Protein AF-0000000075696018 (afdb_homodimer)

Radius of gyration: 37.36 Å; Cα contacts (8 Å, |Δi|>4): 366; chains: 2; bounding box: 55×132×69 Å

Organism: Trichomonas vaginalis (strain ATCC PRA-98 / G3) (NCBI:txid412133)

Sequence (476 aa):
MKQFFKKSNDRIRIAVDETLEKAGAKKIEEVPDYIERNNTLIFIEQHAKNIQKSLTCFTASLKNLADSQKETANSYSEAFENSEDDLHEMSEQLKNVAGDVENITKEISTQIPQQVIKPLEDLLQEIQRIHQLSAERRKCFILNKNAQNKFVKAQEKGKNTESRGQELVSKKADYDKAHETYIKAVDDLNLRKNDIFSQTFKDSSALIGKVVTQISKNYHDDFPSSPVDTSECNFPPLMKQFFKKSNDRIRIAVDETLEKAGAKKIEEVPDYIERNNTLIFIEQHAKNIQKSLTCFTASLKNLADSQKETANSYSEAFENSEDDLHEMSEQLKNVAGDVENITKEISTQIPQQVIKPLEDLLQEIQRIHQLSAERRKCFILNKNAQNKFVKAQEKGKNTESRGQELVSKKADYDKAHETYIKAVDDLNLRKNDIFSQTFKDSSALIGKVVTQISKNYHDDFPSSPVDTSECNFPPL

Structure (mmCIF, N/CA/C/O backbone):
data_AF-0000000075696018-model_v1
#
loop_
_entity.id
_entity.type
_entity.pdbx_description
1 polymer 'Sorting nexin/Vps5-like C-terminal domain-containing protein'
#
loop_
_atom_site.group_PDB
_atom_site.id
_atom_site.type_symbol
_atom_site.label_atom_id
_atom_site.label_alt_id
_atom_site.label_comp_id
_atom_site.label_asym_id
_atom_site.label_entity_id
_atom_site.label_seq_id
_atom_site.pdbx_PDB_ins_code
_atom_site.Cartn_x
_atom_site.Cartn_y
_atom_site.Cartn_z
_atom_site.occupancy
_atom_site.B_iso_or_equiv
_atom_site.auth_seq_id
_atom_site.auth_comp_id
_atom_site.auth_asym_id
_atom_site.auth_atom_id
_atom_site.pdbx_PDB_model_num
ATOM 1 N N . MET A 1 1 ? -16.359 9.867 32.75 1 25.95 1 MET A N 1
ATOM 2 C CA . MET A 1 1 ? -16.641 11.141 33.406 1 25.95 1 MET A CA 1
ATOM 3 C C . MET A 1 1 ? -15.953 12.297 32.688 1 25.95 1 MET A C 1
ATOM 5 O O . MET A 1 1 ? -16.547 13.359 32.531 1 25.95 1 MET A O 1
ATOM 9 N N . LYS A 1 2 ? -14.633 12.055 32.219 1 34.59 2 LYS A N 1
ATOM 10 C CA . LYS A 1 2 ? -13.859 13.062 31.5 1 34.59 2 LYS A CA 1
ATOM 11 C C . LYS A 1 2 ? -14.492 13.375 30.156 1 34.59 2 LYS A C 1
ATOM 13 O O . LYS A 1 2 ? -14.469 14.516 29.703 1 34.59 2 LYS A O 1
ATOM 18 N N . GLN A 1 3 ? -15.055 12.469 29.453 1 39.47 3 GLN A N 1
ATOM 19 C CA . GLN A 1 3 ? -15.727 12.711 28.172 1 39.47 3 GLN A CA 1
ATOM 20 C C . GLN A 1 3 ? -17 13.523 28.375 1 39.47 3 GLN A C 1
ATOM 22 O O . GLN A 1 3 ? -17.344 14.359 27.547 1 39.47 3 GLN A O 1
ATOM 27 N N . PHE A 1 4 ? -17.734 13.07 29.422 1 33.31 4 PHE A N 1
ATOM 28 C CA . PHE A 1 4 ? -18.969 13.781 29.719 1 33.31 4 PHE A CA 1
ATOM 29 C C . PHE A 1 4 ? -18.672 15.242 30.047 1 33.31 4 PHE A C 1
ATOM 31 O O . PHE A 1 4 ? -19.406 16.141 29.625 1 33.31 4 PHE A O 1
ATOM 38 N N . PHE A 1 5 ? -17.484 15.508 30.719 1 35.34 5 PHE A N 1
ATOM 39 C CA . PHE A 1 5 ? -17.141 16.891 31.062 1 35.34 5 PHE A CA 1
ATOM 40 C C . PHE A 1 5 ? -16.641 17.641 29.844 1 35.34 5 PHE A C 1
ATOM 42 O O . PHE A 1 5 ? -16.906 18.844 29.703 1 35.34 5 PHE A O 1
ATOM 49 N N . LYS A 1 6 ? -15.891 17.094 28.891 1 41.31 6 LYS A N 1
ATOM 50 C CA . LYS A 1 6 ? -15.43 17.797 27.703 1 41.31 6 LYS A CA 1
ATOM 51 C C . LYS A 1 6 ? -16.594 18.141 26.781 1 41.31 6 LYS A C 1
ATOM 53 O O . LYS A 1 6 ? -16.656 19.234 26.219 1 41.31 6 LYS A O 1
ATOM 58 N N . LYS A 1 7 ? -17.625 17.469 26.562 1 39.91 7 LYS A N 1
ATOM 59 C CA . LYS A 1 7 ? -18.828 17.781 25.812 1 39.91 7 LYS A CA 1
ATOM 60 C C . LYS A 1 7 ? -19.625 18.891 26.469 1 39.91 7 LYS A C 1
ATOM 62 O O . LYS A 1 7 ? -20.25 19.719 25.797 1 39.91 7 LYS A O 1
ATOM 67 N N . SER A 1 8 ? -19.719 18.828 27.781 1 36.81 8 SER A N 1
ATOM 68 C CA . SER A 1 8 ? -20.438 19.891 28.484 1 36.81 8 SER A CA 1
ATOM 69 C C . SER A 1 8 ? -19.75 21.234 28.328 1 36.81 8 SER A C 1
ATOM 71 O O . SER A 1 8 ? -20.406 22.266 28.156 1 36.81 8 SER A O 1
ATOM 73 N N . ASN A 1 9 ? -18.406 21.188 28.406 1 37.41 9 ASN A N 1
ATOM 74 C CA . ASN A 1 9 ? -17.719 22.453 28.188 1 37.41 9 ASN A CA 1
ATOM 75 C C . ASN A 1 9 ? -17.859 22.938 26.75 1 37.41 9 ASN A C 1
ATOM 77 O O . ASN A 1 9 ? -17.875 24.141 26.484 1 37.41 9 ASN A O 1
ATOM 81 N N . ASP A 1 10 ? -17.938 22.078 25.797 1 42.34 10 ASP A N 1
ATOM 82 C CA . ASP A 1 10 ? -18.219 22.5 24.422 1 42.34 10 ASP A CA 1
ATOM 83 C C . ASP A 1 10 ? -19.641 23.031 24.281 1 42.34 10 ASP A C 1
ATOM 85 O O . ASP A 1 10 ? -19.875 24.016 23.578 1 42.34 10 ASP A O 1
ATOM 89 N N . ARG A 1 11 ? -20.562 22.516 24.938 1 40.59 11 ARG A N 1
ATOM 90 C CA . ARG A 1 11 ? -21.938 23.016 24.906 1 40.59 11 ARG A CA 1
ATOM 91 C C . ARG A 1 11 ? -22.062 24.344 25.641 1 40.59 11 ARG A C 1
ATOM 93 O O . ARG A 1 11 ? -22.797 25.234 25.219 1 40.59 11 ARG A O 1
ATOM 100 N N . ILE A 1 12 ? -21.344 24.438 26.719 1 40.06 12 ILE A N 1
ATOM 101 C CA . ILE A 1 12 ? -21.359 25.719 27.391 1 40.06 12 ILE A CA 1
ATOM 102 C C . ILE A 1 12 ? -20.656 26.766 26.531 1 40.06 12 ILE A C 1
ATOM 104 O O . ILE A 1 12 ? -21.109 27.906 26.438 1 40.06 12 ILE A O 1
ATOM 108 N N . ARG A 1 13 ? -19.594 26.375 25.734 1 41 13 ARG A N 1
ATOM 109 C CA . ARG A 1 13 ? -18.984 27.344 24.828 1 41 13 ARG A CA 1
ATOM 110 C C . ARG A 1 13 ? -19.906 27.672 23.672 1 41 13 ARG A C 1
ATOM 112 O O . ARG A 1 13 ? -20.062 28.844 23.297 1 41 13 ARG A O 1
ATOM 119 N N . ILE A 1 14 ? -20.625 26.719 23.203 1 44.62 14 ILE A N 1
ATOM 120 C CA . ILE A 1 14 ? -21.578 27.016 22.125 1 44.62 14 ILE A CA 1
ATOM 121 C C . ILE A 1 14 ? -22.781 27.766 22.703 1 44.62 14 ILE A C 1
ATOM 123 O O . ILE A 1 14 ? -23.25 28.734 22.109 1 44.62 14 ILE A O 1
ATOM 127 N N . ALA A 1 15 ? -23.25 27.344 23.875 1 40.5 15 ALA A N 1
ATOM 128 C CA . ALA A 1 15 ? -24.422 28.031 24.422 1 40.5 15 ALA A CA 1
ATOM 129 C C . ALA A 1 15 ? -24.078 29.453 24.859 1 40.5 15 ALA A C 1
ATOM 131 O O . ALA A 1 15 ? -24.875 30.375 24.688 1 40.5 15 ALA A O 1
ATOM 132 N N . VAL A 1 16 ? -22.938 29.688 25.453 1 38 16 VAL A N 1
ATOM 133 C CA . VAL A 1 16 ? -22.5 31.062 25.672 1 38 16 VAL A CA 1
ATOM 134 C C . VAL A 1 16 ? -22.297 31.766 24.328 1 38 16 VAL A C 1
ATOM 136 O O . VAL A 1 16 ? -22.688 32.906 24.156 1 38 16 VAL A O 1
ATOM 139 N N . ASP A 1 17 ? -21.844 30.938 23.312 1 38.09 17 ASP A N 1
ATOM 140 C CA . ASP A 1 17 ? -21.719 31.531 21.984 1 38.09 17 ASP A CA 1
ATOM 141 C C . ASP A 1 17 ? -23.078 31.812 21.375 1 38.09 17 ASP A C 1
ATOM 143 O O . ASP A 1 17 ? -23.297 32.875 20.781 1 38.09 17 ASP A O 1
ATOM 147 N N . GLU A 1 18 ? -24.031 30.922 21.594 1 42.19 18 GLU A N 1
ATOM 148 C CA . GLU A 1 18 ? -25.359 31.172 21.062 1 42.19 18 GLU A CA 1
ATOM 149 C C . GLU A 1 18 ? -26.078 32.25 21.875 1 42.19 18 GLU A C 1
ATOM 151 O O . GLU A 1 18 ? -26.75 33.125 21.312 1 42.19 18 GLU A O 1
ATOM 156 N N . THR A 1 19 ? -26.094 32.156 23.156 1 39.81 19 THR A N 1
ATOM 157 C CA . THR A 1 19 ? -26.781 33.156 23.953 1 39.81 19 THR A CA 1
ATOM 158 C C . THR A 1 19 ? -26.156 34.531 23.734 1 39.81 19 THR A C 1
ATOM 160 O O . THR A 1 19 ? -26.859 35.562 23.688 1 39.81 19 THR A O 1
ATOM 163 N N . LEU A 1 20 ? -24.859 34.562 23.688 1 40.06 20 LEU A N 1
ATOM 164 C CA . LEU A 1 20 ? -24.25 35.844 23.328 1 40.06 20 LEU A CA 1
ATOM 165 C C . LEU A 1 20 ? -24.656 36.281 21.922 1 40.06 20 LEU A C 1
ATOM 167 O O . LEU A 1 20 ? -24.781 37.469 21.625 1 40.06 20 LEU A O 1
ATOM 171 N N . GLU A 1 21 ? -24.938 35.312 21.031 1 41.66 21 GLU A N 1
ATOM 172 C CA . GLU A 1 21 ? -25.391 35.688 19.703 1 41.66 21 GLU A CA 1
ATOM 173 C C . GLU A 1 21 ? -26.812 36.25 19.734 1 41.66 21 GLU A C 1
ATOM 175 O O . GLU A 1 21 ? -27.125 37.188 19.016 1 41.66 21 GLU A O 1
ATOM 180 N N . LYS A 1 22 ? -27.719 35.656 20.328 1 42.72 22 LYS A N 1
ATOM 181 C CA . LYS A 1 22 ? -29.109 36.062 20.297 1 42.72 22 LYS A CA 1
ATOM 182 C C . LYS A 1 22 ? -29.297 37.406 21.031 1 42.72 22 LYS A C 1
ATOM 184 O O . LYS A 1 22 ? -30.328 38.062 20.891 1 42.72 22 LYS A O 1
ATOM 189 N N . ALA A 1 23 ? -28.719 37.688 22.203 1 41.75 23 ALA A N 1
ATOM 190 C CA . ALA A 1 23 ? -28.969 39.031 22.672 1 41.75 23 ALA A CA 1
ATOM 191 C C . ALA A 1 23 ? -28.594 40.062 21.594 1 41.75 23 ALA A C 1
ATOM 193 O O . ALA A 1 23 ? -27.938 39.719 20.609 1 41.75 23 ALA A O 1
ATOM 194 N N . GLY A 1 24 ? -29.078 41.531 21.781 1 38.31 24 GLY A N 1
ATOM 195 C CA . GLY A 1 24 ? -28.859 42.719 20.953 1 38.31 24 GLY A CA 1
ATOM 196 C C . GLY A 1 24 ? -27.453 42.812 20.406 1 38.31 24 GLY A C 1
ATOM 197 O O . GLY A 1 24 ? -26.953 43.938 20.172 1 38.31 24 GLY A O 1
ATOM 198 N N . ALA A 1 25 ? -26.688 41.844 20.578 1 41.75 25 ALA A N 1
ATOM 199 C CA . ALA A 1 25 ? -25.312 42.188 20.219 1 41.75 25 ALA A CA 1
ATOM 200 C C . ALA A 1 25 ? -25.25 42.688 18.781 1 41.75 25 ALA A C 1
ATOM 202 O O . ALA A 1 25 ? -25.562 41.938 17.844 1 41.75 25 ALA A O 1
ATOM 203 N N . LYS A 1 26 ? -25.531 43.781 18.562 1 46.09 26 LYS A N 1
ATOM 204 C CA . LYS A 1 26 ? -25.156 44.5 17.344 1 46.09 26 LYS A CA 1
ATOM 205 C C . LYS A 1 26 ? -23.953 43.844 16.672 1 46.09 26 LYS A C 1
ATOM 207 O O . LYS A 1 26 ? -23.125 43.219 17.344 1 46.09 26 LYS A O 1
ATOM 212 N N . LYS A 1 27 ? -24.094 43.344 15.492 1 57.16 27 LYS A N 1
ATOM 213 C CA . LYS A 1 27 ? -23.062 42.812 14.617 1 57.16 27 LYS A CA 1
ATOM 214 C C . LYS A 1 27 ? -21.703 43.406 14.93 1 57.16 27 LYS A C 1
ATOM 216 O O . LYS A 1 27 ? -21.453 44.594 14.648 1 57.16 27 LYS A O 1
ATOM 221 N N . ILE A 1 28 ? -21.125 42.938 16.125 1 67.25 28 ILE A N 1
ATOM 222 C CA . ILE A 1 28 ? -19.812 43.5 16.453 1 67.25 28 ILE A CA 1
ATOM 223 C C . ILE A 1 28 ? -18.797 43.031 15.406 1 67.25 28 ILE A C 1
ATOM 225 O O . ILE A 1 28 ? -18.609 41.844 15.188 1 67.25 28 ILE A O 1
ATOM 229 N N . GLU A 1 29 ? -18.484 43.969 14.672 1 74.38 29 GLU A N 1
ATOM 230 C CA . GLU A 1 29 ? -17.469 43.75 13.648 1 74.38 29 GLU A CA 1
ATOM 231 C C . GLU A 1 29 ? -16.109 43.438 14.281 1 74.38 29 GLU A C 1
ATOM 233 O O . GLU A 1 29 ? -15.711 44.062 15.258 1 74.38 29 GLU A O 1
ATOM 238 N N . GLU A 1 30 ? -15.523 42.438 13.867 1 85.06 30 GLU A N 1
ATOM 239 C CA . GLU A 1 30 ? -14.234 42.031 14.406 1 85.06 30 GLU A CA 1
ATOM 240 C C . GLU A 1 30 ? -13.125 42.969 13.977 1 85.06 30 GLU A C 1
ATOM 242 O O . GLU A 1 30 ? -13.242 43.656 12.953 1 85.06 30 GLU A O 1
ATOM 247 N N . VAL A 1 31 ? -12.062 42.938 14.727 1 89.12 31 VAL A N 1
ATOM 248 C CA . VAL A 1 31 ? -10.922 43.812 14.438 1 89.12 31 VAL A CA 1
ATOM 249 C C . VAL A 1 31 ? -10.031 43.156 13.391 1 89.12 31 VAL A C 1
ATOM 251 O O . VAL A 1 31 ? -9.836 41.938 13.414 1 89.12 31 VAL A O 1
ATOM 254 N N . PRO A 1 32 ? -9.469 43.844 12.438 1 91.19 32 PRO A N 1
ATOM 255 C CA . PRO A 1 32 ? -8.68 43.312 11.32 1 91.19 32 PRO A CA 1
ATOM 256 C C . PRO A 1 32 ? -7.5 42.469 11.781 1 91.19 32 PRO A C 1
ATOM 258 O O . PRO A 1 32 ? -7.199 41.438 11.164 1 91.19 32 PRO A O 1
ATOM 261 N N . ASP A 1 33 ? -6.832 42.938 12.867 1 92.94 33 ASP A N 1
ATOM 262 C CA . ASP A 1 33 ? -5.668 42.219 13.383 1 92.94 33 ASP A CA 1
ATOM 263 C C . ASP A 1 33 ? -6.031 40.781 13.781 1 92.94 33 ASP A C 1
ATOM 265 O O . ASP A 1 33 ? -5.293 39.844 13.484 1 92.94 33 ASP A O 1
ATOM 269 N N . TYR A 1 34 ? -7.168 40.594 14.344 1 94.81 34 TYR A N 1
ATOM 270 C CA . TYR A 1 34 ? -7.656 39.25 14.711 1 94.81 34 TYR A CA 1
ATOM 271 C C . TYR A 1 34 ? -7.973 38.438 13.469 1 94.81 34 TYR A C 1
ATOM 273 O O . TYR A 1 34 ? -7.629 37.25 13.398 1 94.81 34 TYR A O 1
ATOM 281 N N . ILE A 1 35 ? -8.68 39 12.477 1 93.69 35 ILE A N 1
ATOM 282 C CA . ILE A 1 35 ? -9.086 38.281 11.266 1 93.69 35 ILE A CA 1
ATOM 283 C C . ILE A 1 35 ? -7.859 37.719 10.555 1 93.69 35 ILE A C 1
ATOM 285 O O . ILE A 1 35 ? -7.855 36.562 10.141 1 93.69 35 ILE A O 1
ATOM 289 N N . GLU A 1 36 ? -6.789 38.531 10.422 1 94.19 36 GLU A N 1
ATOM 290 C CA . GLU A 1 36 ? -5.551 38.125 9.766 1 94.19 36 GLU A CA 1
ATOM 291 C C . GLU A 1 36 ? -4.91 36.938 10.484 1 94.19 36 GLU A C 1
ATOM 293 O O . GLU A 1 36 ? -4.547 35.938 9.859 1 94.19 36 GLU A O 1
ATOM 298 N N . ARG A 1 37 ? -4.793 37.062 11.844 1 95 37 ARG A N 1
ATOM 299 C CA . ARG A 1 37 ? -4.176 36 12.617 1 95 37 ARG A CA 1
ATOM 300 C C . ARG A 1 37 ? -5.051 34.75 12.633 1 95 37 ARG A C 1
ATOM 302 O O . ARG A 1 37 ? -4.543 33.625 12.602 1 95 37 ARG A O 1
ATOM 309 N N . ASN A 1 38 ? -6.328 34.938 12.688 1 94.5 38 ASN A N 1
ATOM 310 C CA . ASN A 1 38 ? -7.223 33.781 12.656 1 94.5 38 ASN A CA 1
ATOM 311 C C . ASN A 1 38 ? -7.105 33.031 11.336 1 94.5 38 ASN A C 1
ATOM 313 O O . ASN A 1 38 ? -7.129 31.797 11.32 1 94.5 38 ASN A O 1
ATOM 317 N N . ASN A 1 39 ? -7.07 33.75 10.234 1 94.5 39 ASN A N 1
ATOM 318 C CA . ASN A 1 39 ? -6.859 33.094 8.938 1 94.5 39 ASN A CA 1
ATOM 319 C C . ASN A 1 39 ? -5.559 32.312 8.906 1 94.5 39 ASN A C 1
ATOM 321 O O . ASN A 1 39 ? -5.523 31.188 8.391 1 94.5 39 ASN A O 1
ATOM 325 N N . THR A 1 40 ? -4.473 32.906 9.461 1 95 40 THR A N 1
ATOM 326 C CA . THR A 1 40 ? -3.188 32.219 9.547 1 95 40 THR A CA 1
ATOM 327 C C . THR A 1 40 ? -3.32 30.906 10.336 1 95 40 THR A C 1
ATOM 329 O O . THR A 1 40 ? -2.83 29.875 9.898 1 95 40 THR A O 1
ATOM 332 N N . LEU A 1 41 ? -4.012 31.016 11.438 1 96.94 41 LEU A N 1
ATOM 333 C CA . LEU A 1 41 ? -4.195 29.859 12.297 1 96.94 41 LEU A CA 1
ATOM 334 C C . LEU A 1 41 ? -4.957 28.75 11.562 1 96.94 41 LEU A C 1
ATOM 336 O O . LEU A 1 41 ? -4.566 27.594 11.617 1 96.94 41 LEU A O 1
ATOM 340 N N . ILE A 1 42 ? -6.047 29.125 10.906 1 95.56 42 ILE A N 1
ATOM 341 C CA . ILE A 1 42 ? -6.871 28.188 10.156 1 95.56 42 ILE A CA 1
ATOM 342 C C . ILE A 1 42 ? -6.035 27.516 9.07 1 95.56 42 ILE A C 1
ATOM 344 O O . ILE A 1 42 ? -6.129 26.297 8.859 1 95.56 42 ILE A O 1
ATOM 348 N N . PHE A 1 43 ? -5.195 28.25 8.414 1 94.38 43 PHE A N 1
ATOM 349 C CA . PHE A 1 43 ? -4.324 27.719 7.363 1 94.38 43 PHE A CA 1
ATOM 350 C C . PHE A 1 43 ? -3.346 26.703 7.926 1 94.38 43 PHE A C 1
ATOM 352 O O . PHE A 1 43 ? -3.199 25.609 7.379 1 94.38 43 PHE A O 1
ATOM 359 N N . ILE A 1 44 ? -2.701 27.047 8.984 1 95.19 44 ILE A N 1
ATOM 360 C CA . ILE A 1 44 ? -1.739 26.141 9.602 1 95.19 44 ILE A CA 1
ATOM 361 C C . ILE A 1 44 ? -2.443 24.859 10.023 1 95.19 44 ILE A C 1
ATOM 363 O O . ILE A 1 44 ? -1.918 23.75 9.82 1 95.19 44 ILE A O 1
ATOM 367 N N . GLU A 1 45 ? -3.619 24.984 10.625 1 95.94 45 GLU A N 1
ATOM 368 C CA . GLU A 1 45 ? -4.395 23.844 11.086 1 95.94 45 GLU A CA 1
ATOM 369 C C . GLU A 1 45 ? -4.758 22.922 9.93 1 95.94 45 GLU A C 1
ATOM 371 O O . GLU A 1 45 ? -4.617 21.703 10.031 1 95.94 45 GLU A O 1
ATOM 376 N N . GLN A 1 46 ? -5.219 23.516 8.867 1 95.19 46 GLN A N 1
ATOM 377 C CA . GLN A 1 46 ? -5.617 22.734 7.691 1 95.19 46 GLN A CA 1
ATOM 378 C C . GLN A 1 46 ? -4.438 21.953 7.125 1 95.19 46 GLN A C 1
ATOM 380 O O . GLN A 1 46 ? -4.562 20.766 6.82 1 95.19 46 GLN A O 1
ATOM 385 N N . HIS A 1 47 ? -3.287 22.594 7.016 1 93.88 47 HIS A N 1
ATOM 386 C CA . HIS A 1 47 ? -2.109 21.906 6.488 1 93.88 47 HIS A CA 1
ATOM 387 C C . HIS A 1 47 ? -1.645 20.812 7.43 1 93.88 47 HIS A C 1
ATOM 389 O O . HIS A 1 47 ? -1.312 19.703 6.988 1 93.88 47 HIS A O 1
ATOM 395 N N . ALA A 1 48 ? -1.633 21.141 8.695 1 94.38 48 ALA A N 1
ATOM 396 C CA . ALA A 1 48 ? -1.237 20.125 9.68 1 94.38 48 ALA A CA 1
ATOM 397 C C . ALA A 1 48 ? -2.141 18.906 9.602 1 94.38 48 ALA A C 1
ATOM 399 O O . ALA A 1 48 ? -1.658 17.766 9.609 1 94.38 48 ALA A O 1
ATOM 400 N N . LYS A 1 49 ? -3.438 19.109 9.484 1 94.81 49 LYS A N 1
ATOM 401 C CA . LYS A 1 49 ? -4.398 18.016 9.391 1 94.81 49 LYS A CA 1
ATOM 402 C C . LYS A 1 49 ? -4.191 17.203 8.117 1 94.81 49 LYS A C 1
ATOM 404 O O . LYS A 1 49 ? -4.238 15.977 8.141 1 94.81 49 LYS A O 1
ATOM 409 N N . ASN A 1 50 ? -4.059 17.906 7.047 1 93.25 50 ASN A N 1
ATOM 410 C CA . ASN A 1 50 ? -3.854 17.25 5.766 1 93.25 50 ASN A CA 1
ATOM 411 C C . ASN A 1 50 ? -2.59 16.391 5.773 1 93.25 50 ASN A C 1
ATOM 413 O O . ASN A 1 50 ? -2.609 15.242 5.324 1 93.25 50 ASN A O 1
ATOM 417 N N . ILE A 1 51 ? -1.486 16.906 6.258 1 93.19 51 ILE A N 1
ATOM 418 C CA . ILE A 1 51 ? -0.226 16.172 6.32 1 93.19 51 ILE A CA 1
ATOM 419 C C . ILE A 1 51 ? -0.379 14.953 7.227 1 93.19 51 ILE A C 1
ATOM 421 O O . ILE A 1 51 ? 0.044 13.852 6.871 1 93.19 51 ILE A O 1
ATOM 425 N N . GLN A 1 52 ? -0.969 15.211 8.375 1 92.94 52 GLN A N 1
ATOM 426 C CA . GLN A 1 52 ? -1.182 14.094 9.289 1 92.94 52 GLN A CA 1
ATOM 427 C C . GLN A 1 52 ? -1.995 12.984 8.633 1 92.94 52 GLN A C 1
ATOM 429 O O . GLN A 1 52 ? -1.643 11.805 8.734 1 92.94 52 GLN A O 1
ATOM 434 N N . LYS A 1 53 ? -3.104 13.367 8.016 1 92.88 53 LYS A N 1
ATOM 435 C CA . LYS A 1 53 ? -3.973 12.414 7.344 1 92.88 53 LYS A CA 1
ATOM 436 C C . LYS A 1 53 ? -3.217 11.648 6.258 1 92.88 53 LYS A C 1
ATOM 438 O O . LYS A 1 53 ? -3.312 10.422 6.176 1 92.88 53 LYS A O 1
ATOM 443 N N . SER A 1 54 ? -2.545 12.367 5.395 1 91.31 54 SER A N 1
ATOM 444 C CA . SER A 1 54 ? -1.804 11.758 4.297 1 91.31 54 SER A CA 1
ATOM 445 C C . SER A 1 54 ? -0.722 10.812 4.82 1 91.31 54 SER A C 1
ATOM 447 O O . SER A 1 54 ? -0.537 9.719 4.293 1 91.31 54 SER A O 1
ATOM 449 N N . LEU A 1 55 ? -0.042 11.227 5.852 1 89.62 55 LEU A N 1
ATOM 450 C CA . LEU A 1 55 ? 1.011 10.391 6.422 1 89.62 55 LEU A CA 1
ATOM 451 C C . LEU A 1 55 ? 0.425 9.133 7.059 1 89.62 55 LEU A C 1
ATOM 453 O O . LEU A 1 55 ? 1.021 8.062 6.98 1 89.62 55 LEU A O 1
ATOM 457 N N . THR A 1 56 ? -0.703 9.266 7.699 1 89.31 56 THR A N 1
ATOM 458 C CA . THR A 1 56 ? -1.389 8.109 8.266 1 89.31 56 THR A CA 1
ATOM 459 C C . THR A 1 56 ? -1.771 7.117 7.172 1 89.31 56 THR A C 1
ATOM 461 O O . THR A 1 56 ? -1.58 5.91 7.324 1 89.31 56 THR A O 1
ATOM 464 N N . CYS A 1 57 ? -2.293 7.684 6.094 1 89.5 57 CYS A N 1
ATOM 465 C CA . CYS A 1 57 ? -2.656 6.84 4.961 1 89.5 57 CYS A CA 1
ATOM 466 C C . CYS A 1 57 ? -1.422 6.184 4.352 1 89.5 57 CYS A C 1
ATOM 468 O O . CYS A 1 57 ? -1.453 5 4 1 89.5 57 CYS A O 1
ATOM 470 N N . PHE A 1 58 ? -0.328 6.871 4.238 1 88.06 58 PHE A N 1
ATOM 471 C CA . PHE A 1 58 ? 0.924 6.355 3.699 1 88.06 58 PHE A CA 1
ATOM 472 C C . PHE A 1 58 ? 1.443 5.199 4.551 1 88.06 58 PHE A C 1
ATOM 474 O O . PHE A 1 58 ? 1.823 4.156 4.02 1 88.06 58 PHE A O 1
ATOM 481 N N . THR A 1 59 ? 1.363 5.445 5.777 1 84.12 59 THR A N 1
ATOM 482 C CA . THR A 1 59 ? 1.836 4.422 6.703 1 84.12 59 THR A CA 1
ATOM 483 C C . THR A 1 59 ? 1.016 3.143 6.559 1 84.12 59 THR A C 1
ATOM 485 O O . THR A 1 59 ? 1.57 2.043 6.535 1 84.12 59 THR A O 1
ATOM 488 N N . ALA A 1 60 ? -0.24 3.262 6.5 1 87.75 60 ALA A N 1
ATOM 489 C CA . ALA A 1 60 ? -1.112 2.105 6.312 1 87.75 60 ALA A CA 1
ATOM 490 C C . ALA A 1 60 ? -0.794 1.387 5.004 1 87.75 60 ALA A C 1
ATOM 492 O O . ALA A 1 60 ? -0.79 0.154 4.953 1 87.75 60 ALA A O 1
ATOM 493 N N . SER A 1 61 ? -0.584 2.18 3.953 1 86 61 SER A N 1
ATOM 494 C CA . SER A 1 61 ? -0.246 1.603 2.656 1 86 61 SER A CA 1
ATOM 495 C C . SER A 1 61 ? 1.076 0.844 2.717 1 86 61 SER A C 1
ATOM 497 O O . SER A 1 61 ? 1.224 -0.208 2.09 1 86 61 SER A O 1
ATOM 499 N N . LEU A 1 62 ? 2.023 1.41 3.389 1 84.81 62 LEU A N 1
ATOM 500 C CA . LEU A 1 62 ? 3.309 0.745 3.57 1 84.81 62 LEU A CA 1
ATOM 501 C C . LEU A 1 62 ? 3.133 -0.595 4.277 1 84.81 62 LEU A C 1
ATOM 503 O O . LEU A 1 62 ? 3.729 -1.597 3.873 1 84.81 62 LEU A O 1
ATOM 507 N N . LYS A 1 63 ? 2.367 -0.625 5.27 1 85.25 63 LYS A N 1
ATOM 508 C CA . LYS A 1 63 ? 2.092 -1.864 5.992 1 85.25 63 LYS A CA 1
ATOM 509 C C . LYS A 1 63 ? 1.426 -2.895 5.086 1 85.25 63 LYS A C 1
ATOM 511 O O . LYS A 1 63 ? 1.792 -4.07 5.102 1 85.25 63 LYS A O 1
ATOM 516 N N . ASN A 1 64 ? 0.43 -2.43 4.363 1 86.69 64 ASN A N 1
ATOM 517 C CA . ASN A 1 64 ? -0.251 -3.316 3.426 1 86.69 64 ASN A CA 1
ATOM 518 C C . ASN A 1 64 ? 0.719 -3.906 2.406 1 86.69 64 ASN A C 1
ATOM 520 O O . ASN A 1 64 ? 0.604 -5.078 2.039 1 86.69 64 ASN A O 1
ATOM 524 N N . LEU A 1 65 ? 1.604 -3.107 1.907 1 85.5 65 LEU A N 1
ATOM 525 C CA . LEU A 1 65 ? 2.602 -3.578 0.954 1 85.5 65 LEU A CA 1
ATOM 526 C C . LEU A 1 65 ? 3.486 -4.652 1.578 1 85.5 65 LEU A C 1
ATOM 528 O O . LEU A 1 65 ? 3.744 -5.688 0.959 1 85.5 65 LEU A O 1
ATOM 532 N N . ALA A 1 66 ? 3.959 -4.367 2.748 1 83.31 66 ALA A N 1
ATOM 533 C CA . ALA A 1 66 ? 4.797 -5.336 3.453 1 83.31 66 ALA A CA 1
ATOM 534 C C . ALA A 1 66 ? 4.055 -6.656 3.656 1 83.31 66 ALA A C 1
ATOM 536 O O . ALA A 1 66 ? 4.609 -7.73 3.412 1 83.31 66 ALA A O 1
ATOM 537 N N . ASP A 1 67 ? 2.795 -6.656 4.059 1 86.19 67 ASP A N 1
ATOM 538 C CA . ASP A 1 67 ? 1.98 -7.852 4.262 1 86.19 67 ASP A CA 1
ATOM 539 C C . ASP A 1 67 ? 1.817 -8.633 2.961 1 86.19 67 ASP A C 1
ATOM 541 O O . ASP A 1 67 ? 1.904 -9.867 2.953 1 86.19 67 ASP A O 1
ATOM 545 N N . SER A 1 68 ? 1.515 -7.859 1.958 1 86.81 68 SER A N 1
ATOM 546 C CA . SER A 1 68 ? 1.354 -8.5 0.658 1 86.81 68 SER A CA 1
ATOM 547 C C . SER A 1 68 ? 2.65 -9.164 0.202 1 86.81 68 SER A C 1
ATOM 549 O O . SER A 1 68 ? 2.627 -10.227 -0.419 1 86.81 68 SER A O 1
ATOM 551 N N . GLN A 1 69 ? 3.748 -8.523 0.422 1 85.25 69 GLN A N 1
ATOM 552 C CA . GLN A 1 69 ? 5.047 -9.102 0.091 1 85.25 69 GLN A CA 1
ATOM 553 C C . GLN A 1 69 ? 5.277 -10.406 0.847 1 85.25 69 GLN A C 1
ATOM 555 O O . GLN A 1 69 ? 5.781 -11.375 0.279 1 85.25 69 GLN A O 1
ATOM 560 N N . LYS A 1 70 ? 5 -10.336 2.064 1 88.94 70 LYS A N 1
ATOM 561 C CA . LYS A 1 70 ? 5.133 -11.547 2.873 1 88.94 70 LYS A CA 1
ATOM 562 C C . LYS A 1 70 ? 4.289 -12.688 2.305 1 88.94 70 LYS A C 1
ATOM 564 O O . LYS A 1 70 ? 4.77 -13.812 2.178 1 88.94 70 LYS A O 1
ATOM 569 N N . GLU A 1 71 ? 3.047 -12.406 1.929 1 90.94 71 GLU A N 1
ATOM 570 C CA . GLU A 1 71 ? 2.146 -13.406 1.363 1 90.94 71 GLU A CA 1
ATOM 571 C C . GLU A 1 71 ? 2.684 -13.945 0.039 1 90.94 71 GLU A C 1
ATOM 573 O O . GLU A 1 71 ? 2.594 -15.141 -0.232 1 90.94 71 GLU A O 1
ATOM 578 N N . THR A 1 72 ? 3.215 -13.07 -0.74 1 89.62 72 THR A N 1
ATOM 579 C CA . THR A 1 72 ? 3.787 -13.484 -2.018 1 89.62 72 THR A CA 1
ATOM 580 C C . THR A 1 72 ? 4.992 -14.391 -1.801 1 89.62 72 THR A C 1
ATOM 582 O O . THR A 1 72 ? 5.105 -15.445 -2.436 1 89.62 72 THR A O 1
ATOM 585 N N . ALA A 1 73 ? 5.895 -13.938 -0.927 1 88.5 73 ALA A N 1
ATOM 586 C CA . ALA A 1 73 ? 7.066 -14.742 -0.615 1 88.5 73 ALA A CA 1
ATOM 587 C C . ALA A 1 73 ? 6.66 -16.125 -0.12 1 88.5 73 ALA A C 1
ATOM 589 O O . ALA A 1 73 ? 7.215 -17.141 -0.56 1 88.5 73 ALA A O 1
ATOM 590 N N . ASN A 1 74 ? 5.664 -16.172 0.711 1 91.81 74 ASN A N 1
ATOM 591 C CA . ASN A 1 74 ? 5.18 -17.453 1.237 1 91.81 74 ASN A CA 1
ATOM 592 C C . ASN A 1 74 ? 4.59 -18.312 0.136 1 91.81 74 ASN A C 1
ATOM 594 O O . ASN A 1 74 ? 4.801 -19.531 0.118 1 91.81 74 ASN A O 1
ATOM 598 N N . SER A 1 75 ? 3.834 -17.703 -0.728 1 92.19 75 SER A N 1
ATOM 599 C CA . SER A 1 75 ? 3.209 -18.453 -1.817 1 92.19 75 SER A CA 1
ATOM 600 C C . SER A 1 75 ? 4.258 -19.094 -2.717 1 92.19 75 SER A C 1
ATOM 602 O O . SER A 1 75 ? 4.133 -20.266 -3.082 1 92.19 75 SER A O 1
ATOM 604 N N . TYR A 1 76 ? 5.293 -18.406 -3.027 1 91 76 TYR A N 1
ATOM 605 C CA . TYR A 1 76 ? 6.371 -18.969 -3.83 1 91 76 TYR A CA 1
ATOM 606 C C . TYR A 1 76 ? 7.141 -20.016 -3.043 1 91 76 TYR A C 1
ATOM 608 O O . TYR A 1 76 ? 7.52 -21.062 -3.592 1 91 76 TYR A O 1
ATOM 616 N N . SER A 1 77 ? 7.414 -19.656 -1.773 1 91.88 77 SER A N 1
ATOM 617 C CA . SER A 1 77 ? 8.125 -20.609 -0.926 1 91.88 77 SER A CA 1
ATOM 618 C C . SER A 1 77 ? 7.414 -21.969 -0.896 1 91.88 77 SER A C 1
ATOM 620 O O . SER A 1 77 ? 8.055 -23.016 -1.033 1 91.88 77 SER A O 1
ATOM 622 N N . GLU A 1 78 ? 6.109 -21.969 -0.783 1 92.31 78 GLU A N 1
ATOM 623 C CA . GLU A 1 78 ? 5.316 -23.188 -0.758 1 92.31 78 GLU A CA 1
ATOM 624 C C . GLU A 1 78 ? 5.371 -23.922 -2.102 1 92.31 78 GLU A C 1
ATOM 626 O O . GLU A 1 78 ? 5.438 -25.141 -2.148 1 92.31 78 GLU A O 1
ATOM 631 N N . ALA A 1 79 ? 5.387 -23.141 -3.172 1 91.62 79 ALA A N 1
ATOM 632 C CA . ALA A 1 79 ? 5.418 -23.719 -4.516 1 91.62 79 ALA A CA 1
ATOM 633 C C . ALA A 1 79 ? 6.742 -24.438 -4.773 1 91.62 79 ALA A C 1
ATOM 635 O O . ALA A 1 79 ? 6.793 -25.406 -5.527 1 91.62 79 ALA A O 1
ATOM 636 N N . PHE A 1 80 ? 7.812 -24.016 -4.094 1 90.75 80 PHE A N 1
ATOM 637 C CA . PHE A 1 80 ? 9.148 -24.516 -4.371 1 90.75 80 PHE A CA 1
ATOM 638 C C . PHE A 1 80 ? 9.578 -25.531 -3.312 1 90.75 80 PHE A C 1
ATOM 640 O O . PHE A 1 80 ? 10.648 -26.125 -3.418 1 90.75 80 PHE A O 1
ATOM 647 N N . GLU A 1 81 ? 8.789 -25.688 -2.234 1 89.38 81 GLU A N 1
ATOM 648 C CA . GLU A 1 81 ? 9.195 -26.422 -1.035 1 89.38 81 GLU A CA 1
ATOM 649 C C . GLU A 1 81 ? 9.664 -27.828 -1.379 1 89.38 81 GLU A C 1
ATOM 651 O O . GLU A 1 81 ? 10.664 -28.297 -0.848 1 89.38 81 GLU A O 1
ATOM 656 N N . ASN A 1 82 ? 9.039 -28.484 -2.293 1 82.31 82 ASN A N 1
ATOM 657 C CA . ASN A 1 82 ? 9.359 -29.875 -2.592 1 82.31 82 ASN A CA 1
ATOM 658 C C . ASN A 1 82 ? 10.047 -30.016 -3.949 1 82.31 82 ASN A C 1
ATOM 660 O O . ASN A 1 82 ? 10.023 -31.078 -4.551 1 82.31 82 ASN A O 1
ATOM 664 N N . SER A 1 83 ? 10.625 -28.938 -4.379 1 85.38 83 SER A N 1
ATOM 665 C CA . SER A 1 83 ? 11.297 -28.938 -5.676 1 85.38 83 SER A CA 1
ATOM 666 C C . SER A 1 83 ? 12.758 -29.344 -5.543 1 85.38 83 SER A C 1
ATOM 668 O O . SER A 1 83 ? 13.227 -29.656 -4.441 1 85.38 83 SER A O 1
ATOM 670 N N . GLU A 1 84 ? 13.383 -29.469 -6.703 1 80.31 84 GLU A N 1
ATOM 671 C CA . GLU A 1 84 ? 14.789 -29.844 -6.738 1 80.31 84 GLU A CA 1
ATOM 672 C C . GLU A 1 84 ? 15.648 -28.812 -6 1 80.31 84 GLU A C 1
ATOM 674 O O . GLU A 1 84 ? 15.141 -27.812 -5.516 1 80.31 84 GLU A O 1
ATOM 679 N N . ASP A 1 85 ? 16.812 -29 -5.91 1 78.62 85 ASP A N 1
ATOM 680 C CA . ASP A 1 85 ? 17.734 -28.375 -4.977 1 78.62 85 ASP A CA 1
ATOM 681 C C . ASP A 1 85 ? 17.734 -26.859 -5.113 1 78.62 85 ASP A C 1
ATOM 683 O O . ASP A 1 85 ? 17.469 -26.141 -4.152 1 78.62 85 ASP A O 1
ATOM 687 N N . ASP A 1 86 ? 17.953 -26.406 -6.379 1 78.44 86 ASP A N 1
ATOM 688 C CA . ASP A 1 86 ? 18.062 -24.953 -6.539 1 78.44 86 ASP A CA 1
ATOM 689 C C . ASP A 1 86 ? 16.766 -24.266 -6.148 1 78.44 86 ASP A C 1
ATOM 691 O O . ASP A 1 86 ? 16.781 -23.219 -5.48 1 78.44 86 ASP A O 1
ATOM 695 N N . LEU A 1 87 ? 15.648 -24.844 -6.434 1 87.44 87 LEU A N 1
ATOM 696 C CA . LEU A 1 87 ? 14.344 -24.25 -6.137 1 87.44 87 LEU A CA 1
ATOM 697 C C . LEU A 1 87 ? 13.984 -24.438 -4.668 1 87.44 87 LEU A C 1
ATOM 699 O O . LEU A 1 87 ? 13.328 -23.578 -4.07 1 87.44 87 LEU A O 1
ATOM 703 N N . HIS A 1 88 ? 14.508 -25.484 -4.121 1 88.94 88 HIS A N 1
ATOM 704 C CA . HIS A 1 88 ? 14.312 -25.672 -2.688 1 88.94 88 HIS A CA 1
ATOM 705 C C . HIS A 1 88 ? 15.094 -24.641 -1.888 1 88.94 88 HIS A C 1
ATOM 707 O O . HIS A 1 88 ? 14.586 -24.094 -0.904 1 88.94 88 HIS A O 1
ATOM 713 N N . GLU A 1 89 ? 16.281 -24.406 -2.334 1 85.56 89 GLU A N 1
ATOM 714 C CA . GLU A 1 89 ? 17.062 -23.359 -1.698 1 85.56 89 GLU A CA 1
ATOM 715 C C . GLU A 1 89 ? 16.359 -22.016 -1.793 1 85.56 89 GLU A C 1
ATOM 717 O O . GLU A 1 89 ? 16.344 -21.234 -0.829 1 85.56 89 GLU A O 1
ATOM 722 N N . MET A 1 90 ? 15.758 -21.75 -2.92 1 85.56 90 MET A N 1
ATOM 723 C CA . MET A 1 90 ? 14.984 -20.516 -3.098 1 85.56 90 MET A CA 1
ATOM 724 C C . MET A 1 90 ? 13.812 -20.469 -2.127 1 85.56 90 MET A C 1
ATOM 726 O O . MET A 1 90 ? 13.484 -19.406 -1.597 1 85.56 90 MET A O 1
ATOM 730 N N . SER A 1 91 ? 13.242 -21.578 -1.909 1 89.56 91 SER A N 1
ATOM 731 C CA . SER A 1 91 ? 12.141 -21.672 -0.953 1 89.56 91 SER A CA 1
ATOM 732 C C . SER A 1 91 ? 12.586 -21.219 0.438 1 89.56 91 SER A C 1
ATOM 734 O O . SER A 1 91 ? 11.891 -20.453 1.097 1 89.56 91 SER A O 1
ATOM 736 N N . GLU A 1 92 ? 13.781 -21.672 0.825 1 87.94 92 GLU A N 1
ATOM 737 C CA . GLU A 1 92 ? 14.305 -21.312 2.137 1 87.94 92 GLU A CA 1
ATOM 738 C C . GLU A 1 92 ? 14.641 -19.828 2.203 1 87.94 92 GLU A C 1
ATOM 740 O O . GLU A 1 92 ? 14.391 -19.172 3.219 1 87.94 92 GLU A O 1
ATOM 745 N N . GLN A 1 93 ? 15.148 -19.328 1.104 1 84.88 93 GLN A N 1
ATOM 746 C CA . GLN A 1 93 ? 15.438 -17.906 1.042 1 84.88 93 GLN A CA 1
ATOM 747 C C . GLN A 1 93 ? 14.164 -17.078 1.152 1 84.88 93 GLN A C 1
ATOM 749 O O . GLN A 1 93 ? 14.148 -16.047 1.829 1 84.88 93 GLN A O 1
ATOM 754 N N . LEU A 1 94 ? 13.156 -17.516 0.519 1 88.06 94 LEU A N 1
ATOM 755 C CA . LEU A 1 94 ? 11.883 -16.797 0.516 1 88.06 94 LEU A CA 1
ATOM 756 C C . LEU A 1 94 ? 11.25 -16.812 1.903 1 88.06 94 LEU A C 1
ATOM 758 O O . LEU A 1 94 ? 10.594 -15.852 2.297 1 88.06 94 LEU A O 1
ATOM 762 N N . LYS A 1 95 ? 11.531 -17.859 2.654 1 88.12 95 LYS A N 1
ATOM 763 C CA . LYS A 1 95 ? 11.086 -17.891 4.043 1 88.12 95 LYS A CA 1
ATOM 764 C C . LYS A 1 95 ? 11.773 -16.797 4.859 1 88.12 95 LYS A C 1
ATOM 766 O O . LYS A 1 95 ? 11.148 -16.156 5.703 1 88.12 95 LYS A O 1
ATOM 771 N N . ASN A 1 96 ? 12.984 -16.625 4.539 1 86.44 96 ASN A N 1
ATOM 772 C CA . ASN A 1 96 ? 13.742 -15.578 5.215 1 86.44 96 ASN A CA 1
ATOM 773 C C . ASN A 1 96 ? 13.242 -14.188 4.84 1 86.44 96 ASN A C 1
ATOM 775 O O . ASN A 1 96 ? 13.156 -13.297 5.691 1 86.44 96 ASN A O 1
ATOM 779 N N . VAL A 1 97 ? 12.938 -14.07 3.564 1 82.31 97 VAL A N 1
ATOM 780 C CA . VAL A 1 97 ? 12.391 -12.805 3.098 1 82.31 97 VAL A CA 1
ATOM 781 C C . VAL A 1 97 ? 11.094 -12.492 3.844 1 82.31 97 VAL A C 1
ATOM 783 O O . VAL A 1 97 ? 10.891 -11.367 4.312 1 82.31 97 VAL A O 1
ATOM 786 N N . ALA A 1 98 ? 10.242 -13.5 3.98 1 84.75 98 ALA A N 1
ATOM 787 C CA . ALA A 1 98 ? 8.977 -13.312 4.68 1 84.75 98 ALA A CA 1
ATOM 788 C C . ALA A 1 98 ? 9.203 -12.898 6.129 1 84.75 98 ALA A C 1
ATOM 790 O O . ALA A 1 98 ? 8.492 -12.039 6.656 1 84.75 98 ALA A O 1
ATOM 791 N N . GLY A 1 99 ? 10.188 -13.461 6.758 1 85.12 99 GLY A N 1
ATOM 792 C CA . GLY A 1 99 ? 10.547 -13.094 8.117 1 85.12 99 GLY A CA 1
ATOM 793 C C . GLY A 1 99 ? 11.062 -11.672 8.234 1 85.12 99 GLY A C 1
ATOM 794 O O . GLY A 1 99 ? 10.695 -10.945 9.156 1 85.12 99 GLY A O 1
ATOM 795 N N . ASP A 1 100 ? 11.875 -11.258 7.301 1 82.38 100 ASP A N 1
ATOM 796 C CA . ASP A 1 100 ? 12.414 -9.898 7.277 1 82.38 100 ASP A CA 1
ATOM 797 C C . ASP A 1 100 ? 11.305 -8.867 7.109 1 82.38 100 ASP A C 1
ATOM 799 O O . ASP A 1 100 ? 11.305 -7.836 7.785 1 82.38 100 ASP A O 1
ATOM 803 N N . VAL A 1 101 ? 10.398 -9.203 6.203 1 81.56 101 VAL A N 1
ATOM 804 C CA . VAL A 1 101 ? 9.297 -8.281 5.934 1 81.56 101 VAL A CA 1
ATOM 805 C C . VAL A 1 101 ? 8.445 -8.117 7.191 1 81.56 101 VAL A C 1
ATOM 807 O O . VAL A 1 101 ? 7.961 -7.02 7.48 1 81.56 101 VAL A O 1
ATOM 810 N N . GLU A 1 102 ? 8.328 -9.164 7.969 1 81.88 102 GLU A N 1
ATOM 811 C CA . GLU A 1 102 ? 7.578 -9.086 9.219 1 81.88 102 GLU A CA 1
ATOM 812 C C . GLU A 1 102 ? 8.242 -8.125 10.203 1 81.88 102 GLU A C 1
ATOM 814 O O . GLU A 1 102 ? 7.566 -7.328 10.859 1 81.88 102 GLU A O 1
ATOM 819 N N . ASN A 1 103 ? 9.539 -8.125 10.266 1 81.31 103 ASN A N 1
ATOM 820 C CA . ASN A 1 103 ? 10.305 -7.238 11.141 1 81.31 103 ASN A CA 1
ATOM 821 C C . ASN A 1 103 ? 10.195 -5.785 10.688 1 81.31 103 ASN A C 1
ATOM 823 O O . ASN A 1 103 ? 10.062 -4.883 11.516 1 81.31 103 ASN A O 1
ATOM 827 N N . ILE A 1 104 ? 10.258 -5.605 9.398 1 78.19 104 ILE A N 1
ATOM 828 C CA . ILE A 1 104 ? 10.141 -4.27 8.828 1 78.19 104 ILE A CA 1
ATOM 829 C C . ILE A 1 104 ? 8.773 -3.682 9.164 1 78.19 104 ILE A C 1
ATOM 831 O O . ILE A 1 104 ? 8.664 -2.518 9.555 1 78.19 104 ILE A O 1
ATOM 835 N N . THR A 1 105 ? 7.73 -4.547 9.062 1 80.5 105 THR A N 1
ATOM 836 C CA . THR A 1 105 ? 6.371 -4.105 9.352 1 80.5 105 THR A CA 1
ATOM 837 C C . THR A 1 105 ? 6.238 -3.682 10.805 1 80.5 105 THR A C 1
ATOM 839 O O . THR A 1 105 ? 5.59 -2.68 11.109 1 80.5 105 THR A O 1
ATOM 842 N N . LYS A 1 106 ? 6.891 -4.371 11.641 1 82.44 106 LYS A N 1
ATOM 843 C CA . LYS A 1 106 ? 6.859 -4.059 13.07 1 82.44 106 LYS A CA 1
ATOM 844 C C . LYS A 1 106 ? 7.547 -2.725 13.352 1 82.44 106 LYS A C 1
ATOM 846 O O . LYS A 1 106 ? 7.047 -1.918 14.141 1 82.44 106 LYS A O 1
ATOM 851 N N . GLU A 1 107 ? 8.594 -2.531 12.75 1 75.75 107 GLU A N 1
ATOM 852 C CA . GLU A 1 107 ? 9.336 -1.285 12.922 1 75.75 107 GLU A CA 1
ATOM 853 C C . GLU A 1 107 ? 8.531 -0.091 12.422 1 75.75 107 GLU A C 1
ATOM 855 O O . GLU A 1 107 ? 8.445 0.939 13.094 1 75.75 107 GLU A O 1
ATOM 860 N N . ILE A 1 108 ? 7.965 -0.279 11.266 1 75.12 108 ILE A N 1
ATOM 861 C CA . ILE A 1 108 ? 7.137 0.767 10.672 1 75.12 108 ILE A CA 1
ATOM 862 C C . ILE A 1 108 ? 5.996 1.125 11.625 1 75.12 108 ILE A C 1
ATOM 864 O O . ILE A 1 108 ? 5.723 2.305 11.859 1 75.12 108 ILE A O 1
ATOM 868 N N . SER A 1 109 ? 5.398 0.156 12.227 1 77.88 109 SER A N 1
ATOM 869 C CA . SER A 1 109 ? 4.219 0.344 13.07 1 77.88 109 SER A CA 1
ATOM 870 C C . SER A 1 109 ? 4.578 1.045 14.375 1 77.88 109 SER A C 1
ATOM 872 O O . SER A 1 109 ? 3.727 1.678 15 1 77.88 109 SER A O 1
ATOM 874 N N . THR A 1 110 ? 5.84 0.979 14.703 1 81.88 110 THR A N 1
ATOM 875 C CA . THR A 1 110 ? 6.234 1.553 15.992 1 81.88 110 THR A CA 1
ATOM 876 C C . THR A 1 110 ? 6.898 2.912 15.789 1 81.88 110 THR A C 1
ATOM 878 O O . THR A 1 110 ? 6.637 3.852 16.547 1 81.88 110 THR A O 1
ATOM 881 N N . GLN A 1 111 ? 7.672 3.098 14.797 1 77 111 GLN A N 1
ATOM 882 C CA . GLN A 1 111 ? 8.516 4.277 14.641 1 77 111 GLN A CA 1
ATOM 883 C C . GLN A 1 111 ? 7.758 5.414 13.969 1 77 111 GLN A C 1
ATOM 885 O O . GLN A 1 111 ? 7.871 6.574 14.367 1 77 111 GLN A O 1
ATOM 890 N N . ILE A 1 112 ? 6.879 5.137 13.055 1 75.81 112 ILE A N 1
ATOM 891 C CA . ILE A 1 112 ? 6.23 6.172 12.258 1 75.81 112 ILE A CA 1
ATOM 892 C C . ILE A 1 112 ? 5.262 6.965 13.133 1 75.81 112 ILE A C 1
ATOM 894 O O . ILE A 1 112 ? 5.312 8.195 13.156 1 75.81 112 ILE A O 1
ATOM 898 N N . PRO A 1 113 ? 4.457 6.301 13.93 1 80.06 113 PRO A N 1
ATOM 899 C CA . PRO A 1 113 ? 3.539 7.07 14.773 1 80.06 113 PRO A CA 1
ATOM 900 C C . PRO A 1 113 ? 4.266 7.98 15.758 1 80.06 113 PRO A C 1
ATOM 902 O O . PRO A 1 113 ? 3.887 9.141 15.93 1 80.06 113 PRO A O 1
ATOM 905 N N . GLN A 1 114 ? 5.363 7.516 16.281 1 84.06 114 GLN A N 1
ATOM 906 C CA . GLN A 1 114 ? 6.047 8.266 17.328 1 84.06 114 GLN A CA 1
ATOM 907 C C . GLN A 1 114 ? 6.887 9.398 16.734 1 84.06 114 GLN A C 1
ATOM 909 O O . GLN A 1 114 ? 6.918 10.508 17.281 1 84.06 114 GLN A O 1
ATOM 914 N N . GLN A 1 115 ? 7.48 9.133 15.648 1 80.56 115 GLN A N 1
ATOM 915 C CA . GLN A 1 115 ? 8.461 10.078 15.125 1 80.56 115 GLN A CA 1
ATOM 916 C C . GLN A 1 115 ? 7.828 11.023 14.109 1 80.56 115 GLN A C 1
ATOM 918 O O . GLN A 1 115 ? 8.297 12.148 13.914 1 80.56 115 GLN A O 1
ATOM 923 N N . VAL A 1 116 ? 6.797 10.555 13.492 1 79.31 116 VAL A N 1
ATOM 924 C CA . VAL A 1 116 ? 6.301 11.336 12.359 1 79.31 116 VAL A CA 1
ATOM 925 C C . VAL A 1 116 ? 4.898 11.852 12.664 1 79.31 116 VAL A C 1
ATOM 927 O O . VAL A 1 116 ? 4.594 13.023 12.422 1 79.31 116 VAL A O 1
ATOM 930 N N . ILE A 1 117 ? 4.066 11.117 13.312 1 86.94 117 ILE A N 1
ATOM 931 C CA . ILE A 1 117 ? 2.668 11.484 13.516 1 86.94 117 ILE A CA 1
ATOM 932 C C . ILE A 1 117 ? 2.529 12.312 14.797 1 86.94 117 ILE A C 1
ATOM 934 O O . ILE A 1 117 ? 1.779 13.289 14.828 1 86.94 117 ILE A O 1
ATOM 938 N N . LYS A 1 118 ? 3.295 12.031 15.773 1 91 118 LYS A N 1
ATOM 939 C CA . LYS A 1 118 ? 3.164 12.648 17.094 1 91 118 LYS A CA 1
ATOM 940 C C . LYS A 1 118 ? 3.43 14.148 17.016 1 91 118 LYS A C 1
ATOM 942 O O . LYS A 1 118 ? 2.676 14.945 17.578 1 91 118 LYS A O 1
ATOM 947 N N . PRO A 1 119 ? 4.492 14.578 16.391 1 90.38 119 PRO A N 1
ATOM 948 C CA . PRO A 1 119 ? 4.73 16.016 16.297 1 90.38 119 PRO A CA 1
ATOM 949 C C . PRO A 1 119 ? 3.549 16.781 15.688 1 90.38 119 PRO A C 1
ATOM 951 O O . PRO A 1 119 ? 3.27 17.906 16.094 1 90.38 119 PRO A O 1
ATOM 954 N N . LEU A 1 120 ? 2.918 16.172 14.742 1 93.31 120 LEU A N 1
ATOM 955 C CA . LEU A 1 120 ? 1.757 16.797 14.125 1 93.31 120 LEU A CA 1
ATOM 956 C C . LEU A 1 120 ? 0.566 16.797 15.086 1 93.31 120 LEU A C 1
ATOM 958 O O . LEU A 1 120 ? -0.198 17.766 15.133 1 93.31 120 LEU A O 1
ATOM 962 N N . GLU A 1 121 ? 0.421 15.742 15.883 1 93.25 121 GLU A N 1
ATOM 963 C CA . GLU A 1 121 ? -0.613 15.695 16.906 1 93.25 121 GLU A CA 1
ATOM 964 C C . GLU A 1 121 ? -0.395 16.781 17.969 1 93.25 121 GLU A C 1
ATOM 966 O O . GLU A 1 121 ? -1.347 17.438 18.391 1 93.25 121 GLU A O 1
ATOM 971 N N . ASP A 1 122 ? 0.869 16.953 18.328 1 94.62 122 ASP A N 1
ATOM 972 C CA . ASP A 1 122 ? 1.216 17.984 19.297 1 94.62 122 ASP A CA 1
ATOM 973 C C . ASP A 1 122 ? 0.901 19.391 18.75 1 94.62 122 ASP A C 1
ATOM 975 O O . ASP A 1 122 ? 0.392 20.234 19.484 1 94.62 122 ASP A O 1
ATOM 979 N N . LEU A 1 123 ? 1.261 19.547 17.5 1 96.44 123 LEU A N 1
ATOM 980 C CA . LEU A 1 123 ? 0.947 20.812 16.844 1 96.44 123 LEU A CA 1
ATOM 981 C C . LEU A 1 123 ? -0.556 21.078 16.859 1 96.44 123 LEU A C 1
ATOM 983 O O . LEU A 1 123 ? -1 22.188 17.188 1 96.44 123 LEU A O 1
ATOM 987 N N . LEU A 1 124 ? -1.349 20.078 16.578 1 96.56 124 LEU A N 1
ATOM 988 C CA . LEU A 1 124 ? -2.801 20.219 16.531 1 96.56 124 LEU A CA 1
ATOM 989 C C . LEU A 1 124 ? -3.361 20.469 17.938 1 96.56 124 LEU A C 1
ATOM 991 O O . LEU A 1 124 ? -4.34 21.203 18.094 1 96.56 124 LEU A O 1
ATOM 995 N N . GLN A 1 125 ? -2.734 19.922 18.922 1 96.56 125 GLN A N 1
ATOM 996 C CA . GLN A 1 125 ? -3.129 20.203 20.297 1 96.56 125 GLN A CA 1
ATOM 997 C C . GLN A 1 125 ? -2.832 21.656 20.672 1 96.56 125 GLN A C 1
ATOM 999 O O . GLN A 1 125 ? -3.627 22.297 21.359 1 96.56 125 GLN A O 1
ATOM 1004 N N . GLU A 1 126 ? -1.664 22.109 20.25 1 97.31 126 GLU A N 1
ATOM 1005 C CA . GLU A 1 126 ? -1.327 23.5 20.484 1 97.31 126 GLU A CA 1
ATOM 1006 C C . GLU A 1 126 ? -2.322 24.438 19.797 1 97.31 126 GLU A C 1
ATOM 1008 O O . GLU A 1 126 ? -2.754 25.438 20.391 1 97.31 126 GLU A O 1
ATOM 1013 N N . ILE A 1 127 ? -2.699 24.062 18.594 1 97.44 127 ILE A N 1
ATOM 1014 C CA . ILE A 1 127 ? -3.672 24.859 17.844 1 97.44 127 ILE A CA 1
ATOM 1015 C C . ILE A 1 127 ? -5.012 24.859 18.578 1 97.44 127 ILE A C 1
ATOM 1017 O O . ILE A 1 127 ? -5.688 25.891 18.672 1 97.44 127 ILE A O 1
ATOM 1021 N N . GLN A 1 128 ? -5.352 23.75 19.156 1 96.75 128 GLN A N 1
ATOM 1022 C CA . GLN A 1 128 ? -6.574 23.672 19.953 1 96.75 128 GLN A CA 1
ATOM 1023 C C . GLN A 1 128 ? -6.512 24.594 21.156 1 96.75 128 GLN A C 1
ATOM 1025 O O . GLN A 1 128 ? -7.504 25.25 21.5 1 96.75 128 GLN A O 1
ATOM 1030 N N . ARG A 1 129 ? -5.402 24.703 21.797 1 97.5 129 ARG A N 1
ATOM 1031 C CA . ARG A 1 129 ? -5.223 25.609 22.922 1 97.5 129 ARG A CA 1
ATOM 1032 C C . ARG A 1 129 ? -5.363 27.062 22.484 1 97.5 129 ARG A C 1
ATOM 1034 O O . ARG A 1 129 ? -5.945 27.875 23.203 1 97.5 129 ARG A O 1
ATOM 1041 N N . ILE A 1 130 ? -4.863 27.328 21.266 1 97.88 130 ILE A N 1
ATOM 1042 C CA . ILE A 1 130 ? -4.941 28.688 20.75 1 97.88 130 ILE A CA 1
ATOM 1043 C C . ILE A 1 130 ? -6.391 29.031 20.406 1 97.88 130 ILE A C 1
ATOM 1045 O O . ILE A 1 130 ? -6.824 30.156 20.594 1 97.88 130 ILE A O 1
ATOM 1049 N N . HIS A 1 131 ? -7.148 28.047 19.953 1 96.44 131 HIS A N 1
ATOM 1050 C CA . HIS A 1 131 ? -8.57 28.266 19.75 1 96.44 131 HIS A CA 1
ATOM 1051 C C . HIS A 1 131 ? -9.281 28.641 21.047 1 96.44 131 HIS A C 1
ATOM 1053 O O . HIS A 1 131 ? -10.188 29.469 21.047 1 96.44 131 HIS A O 1
ATOM 1059 N N . GLN A 1 132 ? -8.836 28.078 22.109 1 96.62 132 GLN A N 1
ATOM 1060 C CA . GLN A 1 132 ? -9.414 28.406 23.406 1 96.62 132 GLN A CA 1
ATOM 1061 C C . GLN A 1 132 ? -9.086 29.844 23.797 1 96.62 132 GLN A C 1
ATOM 1063 O O . GLN A 1 132 ? -9.922 30.547 24.375 1 96.62 132 GLN A O 1
ATOM 1068 N N . LEU A 1 133 ? -7.871 30.234 23.516 1 97.44 133 LEU A N 1
ATOM 1069 C CA . LEU A 1 133 ? -7.496 31.625 23.734 1 97.44 133 LEU A CA 1
ATOM 1070 C C . LEU A 1 133 ? -8.375 32.562 22.922 1 97.44 133 LEU A C 1
ATOM 1072 O O . LEU A 1 133 ? -8.766 33.625 23.406 1 97.44 133 LEU A O 1
ATOM 1076 N N . SER A 1 134 ? -8.633 32.125 21.656 1 96.06 134 SER A N 1
ATOM 1077 C CA . SER A 1 134 ? -9.516 32.906 20.797 1 96.06 134 SER A CA 1
ATOM 1078 C C . SER A 1 134 ? -10.898 33.062 21.406 1 96.06 134 SER A C 1
ATOM 1080 O O . SER A 1 134 ? -11.484 34.125 21.391 1 96.06 134 SER A O 1
ATOM 1082 N N . ALA A 1 135 ? -11.422 32.031 21.953 1 93.81 135 ALA A N 1
ATOM 1083 C CA . ALA A 1 135 ? -12.742 32.031 22.594 1 93.81 135 ALA A CA 1
ATOM 1084 C C . ALA A 1 135 ? -12.758 33 23.781 1 93.81 135 ALA A C 1
ATOM 1086 O O . ALA A 1 135 ? -13.711 33.75 23.969 1 93.81 135 ALA A O 1
ATOM 1087 N N . GLU A 1 136 ? -11.734 32.938 24.594 1 96.12 136 GLU A N 1
ATOM 1088 C CA . GLU A 1 136 ? -11.617 33.812 25.734 1 96.12 136 GLU A CA 1
ATOM 1089 C C . GLU A 1 136 ? -11.523 35.281 25.297 1 96.12 136 GLU A C 1
ATOM 1091 O O . GLU A 1 136 ? -12.164 36.156 25.891 1 96.12 136 GLU A O 1
ATOM 1096 N N . ARG A 1 137 ? -10.688 35.469 24.266 1 96.56 137 ARG A N 1
ATOM 1097 C CA . ARG A 1 137 ? -10.586 36.812 23.688 1 96.56 137 ARG A CA 1
ATOM 1098 C C . ARG A 1 137 ? -11.953 37.344 23.25 1 96.56 137 ARG A C 1
ATOM 1100 O O . ARG A 1 137 ? -12.305 38.5 23.5 1 96.56 137 ARG A O 1
ATOM 1107 N N . ARG A 1 138 ? -12.711 36.531 22.562 1 94.31 138 ARG A N 1
ATOM 1108 C CA . ARG A 1 138 ? -14.023 36.906 22.062 1 94.31 138 ARG A CA 1
ATOM 1109 C C . ARG A 1 138 ? -14.953 37.312 23.219 1 94.31 138 ARG A C 1
ATOM 1111 O O . ARG A 1 138 ? -15.672 38.312 23.125 1 94.31 138 ARG A O 1
ATOM 1118 N N . LYS A 1 139 ? -14.938 36.562 24.25 1 94.62 139 LYS A N 1
ATOM 1119 C CA . LYS A 1 139 ? -15.719 36.875 25.438 1 94.62 139 LYS A CA 1
ATOM 1120 C C . LYS A 1 139 ? -15.359 38.25 25.984 1 94.62 139 LYS A C 1
ATOM 1122 O O . LYS A 1 139 ? -16.234 39.062 26.25 1 94.62 139 LYS A O 1
ATOM 1127 N N . CYS A 1 140 ? -14.062 38.5 26.141 1 95.56 140 CYS A N 1
ATOM 1128 C CA . CYS A 1 140 ? -13.594 39.781 26.641 1 95.56 1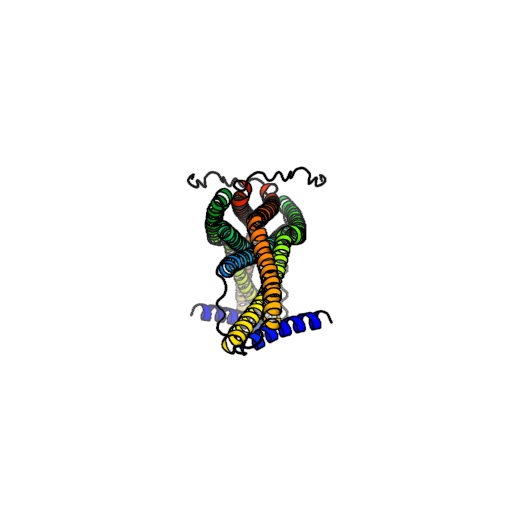40 CYS A CA 1
ATOM 1129 C C . CYS A 1 140 ? -13.977 40.938 25.703 1 95.56 140 CYS A C 1
ATOM 1131 O O . CYS A 1 140 ? -14.328 42.031 26.141 1 95.56 140 CYS A O 1
ATOM 1133 N N . PHE A 1 141 ? -13.961 40.625 24.391 1 94.38 141 PHE A N 1
ATOM 1134 C CA . PHE A 1 141 ? -14.328 41.625 23.359 1 94.38 141 PHE A CA 1
ATOM 1135 C C . PHE A 1 141 ? -15.781 42.031 23.531 1 94.38 141 PHE A C 1
ATOM 1137 O O . PHE A 1 141 ? -16.094 43.219 23.531 1 94.38 141 PHE A O 1
ATOM 1144 N N . ILE A 1 142 ? -16.594 41.094 23.688 1 93.44 142 ILE A N 1
ATOM 1145 C CA . ILE A 1 142 ? -18.031 41.344 23.844 1 93.44 142 ILE A CA 1
ATOM 1146 C C . ILE A 1 142 ? -18.281 42.156 25.109 1 93.44 142 ILE A C 1
ATOM 1148 O O . ILE A 1 142 ? -19.047 43.125 25.109 1 93.44 142 ILE A O 1
ATOM 1152 N N . LEU A 1 143 ? -17.641 41.781 26.203 1 95.5 143 LEU A N 1
ATOM 1153 C CA . LEU A 1 143 ? -17.812 42.469 27.469 1 95.5 143 LEU A CA 1
ATOM 1154 C C . LEU A 1 143 ? -17.312 43.938 27.375 1 95.5 143 LEU A C 1
ATOM 1156 O O . LEU A 1 143 ? -17.938 44.844 27.906 1 95.5 143 LEU A O 1
ATOM 1160 N N . ASN A 1 144 ? -16.219 44.094 26.688 1 93.31 144 ASN A N 1
ATOM 1161 C CA . ASN A 1 144 ? -15.672 45.438 26.469 1 93.31 144 ASN A CA 1
ATOM 1162 C C . ASN A 1 144 ? -16.625 46.281 25.656 1 93.31 144 ASN A C 1
ATOM 1164 O O . ASN A 1 144 ? -16.891 47.438 26.016 1 93.31 144 ASN A O 1
ATOM 1168 N N . LYS A 1 145 ? -17.141 45.719 24.625 1 93.12 145 LYS A N 1
ATOM 1169 C CA . LYS A 1 145 ? -18.078 46.469 23.781 1 93.12 145 LYS A CA 1
ATOM 1170 C C . LYS A 1 145 ? -19.344 46.812 24.562 1 93.12 145 LYS A C 1
ATOM 1172 O O . LYS A 1 145 ? -19.859 47.938 24.438 1 93.12 145 LYS A O 1
ATOM 1177 N N . ASN A 1 146 ? -19.781 45.938 25.312 1 90.06 146 ASN A N 1
ATOM 1178 C CA . ASN A 1 146 ? -20.938 46.219 26.156 1 90.06 146 ASN A CA 1
ATOM 1179 C C . ASN A 1 146 ? -20.672 47.344 27.141 1 90.06 146 ASN A C 1
ATOM 1181 O O . ASN A 1 146 ? -21.516 48.219 27.344 1 90.06 146 ASN A O 1
ATOM 1185 N N . ALA A 1 147 ? -19.484 47.312 27.766 1 92.75 147 ALA A N 1
ATOM 1186 C CA . ALA A 1 147 ? -19.109 48.344 28.719 1 92.75 147 ALA A CA 1
ATOM 1187 C C . ALA A 1 147 ? -19.016 49.719 28.031 1 92.75 147 ALA A C 1
ATOM 1189 O O . ALA A 1 147 ? -19.438 50.719 28.578 1 92.75 147 ALA A O 1
ATOM 1190 N N . GLN A 1 148 ? -18.516 49.719 26.812 1 91.62 148 GLN A N 1
ATOM 1191 C CA . GLN A 1 148 ? -18.438 50.938 26.016 1 91.62 148 GLN A CA 1
ATOM 1192 C C . GLN A 1 148 ? -19.828 51.5 25.734 1 91.62 148 GLN A C 1
ATOM 1194 O O . GLN A 1 148 ? -20.047 52.688 25.891 1 91.62 148 GLN A O 1
ATOM 1199 N N . ASN A 1 149 ? -20.688 50.625 25.344 1 89.88 149 ASN A N 1
ATOM 1200 C CA . ASN A 1 149 ? -22.062 51.031 25.047 1 89.88 149 ASN A CA 1
ATOM 1201 C C . ASN A 1 149 ? -22.766 51.594 26.266 1 89.88 149 ASN A C 1
ATOM 1203 O O . ASN A 1 149 ? -23.438 52.625 26.188 1 89.88 149 ASN A O 1
ATOM 1207 N N . LYS A 1 150 ? -22.594 50.969 27.406 1 91 150 LYS A N 1
ATOM 1208 C CA . LYS A 1 150 ? -23.203 51.406 28.641 1 91 150 LYS A CA 1
ATOM 1209 C C . LYS A 1 150 ? -22.656 52.781 29.047 1 91 150 LYS A C 1
ATOM 1211 O O . LYS A 1 150 ? -23.406 53.656 29.531 1 91 150 LYS A O 1
ATOM 1216 N N . PHE A 1 151 ? -21.328 53 28.891 1 92.25 151 PHE A N 1
ATOM 1217 C CA . PHE A 1 151 ? -20.672 54.25 29.25 1 92.25 151 PHE A CA 1
ATOM 1218 C C . PHE A 1 151 ? -21.188 55.375 28.375 1 92.25 151 PHE A C 1
ATOM 1220 O O . PHE A 1 151 ? -21.562 56.438 28.891 1 92.25 151 PHE A O 1
ATOM 1227 N N . VAL A 1 152 ? -21.297 55.125 27 1 91.44 152 VAL A N 1
ATOM 1228 C CA . VAL A 1 152 ? -21.766 56.125 26.047 1 91.44 152 VAL A CA 1
ATOM 1229 C C . VAL A 1 152 ? -23.219 56.5 26.359 1 91.44 152 VAL A C 1
ATOM 1231 O O . VAL A 1 152 ? -23.578 57.688 26.391 1 91.44 152 VAL A O 1
ATOM 1234 N N . LYS A 1 153 ? -24.031 55.5 26.641 1 91.31 153 LYS A N 1
ATOM 1235 C CA . LYS A 1 153 ? -25.438 55.75 26.922 1 91.31 153 LYS A CA 1
ATOM 1236 C C . LYS A 1 153 ? -25.609 56.531 28.203 1 91.31 153 LYS A C 1
ATOM 1238 O O . LYS A 1 153 ? -26.5 57.406 28.297 1 91.31 153 LYS A O 1
ATOM 1243 N N . ALA A 1 154 ? -24.828 56.312 29.234 1 89.31 154 ALA A N 1
ATOM 1244 C CA . ALA A 1 154 ? -24.891 57.062 30.484 1 89.31 154 ALA A CA 1
ATOM 1245 C C . ALA A 1 154 ? -24.484 58.5 30.281 1 89.31 154 ALA A C 1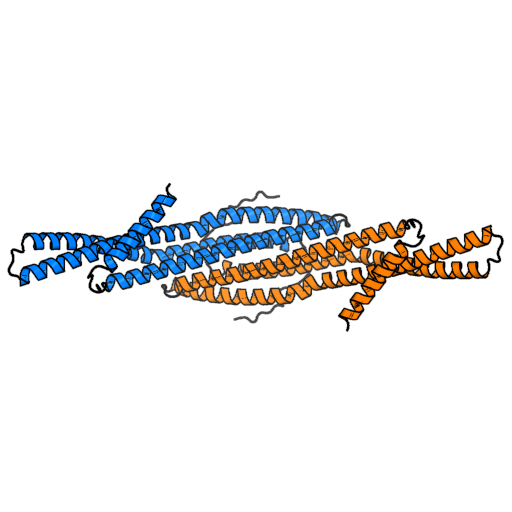
ATOM 1247 O O . ALA A 1 154 ? -25.094 59.406 30.844 1 89.31 154 ALA A O 1
ATOM 1248 N N . GLN A 1 155 ? -23.531 58.812 29.422 1 88 155 GLN A N 1
ATOM 1249 C CA . GLN A 1 155 ? -23.094 60.156 29.109 1 88 155 GLN A CA 1
ATOM 1250 C C . GLN A 1 155 ? -24.203 60.938 28.422 1 88 155 GLN A C 1
ATOM 1252 O O . GLN A 1 155 ? -24.422 62.125 28.719 1 88 155 GLN A O 1
ATOM 1257 N N . GLU A 1 156 ? -24.906 60.312 27.594 1 88.38 156 GLU A N 1
ATOM 1258 C CA . GLU A 1 156 ? -25.969 60.969 26.828 1 88.38 156 GLU A CA 1
ATOM 1259 C C . GLU A 1 156 ? -27.125 61.375 27.734 1 88.38 156 GLU A C 1
ATOM 1261 O O . GLU A 1 156 ? -27.812 62.344 27.469 1 88.38 156 GLU A O 1
ATOM 1266 N N . LYS A 1 157 ? -27.234 60.625 28.766 1 91.56 157 LYS A N 1
ATOM 1267 C CA . LYS A 1 157 ? -28.359 60.875 29.656 1 91.56 157 LYS A CA 1
ATOM 1268 C C . LYS A 1 157 ? -27.953 61.75 30.844 1 91.56 157 LYS A C 1
ATOM 1270 O O . LYS A 1 157 ? -28.75 62 31.75 1 91.56 157 LYS A O 1
ATOM 1275 N N . GLY A 1 158 ? -26.656 62.281 30.844 1 87.25 158 GLY A N 1
ATOM 1276 C CA . GLY A 1 158 ? -26.172 63.188 31.875 1 87.25 158 GLY A CA 1
ATOM 1277 C C . GLY A 1 158 ? -26.031 62.531 33.25 1 87.25 158 GLY A C 1
ATOM 1278 O O . GLY A 1 158 ? -26.141 63.188 34.281 1 87.25 158 GLY A O 1
ATOM 1279 N N . LYS A 1 159 ? -25.906 61.25 33.281 1 84.88 159 LYS A N 1
ATOM 1280 C CA . LYS A 1 159 ? -25.766 60.531 34.562 1 84.88 159 LYS A CA 1
ATOM 1281 C C . LYS A 1 159 ? -24.312 60.5 35 1 84.88 159 LYS A C 1
ATOM 1283 O O . LYS A 1 159 ? -23.406 60.75 34.219 1 84.88 159 LYS A O 1
ATOM 1288 N N . ASN A 1 160 ? -24.062 60.344 36.344 1 82.25 160 ASN A N 1
ATOM 1289 C CA . ASN A 1 160 ? -22.719 60.125 36.875 1 82.25 160 ASN A CA 1
ATOM 1290 C C . ASN A 1 160 ? -22.078 58.875 36.25 1 82.25 160 ASN A C 1
ATOM 1292 O O . ASN A 1 160 ? -22.641 57.781 36.312 1 82.25 160 ASN A O 1
ATOM 1296 N N . THR A 1 161 ? -20.922 59.125 35.656 1 85.31 161 THR A N 1
ATOM 1297 C CA . THR A 1 161 ? -20.344 58.094 34.812 1 85.31 161 THR A CA 1
ATOM 1298 C C . THR A 1 161 ? -19.078 57.531 35.469 1 85.31 161 THR A C 1
ATOM 1300 O O . THR A 1 161 ? -18.375 56.719 34.844 1 85.31 161 THR A O 1
ATOM 1303 N N . GLU A 1 162 ? -18.859 57.906 36.688 1 88.06 162 GLU A N 1
ATOM 1304 C CA . GLU A 1 162 ? -17.609 57.5 37.312 1 88.06 162 GLU A CA 1
ATOM 1305 C C . GLU A 1 162 ? -17.5 56 37.406 1 88.06 162 GLU A C 1
ATOM 1307 O O . GLU A 1 162 ? -16.516 55.406 36.938 1 88.06 162 GLU A O 1
ATOM 1312 N N . SER A 1 163 ? -18.531 55.344 37.969 1 89.56 163 SER A N 1
ATOM 1313 C CA . SER A 1 163 ? -18.531 53.875 38.125 1 89.56 163 SER A CA 1
ATOM 1314 C C . SER A 1 163 ? -18.5 53.188 36.75 1 89.56 163 SER A C 1
ATOM 1316 O O . SER A 1 163 ? -17.797 52.188 36.562 1 89.56 163 SER A O 1
ATOM 1318 N N . ARG A 1 164 ? -19.188 53.688 35.781 1 90.56 164 ARG A N 1
ATOM 1319 C CA . ARG A 1 164 ? -19.203 53.125 34.438 1 90.56 164 ARG A CA 1
ATOM 1320 C C . ARG A 1 164 ? -17.859 53.344 33.719 1 90.56 164 ARG A C 1
ATOM 1322 O O . ARG A 1 164 ? -17.438 52.5 32.938 1 90.56 164 ARG A O 1
ATOM 1329 N N . GLY A 1 165 ? -17.188 54.469 34.031 1 91.44 165 GLY A N 1
ATOM 1330 C CA . GLY A 1 165 ? -15.852 54.719 33.531 1 91.44 165 GLY A CA 1
ATOM 1331 C C . GLY A 1 165 ? -14.82 53.719 34.031 1 91.44 165 GLY A C 1
ATOM 1332 O O . GLY A 1 165 ? -13.969 53.25 33.25 1 91.44 165 GLY A O 1
ATOM 1333 N N . GLN A 1 166 ? -14.945 53.438 35.312 1 93.62 166 GLN A N 1
ATOM 1334 C CA . GLN A 1 166 ? -14.031 52.438 35.906 1 93.62 166 GLN A CA 1
ATOM 1335 C C . GLN A 1 166 ? -14.25 51.062 35.312 1 93.62 166 GLN A C 1
ATOM 1337 O O . GLN A 1 166 ? -13.289 50.344 35.031 1 93.62 166 GLN A O 1
ATOM 1342 N N . GLU A 1 167 ? -15.461 50.594 35.125 1 93.81 167 GLU A N 1
ATOM 1343 C CA . GLU A 1 167 ? -15.789 49.312 34.5 1 93.81 167 GLU A CA 1
ATOM 1344 C C . GLU A 1 167 ? -15.227 49.25 33.094 1 93.81 167 GLU A C 1
ATOM 1346 O O . GLU A 1 167 ? -14.672 48.219 32.688 1 93.81 167 GLU A O 1
ATOM 1351 N N . LEU A 1 168 ? -15.336 50.281 32.281 1 94.12 168 LEU A N 1
ATOM 1352 C CA . LEU A 1 168 ? -14.836 50.344 30.906 1 94.12 168 LEU A CA 1
ATOM 1353 C C . LEU A 1 168 ? -13.32 50.156 30.875 1 94.12 168 LEU A C 1
ATOM 1355 O O . LEU A 1 168 ? -12.797 49.406 30.031 1 94.12 168 LEU A O 1
ATOM 1359 N N . VAL A 1 169 ? -12.625 50.906 31.812 1 94.5 169 VAL A N 1
ATOM 1360 C CA . VAL A 1 169 ? -11.172 50.781 31.891 1 94.5 169 VAL A CA 1
ATOM 1361 C C . VAL A 1 169 ? -10.781 49.344 32.188 1 94.5 169 VAL A C 1
ATOM 1363 O O . VAL A 1 169 ? -9.883 48.812 31.562 1 94.5 169 VAL A O 1
ATOM 1366 N N . SER A 1 170 ? -11.516 48.75 33.125 1 96 170 SER A N 1
ATOM 1367 C CA . SER A 1 170 ? -11.219 47.375 33.531 1 96 170 SER A CA 1
ATOM 1368 C C . SER A 1 170 ? -11.484 46.375 32.375 1 96 170 SER A C 1
ATOM 1370 O O . SER A 1 170 ? -10.641 45.531 32.062 1 96 170 SER A O 1
ATOM 1372 N N . LYS A 1 171 ? -12.664 46.438 31.703 1 96.25 171 LYS A N 1
ATOM 1373 C CA . LYS A 1 171 ? -13.008 45.531 30.609 1 96.25 171 LYS A CA 1
ATOM 1374 C C . LYS A 1 171 ? -12.062 45.719 29.422 1 96.25 171 LYS A C 1
ATOM 1376 O O . LYS A 1 171 ? -11.711 44.719 28.75 1 96.25 171 LYS A O 1
ATOM 1381 N N . LYS A 1 172 ? -11.664 46.906 29.141 1 95.69 172 LYS A N 1
ATOM 1382 C CA . LYS A 1 172 ? -10.711 47.156 28.062 1 95.69 172 LYS A CA 1
ATOM 1383 C C . LYS A 1 172 ? -9.367 46.5 28.359 1 95.69 172 LYS A C 1
ATOM 1385 O O . LYS A 1 172 ? -8.742 45.938 27.453 1 95.69 172 LYS A O 1
ATOM 1390 N N . ALA A 1 173 ? -8.945 46.656 29.641 1 96.38 173 ALA A N 1
ATOM 1391 C CA . ALA A 1 173 ? -7.691 46.031 30.047 1 96.38 173 ALA A CA 1
ATOM 1392 C C . ALA A 1 173 ? -7.746 44.5 29.875 1 96.38 173 ALA A C 1
ATOM 1394 O O . ALA A 1 173 ? -6.785 43.906 29.391 1 96.38 173 ALA A O 1
ATOM 1395 N N . ASP A 1 174 ? -8.875 43.875 30.266 1 97.12 174 ASP A N 1
ATOM 1396 C CA . ASP A 1 174 ? -9.07 42.438 30.094 1 97.12 174 ASP A CA 1
ATOM 1397 C C . ASP A 1 174 ? -9.016 42.062 28.609 1 97.12 174 ASP A C 1
ATOM 1399 O O . ASP A 1 174 ? -8.344 41.094 28.234 1 97.12 174 ASP A O 1
ATOM 1403 N N . TYR A 1 175 ? -9.656 42.812 27.766 1 97 175 TYR A N 1
ATOM 1404 C CA . TYR A 1 175 ? -9.68 42.531 26.344 1 97 175 TYR A CA 1
ATOM 1405 C C . TYR A 1 175 ? -8.289 42.688 25.734 1 97 175 TYR A C 1
ATOM 1407 O O . TYR A 1 175 ? -7.836 41.812 24.984 1 97 175 TYR A O 1
ATOM 1415 N N . ASP A 1 176 ? -7.652 43.844 26.062 1 96.56 176 ASP A N 1
ATOM 1416 C CA . ASP A 1 176 ? -6.32 44.094 25.516 1 96.56 176 ASP A CA 1
ATOM 1417 C C . ASP A 1 176 ? -5.363 42.969 25.859 1 96.56 176 ASP A C 1
ATOM 1419 O O . ASP A 1 176 ? -4.613 42.469 25.016 1 96.56 176 ASP A O 1
ATOM 1423 N N . LYS A 1 177 ? -5.461 42.5 27.062 1 97.88 177 LYS A N 1
ATOM 1424 C CA . LYS A 1 177 ? -4.598 41.406 27.5 1 97.88 177 LYS A CA 1
ATOM 1425 C C . LYS A 1 177 ? -4.914 40.125 26.75 1 97.88 177 LYS A C 1
ATOM 1427 O O . LYS A 1 177 ? -4.004 39.438 26.266 1 97.88 177 LYS A O 1
ATOM 1432 N N . ALA A 1 178 ? -6.156 39.719 26.688 1 97 178 ALA A N 1
ATOM 1433 C CA . ALA A 1 178 ? -6.574 38.5 26 1 97 178 ALA A CA 1
ATOM 1434 C C . ALA A 1 178 ? -6.219 38.562 24.516 1 97 178 ALA A C 1
ATOM 1436 O O . ALA A 1 178 ? -5.797 37.562 23.938 1 97 178 ALA A O 1
ATOM 1437 N N . HIS A 1 179 ? -6.441 39.75 23.906 1 97.62 179 HIS A N 1
ATOM 1438 C CA . HIS A 1 179 ? -6.145 39.938 22.484 1 97.62 179 HIS A CA 1
ATOM 1439 C C . HIS A 1 179 ? -4.652 39.781 22.203 1 97.62 179 HIS A C 1
ATOM 1441 O O . HIS A 1 179 ? -4.258 39.062 21.297 1 97.62 179 HIS A O 1
ATOM 1447 N N . GLU A 1 180 ? -3.875 40.469 23.062 1 97.38 180 GLU A N 1
ATOM 1448 C CA . GLU A 1 180 ? -2.426 40.375 22.906 1 97.38 180 GLU A CA 1
ATOM 1449 C C . GLU A 1 180 ? -1.939 38.938 23.078 1 97.38 180 GLU A C 1
ATOM 1451 O O . GLU A 1 180 ? -1.082 38.469 22.328 1 97.38 180 GLU A O 1
ATOM 1456 N N . THR A 1 181 ? -2.486 38.25 24.031 1 98 181 THR A N 1
ATOM 1457 C CA . THR A 1 181 ? -2.107 36.844 24.281 1 98 181 THR A CA 1
ATOM 1458 C C . THR A 1 181 ? -2.404 36 23.062 1 98 181 THR A C 1
ATOM 1460 O O . THR A 1 181 ? -1.576 35.156 22.656 1 98 181 THR A O 1
ATOM 1463 N N . TYR A 1 182 ? -3.564 36.156 22.484 1 98.12 182 TYR A N 1
ATOM 1464 C CA . TYR A 1 182 ? -3.963 35.375 21.297 1 98.12 182 TYR A CA 1
ATOM 1465 C C . TYR A 1 182 ? -3.059 35.688 20.125 1 98.12 182 TYR A C 1
ATOM 1467 O O . TYR A 1 182 ? -2.541 34.781 19.469 1 98.12 182 TYR A O 1
ATOM 1475 N N . ILE A 1 183 ? -2.885 37 19.875 1 97.88 183 ILE A N 1
ATOM 1476 C CA . ILE A 1 183 ? -2.086 37.438 18.734 1 97.88 183 ILE A CA 1
ATOM 1477 C C . ILE A 1 183 ? -0.668 36.875 18.859 1 97.88 183 ILE A C 1
ATOM 1479 O O . ILE A 1 183 ? -0.125 36.312 17.906 1 97.88 183 ILE A O 1
ATOM 1483 N N . LYS A 1 184 ? -0.122 36.969 20.062 1 97.81 184 LYS A N 1
ATOM 1484 C CA . LYS A 1 184 ? 1.235 36.5 20.297 1 97.81 184 LYS A CA 1
ATOM 1485 C C . LYS A 1 184 ? 1.326 34.969 20.078 1 97.81 184 LYS A C 1
ATOM 1487 O O . LYS A 1 184 ? 2.299 34.5 19.5 1 97.81 184 LYS A O 1
ATOM 1492 N N . ALA A 1 185 ? 0.385 34.25 20.5 1 97.62 185 ALA A N 1
ATOM 1493 C CA . ALA A 1 185 ? 0.381 32.812 20.344 1 97.62 185 ALA A CA 1
ATOM 1494 C C . ALA A 1 185 ? 0.35 32.406 18.875 1 97.62 185 ALA A C 1
ATOM 1496 O O . ALA A 1 185 ? 1.067 31.5 18.469 1 97.62 185 ALA A O 1
ATOM 1497 N N . VAL A 1 186 ? -0.512 33.062 18.078 1 97.06 186 VAL A N 1
ATOM 1498 C CA . VAL A 1 186 ? -0.612 32.75 16.656 1 97.06 186 VAL A CA 1
ATOM 1499 C C . VAL A 1 186 ? 0.692 33.125 15.953 1 97.06 186 VAL A C 1
ATOM 1501 O O . VAL A 1 186 ? 1.194 32.375 15.125 1 97.06 186 VAL A O 1
ATOM 1504 N N . ASP A 1 187 ? 1.246 34.312 16.312 1 96.69 187 ASP A N 1
ATOM 1505 C CA . ASP A 1 187 ? 2.492 34.781 15.688 1 96.69 187 ASP A CA 1
ATOM 1506 C C . ASP A 1 187 ? 3.633 33.812 16 1 96.69 187 ASP A C 1
ATOM 1508 O O . ASP A 1 187 ? 4.445 33.5 15.133 1 96.69 187 ASP A O 1
ATOM 1512 N N . ASP A 1 188 ? 3.693 33.375 17.266 1 96.94 188 ASP A N 1
ATOM 1513 C CA . ASP A 1 188 ? 4.715 32.406 17.656 1 96.94 188 ASP A CA 1
ATOM 1514 C C . ASP A 1 188 ? 4.594 31.125 16.859 1 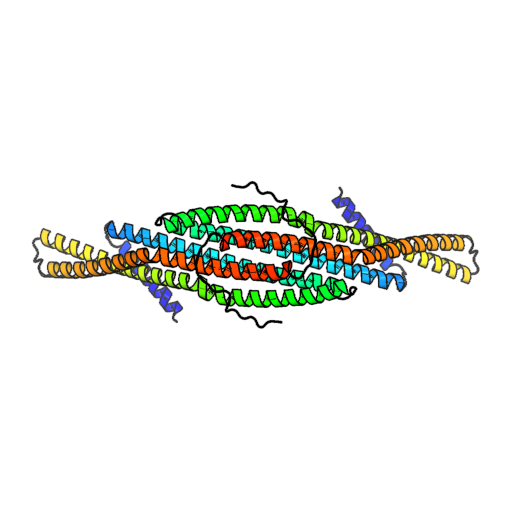96.94 188 ASP A C 1
ATOM 1516 O O . ASP A 1 188 ? 5.602 30.562 16.406 1 96.94 188 ASP A O 1
ATOM 1520 N N . LEU A 1 189 ? 3.373 30.688 16.688 1 96.94 189 LEU A N 1
ATOM 1521 C CA . LEU A 1 189 ? 3.135 29.469 15.922 1 96.94 189 LEU A CA 1
ATOM 1522 C C . LEU A 1 189 ? 3.514 29.672 14.461 1 96.94 189 LEU A C 1
ATOM 1524 O O . LEU A 1 189 ? 4.105 28.781 13.844 1 96.94 189 LEU A O 1
ATOM 1528 N N . ASN A 1 190 ? 3.104 30.75 13.914 1 94.38 190 ASN A N 1
ATOM 1529 C CA . ASN A 1 190 ? 3.393 31.078 12.516 1 94.38 190 ASN A CA 1
ATOM 1530 C C . ASN A 1 190 ? 4.895 31.094 12.25 1 94.38 190 ASN A C 1
ATOM 1532 O O . ASN A 1 190 ? 5.34 30.703 11.164 1 94.38 190 ASN A O 1
ATOM 1536 N N . LEU A 1 191 ? 5.664 31.516 13.273 1 93.5 191 LEU A N 1
ATOM 1537 C CA . LEU A 1 191 ? 7.117 31.578 13.141 1 93.5 191 LEU A CA 1
ATOM 1538 C C . LEU A 1 191 ? 7.723 30.172 13.125 1 93.5 191 LEU A C 1
ATOM 1540 O O . LEU A 1 191 ? 8.766 29.953 12.508 1 93.5 191 LEU A O 1
ATOM 1544 N N . ARG A 1 192 ? 7.078 29.141 13.742 1 93.19 192 ARG A N 1
ATOM 1545 C CA . ARG A 1 192 ? 7.652 27.812 13.945 1 93.19 192 ARG A CA 1
ATOM 1546 C C . ARG A 1 192 ? 7.086 26.812 12.953 1 93.19 192 ARG A C 1
ATOM 1548 O O . ARG A 1 192 ? 7.629 25.719 12.789 1 93.19 192 ARG A O 1
ATOM 1555 N N . LYS A 1 193 ? 5.992 27.203 12.328 1 91.69 193 LYS A N 1
ATOM 1556 C CA . LYS A 1 193 ? 5.25 26.219 11.547 1 91.69 193 LYS A CA 1
ATOM 1557 C C . LYS A 1 193 ? 6.129 25.609 10.461 1 91.69 193 LYS A C 1
ATOM 1559 O O . LYS A 1 193 ? 6.086 24.391 10.234 1 91.69 193 LYS A O 1
ATOM 1564 N N . ASN A 1 194 ? 6.859 26.469 9.805 1 88.62 194 ASN A N 1
ATOM 1565 C CA . ASN A 1 194 ? 7.699 25.984 8.711 1 88.62 194 ASN A CA 1
ATOM 1566 C C . ASN A 1 194 ? 8.75 25 9.219 1 88.62 194 ASN A C 1
ATOM 1568 O O . ASN A 1 194 ? 9.031 23.984 8.57 1 88.62 194 ASN A O 1
ATOM 1572 N N . ASP A 1 195 ? 9.281 25.297 10.414 1 89.06 195 ASP A N 1
ATOM 1573 C CA . ASP A 1 195 ? 10.242 24.391 11.023 1 89.06 195 ASP A CA 1
ATOM 1574 C C . ASP A 1 195 ? 9.594 23.047 11.367 1 89.06 195 ASP A C 1
ATOM 1576 O O . ASP A 1 195 ? 10.18 22 11.148 1 89.06 195 ASP A O 1
ATOM 1580 N N . ILE A 1 196 ? 8.43 23.078 11.844 1 90.5 196 ILE A N 1
ATOM 1581 C CA . ILE A 1 196 ? 7.703 21.875 12.242 1 90.5 196 ILE A CA 1
ATOM 1582 C C . ILE A 1 196 ? 7.414 21.016 11.008 1 90.5 196 ILE A C 1
ATOM 1584 O O . ILE A 1 196 ? 7.703 19.812 10.992 1 90.5 196 ILE A O 1
ATOM 1588 N N . PHE A 1 197 ? 6.871 21.641 9.945 1 89.94 197 PHE A N 1
ATOM 1589 C CA . PHE A 1 197 ? 6.523 20.922 8.734 1 89.94 197 PHE A CA 1
ATOM 1590 C C . PHE A 1 197 ? 7.773 20.391 8.039 1 89.94 197 PHE A C 1
ATOM 1592 O O . PHE A 1 197 ? 7.785 19.25 7.551 1 89.94 197 PHE A O 1
ATOM 1599 N N . SER A 1 198 ? 8.805 21.188 8.031 1 88.44 198 SER A N 1
ATOM 1600 C CA . SER A 1 198 ? 10.055 20.766 7.406 1 88.44 198 SER A CA 1
ATOM 1601 C C . SER A 1 198 ? 10.664 19.562 8.141 1 88.44 198 SER A C 1
ATOM 1603 O O . SER A 1 198 ? 11.117 18.609 7.512 1 88.44 198 SER A O 1
ATOM 1605 N N . GLN A 1 199 ? 10.641 19.625 9.43 1 88.62 199 GLN A N 1
ATOM 1606 C CA . GLN A 1 199 ? 11.188 18.531 10.211 1 88.62 199 GLN A CA 1
ATOM 1607 C C . GLN A 1 199 ? 10.359 17.25 10.031 1 88.62 199 GLN A C 1
ATOM 1609 O O . GL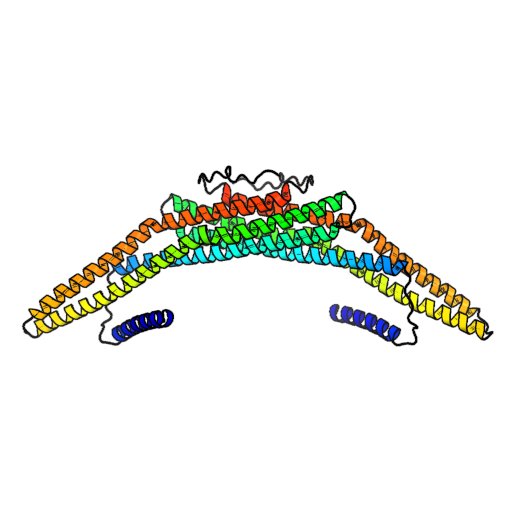N A 1 199 ? 10.906 16.156 9.898 1 88.62 199 GLN A O 1
ATOM 1614 N N . THR A 1 200 ? 9.07 17.391 10.023 1 87.69 200 THR A N 1
ATOM 1615 C CA . THR A 1 200 ? 8.188 16.234 9.805 1 87.69 200 THR A CA 1
ATOM 1616 C C . THR A 1 200 ? 8.438 15.617 8.43 1 87.69 200 THR A C 1
ATOM 1618 O O . THR A 1 200 ? 8.422 14.398 8.289 1 87.69 200 THR A O 1
ATOM 1621 N N . PHE A 1 201 ? 8.641 16.469 7.449 1 87.62 201 PHE A N 1
ATOM 1622 C CA . PHE A 1 201 ? 8.945 15.992 6.102 1 87.62 201 PHE A CA 1
ATOM 1623 C C . PHE A 1 201 ? 10.25 15.203 6.09 1 87.62 201 PHE A C 1
ATOM 1625 O O . PHE A 1 201 ? 10.305 14.094 5.555 1 87.62 201 PHE A O 1
ATOM 1632 N N . LYS A 1 202 ? 11.242 15.758 6.668 1 84.38 202 LYS A N 1
ATOM 1633 C CA . LYS A 1 202 ? 12.547 15.102 6.711 1 84.38 202 LYS A CA 1
ATOM 1634 C C . LYS A 1 202 ? 12.461 13.75 7.426 1 84.38 202 LYS A C 1
ATOM 1636 O O . LYS A 1 202 ? 13 12.75 6.945 1 84.38 202 LYS A O 1
ATOM 1641 N N . ASP A 1 203 ? 11.805 13.719 8.562 1 83.44 203 ASP A N 1
ATOM 1642 C CA . ASP A 1 203 ? 11.656 12.484 9.336 1 83.44 203 ASP A CA 1
ATOM 1643 C C . ASP A 1 203 ? 10.875 11.438 8.547 1 83.44 203 ASP A C 1
ATOM 1645 O O . ASP A 1 203 ? 11.25 10.258 8.539 1 83.44 203 ASP A O 1
ATOM 1649 N N . SER A 1 204 ? 9.812 11.883 7.93 1 82.19 204 SER A N 1
ATOM 1650 C CA . SER A 1 204 ? 9.008 10.953 7.137 1 82.19 204 SER A CA 1
ATOM 1651 C C . SER A 1 204 ? 9.797 10.422 5.945 1 82.19 204 SER A C 1
ATOM 1653 O O . SER A 1 204 ? 9.75 9.219 5.652 1 82.19 204 SER A O 1
ATOM 1655 N N . SER A 1 205 ? 10.516 11.289 5.305 1 78.31 205 SER A N 1
ATOM 1656 C CA . SER A 1 205 ? 11.32 10.891 4.152 1 78.31 205 SER A CA 1
ATOM 1657 C C . SER A 1 205 ? 12.406 9.898 4.555 1 78.31 205 SER A C 1
ATOM 1659 O O . SER A 1 205 ? 12.656 8.922 3.848 1 78.31 205 SER A O 1
ATOM 1661 N N . ALA A 1 206 ? 13.031 10.172 5.645 1 78.12 206 ALA A N 1
ATOM 1662 C CA . ALA A 1 206 ? 14.07 9.273 6.145 1 78.12 206 ALA A CA 1
ATOM 1663 C C . ALA A 1 206 ? 13.508 7.887 6.441 1 78.12 206 ALA A C 1
ATOM 1665 O O . ALA A 1 206 ? 14.125 6.875 6.102 1 78.12 206 ALA A O 1
ATOM 1666 N N . LEU A 1 207 ? 12.438 7.84 7.035 1 73.94 207 LEU A N 1
ATOM 1667 C CA . LEU A 1 207 ? 11.805 6.574 7.395 1 73.94 207 LEU A CA 1
ATOM 1668 C C . LEU A 1 207 ? 11.367 5.809 6.152 1 73.94 207 LEU A C 1
ATOM 1670 O O . LEU A 1 207 ? 11.586 4.602 6.051 1 73.94 207 LEU A O 1
ATOM 1674 N N . ILE A 1 208 ? 10.727 6.496 5.227 1 71.25 208 ILE A N 1
ATOM 1675 C CA . ILE A 1 208 ? 10.297 5.879 3.975 1 71.25 208 ILE A CA 1
ATOM 1676 C C . ILE A 1 208 ? 11.508 5.332 3.225 1 71.25 208 ILE A C 1
ATOM 1678 O O . ILE A 1 208 ? 11.484 4.207 2.725 1 71.25 208 ILE A O 1
ATOM 1682 N N . GLY A 1 209 ? 12.477 6.164 3.184 1 72.06 209 GLY A N 1
ATOM 1683 C CA . GLY A 1 209 ? 13.703 5.715 2.549 1 72.06 209 GLY A CA 1
ATOM 1684 C C . GLY A 1 209 ? 14.266 4.449 3.164 1 72.06 209 GLY A C 1
ATOM 1685 O O . GLY A 1 209 ? 14.672 3.529 2.447 1 72.06 209 GLY A O 1
ATOM 1686 N N . LYS A 1 210 ? 14.289 4.391 4.418 1 74.06 210 LYS A N 1
ATOM 1687 C CA . LYS A 1 210 ? 14.781 3.217 5.137 1 74.06 210 LYS A CA 1
ATOM 1688 C C . LYS A 1 210 ? 13.945 1.98 4.805 1 74.06 210 LYS A C 1
ATOM 1690 O O . LYS A 1 210 ? 14.5 0.915 4.52 1 74.06 210 LYS A O 1
ATOM 1695 N N . VAL A 1 211 ? 12.656 2.102 4.84 1 69.81 211 VAL A N 1
ATOM 1696 C CA . VAL A 1 211 ? 11.75 0.984 4.598 1 69.81 211 VAL A CA 1
ATOM 1697 C C . VAL A 1 211 ? 11.906 0.496 3.158 1 69.81 211 VAL A C 1
ATOM 1699 O O . VAL A 1 211 ? 12.016 -0.708 2.914 1 69.81 211 VAL A O 1
ATOM 1702 N N . VAL A 1 212 ? 12 1.389 2.295 1 67.31 212 VAL A N 1
ATOM 1703 C CA . VAL A 1 212 ? 12.117 1.056 0.879 1 67.31 212 VAL A CA 1
ATOM 1704 C C . VAL A 1 212 ? 13.461 0.37 0.625 1 67.31 212 VAL A C 1
ATOM 1706 O O . VAL A 1 212 ? 13.531 -0.607 -0.125 1 67.31 212 VAL A O 1
ATOM 1709 N N . THR A 1 213 ? 14.445 0.877 1.243 1 70.31 213 THR A N 1
ATOM 1710 C CA . THR A 1 213 ? 15.766 0.265 1.108 1 70.31 213 THR A CA 1
ATOM 1711 C C . THR A 1 213 ? 15.758 -1.161 1.65 1 70.31 213 THR A C 1
ATOM 1713 O O . THR A 1 213 ? 16.312 -2.07 1.029 1 70.31 213 THR A O 1
ATOM 1716 N N . GLN A 1 214 ? 15.078 -1.382 2.719 1 70.5 214 GLN A N 1
ATOM 1717 C CA . GLN A 1 214 ? 14.992 -2.711 3.316 1 70.5 214 GLN A CA 1
ATOM 1718 C C . GLN A 1 214 ? 14.203 -3.664 2.42 1 70.5 214 GLN A C 1
ATOM 1720 O O . GLN A 1 214 ? 14.578 -4.828 2.262 1 70.5 214 GLN A O 1
ATOM 1725 N N . ILE A 1 215 ? 13.141 -3.215 1.861 1 66.75 215 ILE A N 1
ATOM 1726 C CA . ILE A 1 215 ? 12.336 -4.02 0.956 1 66.75 215 ILE A CA 1
ATOM 1727 C C . ILE A 1 215 ? 13.156 -4.395 -0.276 1 66.75 215 ILE A C 1
ATOM 1729 O O . ILE A 1 215 ? 13.086 -5.531 -0.753 1 66.75 215 ILE A O 1
ATOM 1733 N N . SER A 1 216 ? 13.969 -3.479 -0.788 1 65.75 216 SER A N 1
ATOM 1734 C CA . SER A 1 216 ? 14.766 -3.693 -1.992 1 65.75 216 SER A CA 1
ATOM 1735 C C . SER A 1 216 ? 15.852 -4.734 -1.759 1 65.75 216 SER A C 1
ATOM 1737 O O . SER A 1 216 ? 16.203 -5.492 -2.666 1 65.75 216 SER A O 1
ATOM 1739 N N . LYS A 1 217 ? 16.438 -4.711 -0.678 1 68.69 217 LYS A N 1
ATOM 1740 C CA . LYS A 1 217 ? 17.5 -5.656 -0.354 1 68.69 217 LYS A CA 1
ATOM 1741 C C . LYS A 1 217 ? 17 -7.094 -0.424 1 68.69 217 LYS A C 1
ATOM 1743 O O . LYS A 1 217 ? 17.766 -8.016 -0.704 1 68.69 217 LYS A O 1
ATOM 1748 N N . ASN A 1 218 ? 15.734 -7.281 -0.092 1 60.44 218 ASN A N 1
ATOM 1749 C CA . ASN A 1 218 ? 15.148 -8.617 -0.15 1 60.44 218 ASN A CA 1
ATOM 1750 C C . ASN A 1 218 ? 15.008 -9.109 -1.588 1 60.44 218 ASN A C 1
ATOM 1752 O O . ASN A 1 218 ? 14.859 -10.305 -1.827 1 60.44 218 ASN A O 1
ATOM 1756 N N . TYR A 1 219 ? 15.047 -8.242 -2.594 1 54.84 219 TYR A N 1
ATOM 1757 C CA . TYR A 1 219 ? 14.891 -8.633 -3.99 1 54.84 219 TYR A CA 1
ATOM 1758 C C . TYR A 1 219 ? 16.234 -8.641 -4.711 1 54.84 219 TYR A C 1
ATOM 1760 O O . TYR A 1 219 ? 16.406 -9.367 -5.691 1 54.84 219 TYR A O 1
ATOM 1768 N N . HIS A 1 220 ? 17.172 -7.66 -4.641 1 51.06 220 HIS A N 1
ATOM 1769 C CA . HIS A 1 220 ? 18.422 -7.559 -5.375 1 51.06 220 HIS A CA 1
ATOM 1770 C C . HIS A 1 220 ? 19.406 -8.648 -4.949 1 51.06 220 HIS A C 1
ATOM 1772 O O . HIS A 1 220 ? 20.109 -9.219 -5.785 1 51.06 220 HIS A O 1
ATOM 1778 N N . ASP A 1 221 ? 19.828 -8.648 -3.85 1 47.84 221 ASP A N 1
ATOM 1779 C CA . ASP A 1 221 ? 20.984 -9.477 -3.549 1 47.84 221 ASP A CA 1
ATOM 1780 C C . ASP A 1 221 ? 20.703 -10.953 -3.846 1 47.84 221 ASP A C 1
ATOM 1782 O O . ASP A 1 221 ? 21.594 -11.695 -4.242 1 47.84 221 ASP A O 1
ATOM 1786 N N . ASP A 1 222 ? 19.594 -11.43 -3.492 1 43.75 222 ASP A N 1
ATOM 1787 C CA . ASP A 1 222 ? 19.531 -12.891 -3.406 1 43.75 222 ASP A CA 1
ATOM 1788 C C . ASP A 1 222 ? 19.016 -13.492 -4.703 1 43.75 222 ASP A C 1
ATOM 1790 O O . ASP A 1 222 ? 18.953 -14.719 -4.848 1 43.75 222 ASP A O 1
ATOM 1794 N N . PHE A 1 223 ? 18.156 -12.766 -5.379 1 39.81 223 PHE A N 1
ATOM 1795 C CA . PHE A 1 223 ? 17.797 -13.469 -6.605 1 39.81 223 PHE A CA 1
ATOM 1796 C C . PHE A 1 223 ? 18.781 -13.141 -7.719 1 39.81 223 PHE A C 1
ATOM 1798 O O . PHE A 1 223 ? 18.906 -11.984 -8.125 1 39.81 223 PHE A O 1
ATOM 1805 N N . PRO A 1 224 ? 19.859 -13.828 -7.945 1 36.19 224 PRO A N 1
ATOM 1806 C CA . PRO A 1 224 ? 20.922 -13.602 -8.93 1 36.19 224 PRO A CA 1
ATOM 1807 C C . PRO A 1 224 ? 20.422 -12.906 -10.195 1 36.19 224 PRO A C 1
ATOM 1809 O O . PRO A 1 224 ? 19.203 -12.812 -10.406 1 36.19 224 PRO A O 1
ATOM 1812 N N . SER A 1 225 ? 21.328 -12.945 -11.484 1 33.81 225 SER A N 1
ATOM 1813 C CA . SER A 1 225 ? 21.656 -12.367 -12.789 1 33.81 225 SER A CA 1
ATOM 1814 C C . SER A 1 225 ? 20.469 -12.445 -13.742 1 33.81 225 SER A C 1
ATOM 1816 O O . SER A 1 225 ? 20.391 -13.359 -14.562 1 33.81 225 SER A O 1
ATOM 1818 N N . SER A 1 226 ? 19.25 -12.422 -13.484 1 31.05 226 SER A N 1
ATOM 1819 C CA . SER A 1 226 ? 18.828 -12.25 -14.875 1 31.05 226 SER A CA 1
ATOM 1820 C C . SER A 1 226 ? 19.312 -10.922 -15.438 1 31.05 226 SER A C 1
ATOM 1822 O O . SER A 1 226 ? 19.172 -9.883 -14.797 1 31.05 226 SER A O 1
ATOM 1824 N N . PRO A 1 227 ? 20.234 -10.883 -16.406 1 30.03 227 PRO A N 1
ATOM 1825 C CA . PRO A 1 227 ? 20.766 -9.727 -17.125 1 30.03 227 PRO A CA 1
ATOM 1826 C C . PRO A 1 227 ? 19.688 -8.68 -17.438 1 30.03 227 PRO A C 1
ATOM 1828 O O . PRO A 1 227 ? 19.062 -8.734 -18.484 1 30.03 227 PRO A O 1
ATOM 1831 N N . VAL A 1 228 ? 18.75 -8.438 -16.766 1 29.25 228 VAL A N 1
ATOM 1832 C CA . VAL A 1 228 ? 18.016 -7.332 -17.359 1 29.25 228 VAL A CA 1
ATOM 1833 C C . VAL A 1 228 ? 18.844 -6.051 -17.281 1 29.25 228 VAL A C 1
ATOM 1835 O O . VAL A 1 228 ? 19.141 -5.57 -16.172 1 29.25 228 VAL A O 1
ATOM 1838 N N . ASP A 1 229 ? 19.688 -5.797 -18.25 1 28.14 229 ASP A N 1
ATOM 1839 C CA . ASP A 1 229 ? 20.344 -4.535 -18.547 1 28.14 229 ASP A CA 1
ATOM 1840 C C . ASP A 1 229 ? 19.422 -3.35 -18.312 1 28.14 229 ASP A C 1
ATOM 1842 O O . ASP A 1 229 ? 18.438 -3.172 -19.047 1 28.14 229 ASP A O 1
ATOM 1846 N N . THR A 1 230 ? 19.328 -2.967 -17.297 1 27.78 230 THR A N 1
ATOM 1847 C CA . THR A 1 230 ? 18.656 -1.726 -16.922 1 27.78 230 THR A CA 1
ATOM 1848 C C . THR A 1 230 ? 19.219 -0.552 -17.719 1 27.78 230 THR A C 1
ATOM 1850 O O . THR A 1 230 ? 18.797 0.591 -17.531 1 27.78 230 THR A O 1
ATOM 1853 N N . SER A 1 231 ? 20.391 -0.676 -18.422 1 27.31 231 SER A N 1
ATOM 1854 C CA . SER A 1 231 ? 20.984 0.461 -19.109 1 27.31 231 SER A CA 1
ATOM 1855 C C . SER A 1 231 ? 20.047 1.019 -20.172 1 27.31 231 SER A C 1
ATOM 1857 O O . SER A 1 231 ? 20.266 2.121 -20.688 1 27.31 231 SER A O 1
ATOM 1859 N N . GLU A 1 232 ? 19.375 0.186 -20.938 1 26.03 232 GLU A N 1
ATOM 1860 C CA . GLU A 1 232 ? 18.734 0.74 -22.125 1 26.03 232 GLU A CA 1
ATOM 1861 C C . GLU A 1 232 ? 17.422 1.45 -21.766 1 26.03 232 GLU A C 1
ATOM 1863 O O . GLU A 1 232 ? 16.641 1.793 -22.656 1 26.03 232 GLU A O 1
ATOM 1868 N N . CYS A 1 233 ? 17.031 1.46 -20.625 1 26.23 233 CYS A N 1
ATOM 1869 C CA . CYS A 1 233 ? 15.938 2.416 -20.469 1 26.23 233 CYS A CA 1
ATOM 1870 C C . CYS A 1 233 ? 16.469 3.848 -20.469 1 26.23 233 CYS A C 1
ATOM 1872 O O . CYS A 1 233 ? 17.031 4.301 -19.469 1 26.23 233 CYS A O 1
ATOM 1874 N N . ASN A 1 234 ? 17 4.371 -21.5 1 22.78 234 ASN A N 1
ATOM 1875 C CA . ASN A 1 234 ? 17.312 5.754 -21.844 1 22.78 234 ASN A CA 1
ATOM 1876 C C . ASN A 1 234 ? 16.172 6.699 -21.484 1 22.78 234 ASN A C 1
ATOM 1878 O O . ASN A 1 234 ? 15.141 6.719 -22.156 1 22.78 234 ASN A O 1
ATOM 1882 N N . PHE A 1 235 ? 15.844 6.941 -20.328 1 22.16 235 PHE A N 1
ATOM 1883 C CA . PHE A 1 235 ? 15.016 8.141 -20.266 1 22.16 235 PHE A CA 1
ATOM 1884 C C . PHE A 1 235 ? 15.781 9.359 -20.781 1 22.16 235 PHE A C 1
ATOM 1886 O O . PHE A 1 235 ? 16.984 9.484 -20.531 1 22.16 235 PHE A O 1
ATOM 1893 N N . PRO A 1 236 ? 15.328 10.031 -21.812 1 21.06 236 PRO A N 1
ATOM 1894 C CA . PRO A 1 236 ? 16.031 11.242 -22.234 1 21.06 236 PRO A CA 1
ATOM 1895 C C . PRO A 1 236 ? 16.438 12.133 -21.062 1 21.06 236 PRO A C 1
ATOM 1897 O O . PRO A 1 236 ? 15.797 12.094 -20 1 21.06 236 PRO A O 1
ATOM 1900 N N . PRO A 1 237 ? 17.656 12.484 -20.906 1 20.38 237 PRO A N 1
ATOM 1901 C CA . PRO A 1 237 ? 18.078 13.562 -20 1 20.38 237 PRO A CA 1
ATOM 1902 C C . PRO A 1 237 ? 17.078 14.703 -19.922 1 20.38 237 PRO A C 1
ATOM 1904 O O . PRO A 1 237 ? 16.344 14.953 -20.875 1 20.38 237 PRO A O 1
ATOM 1907 N N . LEU A 1 238 ? 16.688 15.188 -18.703 1 17.73 238 LEU A N 1
ATOM 1908 C CA . LEU A 1 238 ? 16.406 16.609 -18.828 1 17.73 238 LEU A CA 1
ATOM 1909 C C . LEU A 1 238 ? 17.656 17.375 -19.281 1 17.73 238 LEU A C 1
ATOM 1911 O O . LEU A 1 238 ? 18.75 17.125 -18.797 1 17.73 238 LEU A O 1
ATOM 1915 N N . MET B 1 1 ? -25.062 -15.828 -26.422 1 25.25 1 MET B N 1
ATOM 1916 C CA . MET B 1 1 ? -25.141 -17.188 -26.938 1 25.25 1 MET B CA 1
ATOM 1917 C C . MET B 1 1 ? -24 -18.047 -26.406 1 25.25 1 MET B C 1
ATOM 1919 O O . MET B 1 1 ? -24.172 -19.234 -26.141 1 25.25 1 MET B O 1
ATOM 1923 N N . LYS B 1 2 ? -22.812 -17.406 -26.203 1 40.31 2 LYS B N 1
ATOM 1924 C CA . LYS B 1 2 ? -21.641 -18.094 -25.688 1 40.31 2 LYS B CA 1
ATOM 1925 C C . LYS B 1 2 ? -21.797 -18.453 -24.219 1 40.31 2 LYS B C 1
ATOM 1927 O O . LYS B 1 2 ? -21.406 -19.531 -23.781 1 40.31 2 LYS B O 1
ATOM 1932 N N . GLN B 1 3 ? -22.422 -17.516 -23.469 1 42.16 3 GLN B N 1
ATOM 1933 C CA . GLN B 1 3 ? -22.656 -17.812 -22.062 1 42.16 3 GLN B CA 1
ATOM 1934 C C . GLN B 1 3 ? -23.672 -18.938 -21.906 1 42.16 3 GLN B C 1
ATOM 1936 O O . GLN B 1 3 ? -23.562 -19.766 -21 1 42.16 3 GLN B O 1
ATOM 1941 N N . PHE B 1 4 ? -24.656 -18.812 -22.797 1 38.47 4 PHE B N 1
ATOM 1942 C CA . PHE B 1 4 ? -25.688 -19.844 -22.766 1 38.47 4 PHE B CA 1
ATOM 1943 C C . PHE B 1 4 ? -25.125 -21.203 -23.172 1 38.47 4 PHE B C 1
ATOM 1945 O O . PHE B 1 4 ? -25.438 -22.219 -22.562 1 38.47 4 PHE B O 1
ATOM 1952 N N . PHE B 1 5 ? -24.203 -21.203 -24.125 1 39.84 5 PHE B N 1
ATOM 1953 C CA . PHE B 1 5 ? -23.625 -22.484 -24.531 1 39.84 5 PHE B CA 1
ATOM 1954 C C . PHE B 1 5 ? -22.641 -22.984 -23.484 1 39.84 5 PHE B C 1
ATOM 1956 O O . PHE B 1 5 ? -22.531 -24.188 -23.25 1 39.84 5 PHE B O 1
ATOM 1963 N N . LYS B 1 6 ? -21.875 -22.188 -22.75 1 43.34 6 LYS B N 1
ATOM 1964 C CA . LYS B 1 6 ? -20.953 -22.656 -21.703 1 43.34 6 LYS B CA 1
ATOM 1965 C C . LYS B 1 6 ? -21.734 -23.219 -20.516 1 43.34 6 LYS B C 1
ATOM 1967 O O . LYS B 1 6 ? -21.359 -24.25 -19.953 1 43.34 6 LYS B O 1
ATOM 1972 N N . LYS B 1 7 ? -22.828 -22.797 -20.062 1 42.09 7 LYS B N 1
ATOM 1973 C CA . LYS B 1 7 ? -23.672 -23.312 -19 1 42.09 7 LYS B CA 1
ATOM 1974 C C . LYS B 1 7 ? -24.312 -24.641 -19.391 1 42.09 7 LYS B C 1
ATOM 1976 O O . LYS B 1 7 ? -24.484 -25.531 -18.547 1 42.09 7 LYS B O 1
ATOM 1981 N N . SER B 1 8 ? -24.688 -24.75 -20.625 1 38.44 8 SER B N 1
ATOM 1982 C CA . SER B 1 8 ? -25.25 -26.016 -21.078 1 38.44 8 SER B CA 1
ATOM 1983 C C . SER B 1 8 ? -24.219 -27.141 -21.062 1 38.44 8 SER B C 1
ATOM 1985 O O . SER B 1 8 ? -24.531 -28.266 -20.672 1 38.44 8 SER B O 1
ATOM 1987 N N . ASN B 1 9 ? -23.062 -26.812 -21.438 1 37.53 9 ASN B N 1
ATOM 1988 C CA . ASN B 1 9 ? -22.031 -27.844 -21.375 1 37.53 9 ASN B CA 1
ATOM 1989 C C . ASN B 1 9 ? -21.656 -28.172 -19.938 1 37.53 9 ASN B C 1
ATOM 1991 O O . ASN B 1 9 ? -21.391 -29.328 -19.609 1 37.53 9 ASN B O 1
ATOM 1995 N N . ASP B 1 10 ? -21.672 -27.312 -18.984 1 42.5 10 ASP B N 1
ATOM 1996 C CA . ASP B 1 10 ? -21.469 -27.609 -17.562 1 42.5 10 ASP B CA 1
ATOM 1997 C C . ASP B 1 10 ? -22.656 -28.391 -17 1 42.5 10 ASP B C 1
ATOM 1999 O O . ASP B 1 10 ? -22.469 -29.312 -16.188 1 42.5 10 ASP B O 1
ATOM 2003 N N . ARG B 1 11 ? -23.781 -28.125 -17.375 1 43.28 11 ARG B N 1
ATOM 2004 C CA . ARG B 1 11 ? -24.938 -28.891 -16.922 1 43.28 11 ARG B CA 1
ATOM 2005 C C . ARG B 1 11 ? -24.953 -30.281 -17.547 1 43.28 11 ARG B C 1
ATOM 2007 O O . ARG B 1 11 ? -25.312 -31.266 -16.906 1 43.28 11 ARG B O 1
ATOM 2014 N N . ILE B 1 12 ? -24.531 -30.25 -18.797 1 38.97 12 ILE B N 1
ATOM 2015 C CA . ILE B 1 12 ? -24.422 -31.578 -19.422 1 38.97 12 ILE B CA 1
ATOM 2016 C C . ILE B 1 12 ? -23.297 -32.375 -18.75 1 38.97 12 ILE B C 1
ATOM 2018 O O . ILE B 1 12 ? -23.438 -33.562 -18.5 1 38.97 12 ILE B O 1
ATOM 2022 N N . ARG B 1 13 ? -22.172 -31.641 -18.328 1 43.56 13 ARG B N 1
ATOM 2023 C CA . ARG B 1 13 ? -21.125 -32.344 -17.594 1 43.56 13 ARG B CA 1
ATOM 2024 C C . ARG B 1 13 ? -21.609 -32.75 -16.203 1 43.56 13 ARG B C 1
ATOM 2026 O O . ARG B 1 13 ? -21.391 -33.875 -15.766 1 43.56 13 ARG B O 1
ATOM 2033 N N . ILE B 1 14 ? -22.312 -31.891 -15.578 1 46.59 14 ILE B N 1
ATOM 2034 C CA . ILE B 1 14 ? -22.844 -32.25 -14.266 1 46.59 14 ILE B CA 1
ATOM 2035 C C . ILE B 1 14 ? -23.953 -33.281 -14.43 1 46.59 14 ILE B C 1
ATOM 2037 O O . ILE B 1 14 ? -24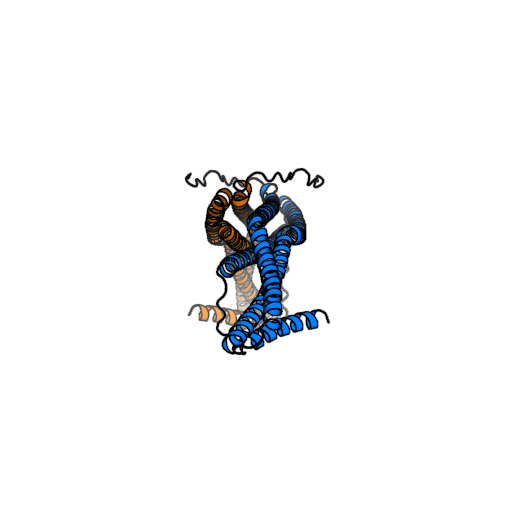 -34.281 -13.68 1 46.59 14 ILE B O 1
ATOM 2041 N N . ALA B 1 15 ? -24.781 -33.125 -15.461 1 42.12 15 ALA B N 1
ATOM 2042 C CA . ALA B 1 15 ? -25.875 -34.094 -15.625 1 42.12 15 ALA B CA 1
ATOM 2043 C C . ALA B 1 15 ? -25.328 -35.438 -16.078 1 42.12 15 ALA B C 1
ATOM 2045 O O . ALA B 1 15 ? -25.828 -36.5 -15.641 1 42.12 15 ALA B O 1
ATOM 2046 N N . VAL B 1 16 ? -24.359 -35.469 -16.953 1 39.47 16 VAL B N 1
ATOM 2047 C CA . VAL B 1 16 ? -23.672 -36.719 -17.234 1 39.47 16 VAL B CA 1
ATOM 2048 C C . VAL B 1 16 ? -22.969 -37.25 -15.969 1 39.47 16 VAL B C 1
ATOM 2050 O O . VAL B 1 16 ? -23.047 -38.438 -15.648 1 39.47 16 VAL B O 1
ATOM 2053 N N . ASP B 1 17 ? -22.438 -36.219 -15.188 1 39.19 17 ASP B N 1
ATOM 2054 C CA . ASP B 1 17 ? -21.812 -36.656 -13.938 1 39.19 17 ASP B CA 1
ATOM 2055 C C . ASP B 1 17 ? -22.859 -37.156 -12.953 1 39.19 17 ASP B C 1
ATOM 2057 O O . ASP B 1 17 ? -22.641 -38.188 -12.305 1 39.19 17 ASP B O 1
ATOM 2061 N N . GLU B 1 18 ? -23.984 -36.5 -12.914 1 43.03 18 GLU B N 1
ATOM 2062 C CA . GLU B 1 18 ? -25.016 -36.969 -11.992 1 43.03 18 GLU B CA 1
ATOM 2063 C C . GLU B 1 18 ? -25.688 -38.25 -12.516 1 43.03 18 GLU B C 1
ATOM 2065 O O . GLU B 1 18 ? -25.953 -39.188 -11.742 1 43.03 18 GLU B O 1
ATOM 2070 N N . THR B 1 19 ? -26.094 -38.312 -13.766 1 40.28 19 THR B N 1
ATOM 2071 C CA . THR B 1 19 ? -26.734 -39.531 -14.289 1 40.28 19 THR B CA 1
ATOM 2072 C C . THR B 1 19 ? -25.797 -40.719 -14.227 1 40.28 19 THR B C 1
ATOM 2074 O O . THR B 1 19 ? -26.219 -41.844 -13.922 1 40.28 19 THR B O 1
ATOM 2077 N N . LEU B 1 20 ? -24.547 -40.469 -14.586 1 40.66 20 LEU B N 1
ATOM 2078 C CA . LEU B 1 20 ? -23.609 -41.562 -14.398 1 40.66 20 LEU B CA 1
ATOM 2079 C C . LEU B 1 20 ? -23.469 -41.938 -12.922 1 40.66 20 LEU B C 1
ATOM 2081 O O . LEU B 1 20 ? -23.266 -43.094 -12.578 1 40.66 20 LEU B O 1
ATOM 2085 N N . GLU B 1 21 ? -23.625 -40.969 -12.031 1 41.47 21 GLU B N 1
ATOM 2086 C CA . GLU B 1 21 ? -23.562 -41.281 -10.609 1 41.47 21 GLU B CA 1
ATOM 2087 C C . GLU B 1 21 ? -24.766 -42.125 -10.188 1 41.47 21 GLU B C 1
ATOM 2089 O O . GLU B 1 21 ? -24.625 -43.062 -9.383 1 41.47 21 GLU B O 1
ATOM 2094 N N . LYS B 1 22 ? -25.938 -41.781 -10.469 1 42.91 22 LYS B N 1
ATOM 2095 C CA . LYS B 1 22 ? -27.125 -42.469 -9.977 1 42.91 22 LYS B CA 1
ATOM 2096 C C . LYS B 1 22 ? -27.25 -43.844 -10.594 1 42.91 22 LYS B C 1
ATOM 2098 O O . LYS B 1 22 ? -27.984 -44.719 -10.078 1 42.91 22 LYS B O 1
ATOM 2103 N N . ALA B 1 23 ? -27.094 -44.094 -11.961 1 43.25 23 ALA B N 1
ATOM 2104 C CA . ALA B 1 23 ? -27.203 -45.5 -12.328 1 43.25 23 ALA B CA 1
ATOM 2105 C C . ALA B 1 23 ? -26.281 -46.375 -11.477 1 43.25 23 ALA B C 1
ATOM 2107 O O . ALA B 1 23 ? -25.438 -45.844 -10.742 1 43.25 23 ALA B O 1
ATOM 2108 N N . GLY B 1 24 ? -26.219 -47.875 -11.727 1 38.66 24 GLY B N 1
ATOM 2109 C CA . GLY B 1 24 ? -25.469 -48.969 -11.125 1 38.66 24 GLY B CA 1
ATOM 2110 C C . GLY B 1 24 ? -24 -48.656 -10.961 1 38.66 24 GLY B C 1
ATOM 2111 O O . GLY B 1 24 ? -23.172 -49.594 -10.906 1 38.66 24 GLY B O 1
ATOM 2112 N N . ALA B 1 25 ? -23.578 -47.469 -11.25 1 41.59 25 ALA B N 1
ATOM 2113 C CA . ALA B 1 25 ? -22.125 -47.469 -11.305 1 41.59 25 ALA B CA 1
ATOM 2114 C C . ALA B 1 25 ? -21.516 -47.938 -9.977 1 41.59 25 ALA B C 1
ATOM 2116 O O . ALA B 1 25 ? -21.672 -47.25 -8.953 1 41.59 25 ALA B O 1
ATOM 2117 N N . LYS B 1 26 ? -21.547 -49.094 -9.695 1 46.38 26 LYS B N 1
ATOM 2118 C CA . LYS B 1 26 ? -20.656 -49.656 -8.703 1 46.38 26 LYS B CA 1
ATOM 2119 C C . LYS B 1 26 ? -19.438 -48.781 -8.477 1 46.38 26 LYS B C 1
ATOM 2121 O O . LYS B 1 26 ? -19.031 -48.031 -9.359 1 46.38 26 LYS B O 1
ATOM 2126 N N . LYS B 1 27 ? -19.188 -48.312 -7.27 1 57.5 27 LYS B N 1
ATOM 2127 C CA . LYS B 1 27 ? -18.031 -47.562 -6.809 1 57.5 27 LYS B CA 1
ATOM 2128 C C . LYS B 1 27 ? -16.781 -47.906 -7.609 1 57.5 27 LYS B C 1
ATOM 2130 O O . LYS B 1 27 ? -16.234 -49 -7.445 1 57.5 27 LYS B O 1
ATOM 2135 N N . ILE B 1 28 ? -16.766 -47.438 -8.914 1 67.75 28 ILE B N 1
ATOM 2136 C CA . ILE B 1 28 ? -15.586 -47.75 -9.711 1 67.75 28 ILE B CA 1
ATOM 2137 C C . ILE B 1 28 ? -14.359 -47.094 -9.078 1 67.75 28 ILE B C 1
ATOM 2139 O O . ILE B 1 28 ? -14.32 -45.875 -8.883 1 67.75 28 ILE B O 1
ATOM 2143 N N . GLU B 1 29 ? -13.648 -47.969 -8.539 1 75.31 29 GLU B N 1
ATOM 2144 C CA . GLU B 1 29 ? -12.391 -47.531 -7.945 1 75.31 29 GLU B CA 1
ATOM 2145 C C . GLU B 1 29 ? -11.438 -46.969 -9.008 1 75.31 29 GLU B C 1
ATOM 2147 O O . GLU B 1 29 ? -11.297 -47.562 -10.086 1 75.31 29 GLU B O 1
ATOM 2152 N N . GLU B 1 30 ? -10.938 -45.875 -8.812 1 86 30 GLU B N 1
ATOM 2153 C CA . GLU B 1 30 ? -10.031 -45.25 -9.773 1 86 30 GLU B CA 1
ATOM 2154 C C . GLU B 1 30 ? -8.672 -45.969 -9.797 1 86 30 GLU B C 1
ATOM 2156 O O . GLU B 1 30 ? -8.289 -46.594 -8.82 1 86 30 GLU B O 1
ATOM 2161 N N . VAL B 1 31 ? -7.965 -45.781 -10.859 1 89.69 31 VAL B N 1
ATOM 2162 C CA . VAL B 1 31 ? -6.652 -46.406 -11.023 1 89.69 31 VAL B CA 1
ATOM 2163 C C . VAL B 1 31 ? -5.59 -45.531 -10.344 1 89.69 31 VAL B C 1
ATOM 2165 O O . VAL B 1 31 ? -5.648 -44.312 -10.398 1 89.69 31 VAL B O 1
ATOM 2168 N N . PRO B 1 32 ? -4.617 -46.094 -9.68 1 92 32 PRO B N 1
ATOM 2169 C CA . PRO B 1 32 ? -3.602 -45.406 -8.898 1 92 32 PRO B CA 1
ATOM 2170 C C . PRO B 1 32 ? -2.85 -44.344 -9.727 1 92 32 PRO B C 1
ATOM 2172 O O . PRO B 1 32 ? -2.564 -43.25 -9.234 1 92 32 PRO B O 1
ATOM 2175 N N . ASP B 1 33 ? -2.545 -44.719 -10.977 1 93.25 33 ASP B N 1
ATOM 2176 C CA . ASP B 1 33 ? -1.805 -43.812 -11.852 1 93.25 33 ASP B CA 1
ATOM 2177 C C . ASP B 1 33 ? -2.557 -42.5 -12.047 1 93.25 33 ASP B C 1
ATOM 2179 O O . ASP B 1 33 ? -1.957 -41.406 -12 1 93.25 33 ASP B O 1
ATOM 2183 N N . TYR B 1 34 ? -3.824 -42.531 -12.18 1 95.06 34 TYR B N 1
ATOM 2184 C CA . TYR B 1 34 ? -4.66 -41.344 -12.305 1 95.06 34 TYR B CA 1
ATOM 2185 C C . TYR B 1 34 ? -4.668 -40.562 -11.008 1 95.06 34 TYR B C 1
ATOM 2187 O O . TYR B 1 34 ? -4.562 -39.312 -11.031 1 95.06 34 TYR B O 1
ATOM 2195 N N . ILE B 1 35 ? -4.836 -41.219 -9.844 1 94.44 35 ILE B N 1
ATOM 2196 C CA . ILE B 1 35 ? -4.922 -40.562 -8.547 1 94.44 35 ILE B CA 1
ATOM 2197 C C . ILE B 1 35 ? -3.658 -39.719 -8.305 1 94.44 35 ILE B C 1
ATOM 2199 O O . ILE B 1 35 ? -3.732 -38.562 -7.887 1 94.44 35 ILE B O 1
ATOM 2203 N N . GLU B 1 36 ? -2.492 -40.312 -8.594 1 94.69 36 GLU B N 1
ATOM 2204 C CA . GLU B 1 36 ? -1.211 -39.625 -8.406 1 94.69 36 GLU B CA 1
ATOM 2205 C C . GLU B 1 36 ? -1.113 -38.375 -9.273 1 94.69 36 GLU B C 1
ATOM 2207 O O . GLU B 1 36 ? -0.755 -37.312 -8.781 1 94.69 36 GLU B O 1
ATOM 2212 N N . ARG B 1 37 ? -1.459 -38.531 -10.586 1 95.5 37 ARG B N 1
ATOM 2213 C CA . ARG B 1 37 ? -1.376 -37.406 -11.5 1 95.5 37 ARG B CA 1
ATOM 2214 C C . ARG B 1 37 ? -2.424 -36.344 -11.164 1 95.5 37 ARG B C 1
ATOM 2216 O O . ARG B 1 37 ? -2.166 -35.156 -11.281 1 95.5 37 ARG B O 1
ATOM 2223 N N . ASN B 1 38 ? -3.576 -36.812 -10.766 1 95.06 38 ASN B N 1
ATOM 2224 C CA . ASN B 1 38 ? -4.605 -35.844 -10.375 1 95.06 38 ASN B CA 1
ATOM 2225 C C . ASN B 1 38 ? -4.176 -35.031 -9.164 1 95.06 38 ASN B C 1
ATOM 2227 O O . ASN B 1 38 ? -4.434 -33.812 -9.109 1 95.06 38 ASN B O 1
ATOM 2231 N N . ASN B 1 39 ? -3.592 -35.625 -8.18 1 94.81 39 ASN B N 1
ATOM 2232 C CA . ASN B 1 39 ? -3.061 -34.906 -7.027 1 94.81 39 ASN B CA 1
ATOM 2233 C C . ASN B 1 39 ? -2.012 -33.906 -7.438 1 94.81 39 ASN B C 1
ATOM 2235 O O . ASN B 1 39 ? -2.008 -32.781 -6.934 1 94.81 39 ASN B O 1
ATOM 2239 N N . THR B 1 40 ? -1.1 -34.312 -8.344 1 95.5 40 THR B N 1
ATOM 2240 C CA . THR B 1 40 ? -0.088 -33.375 -8.867 1 95.5 40 THR B CA 1
ATOM 2241 C C . THR B 1 40 ? -0.74 -32.188 -9.516 1 95.5 40 THR B C 1
ATOM 2243 O O . THR B 1 40 ? -0.335 -31.031 -9.266 1 95.5 40 THR B O 1
ATOM 2246 N N . LEU B 1 41 ? -1.754 -32.469 -10.305 1 97.25 41 LEU B N 1
ATOM 2247 C CA . LEU B 1 41 ? -2.449 -31.375 -11.008 1 97.25 41 LEU B CA 1
ATOM 2248 C C . LEU B 1 41 ? -3.096 -30.422 -10.023 1 97.25 41 LEU B C 1
ATOM 2250 O O . LEU B 1 41 ? -2.982 -29.203 -10.172 1 97.25 41 LEU B O 1
ATOM 2254 N N . ILE B 1 42 ? -3.771 -30.953 -9 1 95.94 42 ILE B N 1
ATOM 2255 C CA . ILE B 1 42 ? -4.438 -30.156 -7.98 1 95.94 42 ILE B CA 1
ATOM 2256 C C . ILE B 1 42 ? -3.41 -29.297 -7.25 1 95.94 42 ILE B C 1
ATOM 2258 O O . ILE B 1 42 ? -3.656 -28.109 -6.98 1 95.94 42 ILE B O 1
ATOM 2262 N N . PHE B 1 43 ? -2.262 -29.812 -6.969 1 94.69 43 PHE B N 1
ATOM 2263 C CA . PHE B 1 43 ? -1.187 -29.109 -6.285 1 94.69 43 PHE B CA 1
ATOM 2264 C C . PHE B 1 43 ? -0.691 -27.938 -7.129 1 94.69 43 PHE B C 1
ATOM 2266 O O . PHE B 1 43 ? -0.574 -26.812 -6.637 1 94.69 43 PHE B O 1
ATOM 2273 N N . ILE B 1 44 ? -0.422 -28.203 -8.359 1 95.5 44 ILE B N 1
ATOM 2274 C CA . ILE B 1 44 ? 0.065 -27.156 -9.25 1 95.5 44 ILE B CA 1
ATOM 2275 C C . ILE B 1 44 ? -0.974 -26.031 -9.352 1 95.5 44 ILE B C 1
ATOM 2277 O O . ILE B 1 44 ? -0.63 -24.859 -9.305 1 95.5 44 ILE B O 1
ATOM 2281 N N . GLU B 1 45 ? -2.232 -26.422 -9.5 1 96.31 45 GLU B N 1
ATOM 2282 C CA . GLU B 1 45 ? -3.322 -25.453 -9.625 1 96.31 45 GLU B CA 1
ATOM 2283 C C . GLU B 1 45 ? -3.422 -24.578 -8.383 1 96.31 45 GLU B C 1
ATOM 2285 O O . GLU B 1 45 ? -3.557 -23.359 -8.492 1 96.31 45 GLU B O 1
ATOM 2290 N N . GLN B 1 46 ? -3.361 -25.203 -7.238 1 95.56 46 GLN B N 1
ATOM 2291 C CA . GLN B 1 46 ? -3.459 -24.469 -5.98 1 95.56 46 GLN B CA 1
ATOM 2292 C C . GLN B 1 46 ? -2.326 -23.469 -5.844 1 95.56 46 GLN B C 1
ATOM 2294 O O . GLN B 1 46 ? -2.561 -22.312 -5.473 1 95.56 46 GLN B O 1
ATOM 2299 N N . HIS B 1 47 ? -1.116 -23.875 -6.156 1 94.31 47 HIS B N 1
ATOM 2300 C CA . HIS B 1 47 ? 0.017 -22.953 -6.055 1 94.31 47 HIS B CA 1
ATOM 2301 C C . HIS B 1 47 ? -0.096 -21.828 -7.07 1 94.31 47 HIS B C 1
ATOM 2303 O O . HIS B 1 47 ? 0.159 -20.656 -6.738 1 94.31 47 HIS B O 1
ATOM 2309 N N . ALA B 1 48 ? -0.471 -22.172 -8.266 1 94.56 48 ALA B N 1
ATOM 2310 C CA . ALA B 1 48 ? -0.645 -21.156 -9.297 1 94.56 48 ALA B CA 1
ATOM 2311 C C . ALA B 1 48 ? -1.679 -20.125 -8.867 1 94.56 48 ALA B C 1
ATOM 2313 O O . ALA B 1 48 ? -1.454 -18.922 -9.008 1 94.56 48 ALA B O 1
ATOM 2314 N N . LYS B 1 49 ? -2.773 -20.562 -8.297 1 95.31 49 LYS B N 1
ATOM 2315 C CA . LYS B 1 49 ? -3.828 -19.672 -7.836 1 95.31 49 LYS B CA 1
ATOM 2316 C C . LYS B 1 49 ? -3.338 -18.797 -6.688 1 95.31 49 LYS B C 1
ATOM 2318 O O . LYS B 1 49 ? -3.619 -17.594 -6.652 1 95.31 49 LYS B O 1
ATOM 2323 N N . ASN B 1 50 ? -2.703 -19.422 -5.758 1 93.69 50 ASN B N 1
ATOM 2324 C CA . ASN B 1 50 ? -2.189 -18.688 -4.609 1 93.69 50 ASN B CA 1
ATOM 2325 C C . ASN B 1 50 ? -1.195 -17.609 -5.035 1 93.69 50 ASN B C 1
ATOM 2327 O O . ASN B 1 50 ? -1.269 -16.469 -4.566 1 93.69 50 ASN B O 1
ATOM 2331 N N . ILE B 1 51 ? -0.275 -17.906 -5.914 1 93.62 51 ILE B N 1
ATOM 2332 C CA . ILE B 1 51 ? 0.719 -16.953 -6.391 1 93.62 51 ILE B CA 1
ATOM 2333 C C . ILE B 1 51 ? 0.026 -15.82 -7.145 1 93.62 51 ILE B C 1
ATOM 2335 O O . ILE B 1 51 ? 0.327 -14.648 -6.926 1 93.62 51 ILE B O 1
ATOM 2339 N N . GLN B 1 52 ? -0.864 -16.234 -8.016 1 93.25 52 GLN B N 1
ATOM 2340 C CA . GLN B 1 52 ? -1.6 -15.227 -8.766 1 93.25 52 GLN B CA 1
ATOM 2341 C C . GLN B 1 52 ? -2.324 -14.266 -7.828 1 93.25 52 GLN B C 1
ATOM 2343 O O . GLN B 1 52 ? -2.266 -13.047 -8.008 1 93.25 52 GLN B O 1
ATOM 2348 N N . LYS B 1 53 ? -3.045 -14.836 -6.852 1 93.31 53 LYS B N 1
ATOM 2349 C CA . LYS B 1 53 ? -3.785 -14.031 -5.883 1 93.31 53 LYS B CA 1
ATOM 2350 C C . LYS B 1 53 ? -2.852 -13.109 -5.113 1 93.31 53 LYS B C 1
ATOM 2352 O O . LYS B 1 53 ? -3.139 -11.922 -4.953 1 93.31 53 LYS B O 1
ATOM 2357 N N . SER B 1 54 ? -1.787 -13.664 -4.582 1 91.56 54 SER B N 1
ATOM 2358 C CA . SER B 1 54 ? -0.837 -12.875 -3.799 1 91.56 54 SER B CA 1
ATOM 2359 C C . SER B 1 54 ? -0.213 -11.766 -4.637 1 91.56 54 SER B C 1
ATOM 2361 O O . SER B 1 54 ? -0.071 -10.633 -4.172 1 91.56 54 SER B O 1
ATOM 2363 N N . LEU B 1 55 ? 0.123 -12.07 -5.859 1 89.94 55 LEU B N 1
ATOM 2364 C CA . LEU B 1 55 ? 0.724 -11.07 -6.738 1 89.94 55 LEU B CA 1
ATOM 2365 C C . LEU B 1 55 ? -0.277 -9.977 -7.078 1 89.94 55 LEU B C 1
ATOM 2367 O O . LEU B 1 55 ? 0.092 -8.805 -7.18 1 89.94 55 LEU B O 1
ATOM 2371 N N . THR B 1 56 ? -1.506 -10.352 -7.281 1 89.56 56 THR B N 1
ATOM 2372 C CA . THR B 1 56 ? -2.557 -9.367 -7.531 1 89.56 56 THR B CA 1
ATOM 2373 C C . THR B 1 56 ? -2.711 -8.43 -6.34 1 89.56 56 THR B C 1
ATOM 2375 O O . THR B 1 56 ? -2.816 -7.211 -6.512 1 89.56 56 THR B O 1
ATOM 2378 N N . CYS B 1 57 ? -2.707 -9.047 -5.156 1 89.44 57 CYS B N 1
ATOM 2379 C CA . CYS B 1 57 ? -2.799 -8.25 -3.938 1 89.44 57 CYS B CA 1
ATOM 2380 C C . CYS B 1 57 ? -1.58 -7.352 -3.779 1 89.44 57 CYS B C 1
ATOM 2382 O O . CYS B 1 57 ? -1.709 -6.188 -3.395 1 89.44 57 CYS B O 1
ATOM 2384 N N . PHE B 1 58 ? -0.415 -7.812 -4.102 1 88.38 58 PHE B N 1
ATOM 2385 C CA . PHE B 1 58 ? 0.826 -7.051 -4.016 1 88.38 58 PHE B CA 1
ATOM 2386 C C . PHE B 1 58 ? 0.787 -5.852 -4.953 1 88.38 58 PHE B C 1
ATOM 2388 O O . PHE B 1 58 ? 1.125 -4.734 -4.555 1 88.38 58 PHE B O 1
ATOM 2395 N N . THR B 1 59 ? 0.337 -6.125 -6.09 1 84 59 THR B N 1
ATOM 2396 C CA . THR B 1 59 ? 0.248 -5.066 -7.086 1 84 59 THR B CA 1
ATOM 2397 C C . THR B 1 59 ? -0.703 -3.965 -6.625 1 84 59 THR B C 1
ATOM 2399 O O . THR B 1 59 ? -0.4 -2.777 -6.758 1 84 59 THR B O 1
ATOM 2402 N N . ALA B 1 60 ? -1.814 -4.332 -6.113 1 87.81 60 ALA B N 1
ATOM 2403 C CA . ALA B 1 60 ? -2.771 -3.363 -5.59 1 87.81 60 ALA B CA 1
ATOM 2404 C C . ALA B 1 60 ? -2.16 -2.545 -4.457 1 87.81 60 ALA B C 1
ATOM 2406 O O . ALA B 1 60 ? -2.381 -1.335 -4.367 1 87.81 60 ALA B O 1
ATOM 2407 N N . SER B 1 61 ? -1.433 -3.24 -3.59 1 86 61 SER B N 1
ATOM 2408 C CA . SER B 1 61 ? -0.774 -2.561 -2.479 1 86 61 SER B CA 1
ATOM 2409 C C . SER B 1 61 ? 0.27 -1.568 -2.979 1 86 61 SER B C 1
ATOM 2411 O O . SER B 1 61 ? 0.427 -0.486 -2.408 1 86 61 SER B O 1
ATOM 2413 N N . LEU B 1 62 ? 1.011 -1.95 -3.959 1 85.06 62 LEU B N 1
ATOM 2414 C CA . LEU B 1 62 ? 1.995 -1.057 -4.562 1 85.06 62 LEU B CA 1
ATOM 2415 C C . LEU B 1 62 ? 1.325 0.198 -5.109 1 85.06 62 LEU B C 1
ATOM 2417 O O . LEU B 1 62 ? 1.821 1.31 -4.914 1 85.06 62 LEU B O 1
ATOM 2421 N N . LYS B 1 63 ? 0.261 0.047 -5.754 1 85.56 63 LYS B N 1
ATOM 2422 C CA . LYS B 1 63 ? -0.487 1.18 -6.293 1 85.56 63 LYS B CA 1
ATOM 2423 C C . LYS B 1 63 ? -0.978 2.094 -5.176 1 85.56 63 LYS B C 1
ATOM 2425 O O . LYS B 1 63 ? -0.873 3.318 -5.277 1 85.56 63 LYS B O 1
ATOM 2430 N N . ASN B 1 64 ? -1.528 1.456 -4.16 1 86.38 64 ASN B N 1
ATOM 2431 C CA . ASN B 1 64 ? -1.989 2.227 -3.012 1 86.38 64 ASN B CA 1
ATOM 2432 C C . ASN B 1 64 ? -0.855 3.035 -2.387 1 86.38 64 ASN B C 1
ATOM 2434 O O . ASN B 1 64 ? -1.06 4.172 -1.96 1 86.38 64 ASN B O 1
ATOM 2438 N N . LEU B 1 65 ? 0.273 2.455 -2.273 1 85.5 65 LEU B N 1
ATOM 2439 C CA . LEU B 1 65 ? 1.435 3.143 -1.72 1 85.5 65 LEU B CA 1
ATOM 2440 C C . LEU B 1 65 ? 1.813 4.344 -2.578 1 85.5 65 LEU B C 1
ATOM 2442 O O . LEU B 1 65 ? 2.074 5.43 -2.053 1 85.5 65 LEU B O 1
ATOM 2446 N N . ALA B 1 66 ? 1.869 4.125 -3.855 1 83.44 66 ALA B N 1
ATOM 2447 C CA . ALA B 1 66 ? 2.195 5.207 -4.777 1 83.44 66 ALA B CA 1
ATOM 2448 C C . ALA B 1 66 ? 1.193 6.352 -4.652 1 83.44 66 ALA B C 1
ATOM 2450 O O . ALA B 1 66 ? 1.581 7.52 -4.582 1 83.44 66 ALA B O 1
ATOM 2451 N N . ASP B 1 67 ? -0.095 6.086 -4.559 1 85.94 67 ASP B N 1
ATOM 2452 C CA . ASP B 1 67 ? -1.141 7.094 -4.41 1 85.94 67 ASP B CA 1
ATOM 2453 C C . ASP B 1 67 ? -0.97 7.879 -3.111 1 85.94 67 ASP B C 1
ATOM 2455 O O . ASP B 1 67 ? -1.116 9.102 -3.092 1 85.94 67 ASP B O 1
ATOM 2459 N N . SER B 1 68 ? -0.731 7.098 -2.08 1 86.5 68 SER B N 1
ATOM 2460 C CA . SER B 1 68 ? -0.534 7.742 -0.786 1 86.5 68 SER B CA 1
ATOM 2461 C C . SER B 1 68 ? 0.686 8.656 -0.804 1 86.5 68 SER B C 1
ATOM 2463 O O . SER B 1 68 ? 0.684 9.711 -0.174 1 86.5 68 SER B O 1
ATOM 2465 N N . GLN B 1 69 ? 1.734 8.234 -1.438 1 85.06 69 GLN B N 1
ATOM 2466 C CA . GLN B 1 69 ? 2.93 9.062 -1.573 1 85.06 69 GLN B CA 1
ATOM 2467 C C . GLN B 1 69 ? 2.619 10.359 -2.311 1 85.06 69 GLN B C 1
ATOM 2469 O O . GLN B 1 69 ? 3.098 11.43 -1.924 1 85.06 69 GLN B O 1
ATOM 2474 N N . LYS B 1 70 ? 1.926 10.203 -3.35 1 89 70 LYS B N 1
ATOM 2475 C CA . LYS B 1 70 ? 1.522 11.383 -4.109 1 89 70 LYS B CA 1
ATOM 2476 C C . LYS B 1 70 ? 0.739 12.359 -3.234 1 89 70 LYS B C 1
ATOM 2478 O O . LYS B 1 70 ? 1.004 13.562 -3.246 1 89 70 LYS B O 1
ATOM 2483 N N . GLU B 1 71 ? -0.202 11.852 -2.439 1 90.62 71 GLU B N 1
ATOM 2484 C CA . GLU B 1 71 ? -1.014 12.68 -1.55 1 90.62 71 GLU B CA 1
ATOM 2485 C C . GLU B 1 71 ? -0.153 13.359 -0.489 1 90.62 71 GLU B C 1
ATOM 2487 O O . GLU B 1 71 ? -0.368 14.523 -0.163 1 90.62 71 GLU B O 1
ATOM 2492 N N . THR B 1 72 ? 0.784 12.633 0.006 1 89.38 72 THR B N 1
ATOM 2493 C CA . THR B 1 72 ? 1.684 13.188 1.011 1 89.38 72 THR B CA 1
ATOM 2494 C C . THR B 1 72 ? 2.537 14.305 0.416 1 89.38 72 THR B C 1
ATOM 2496 O O . THR B 1 72 ? 2.668 15.375 1.012 1 89.38 72 THR B O 1
ATOM 2499 N N . ALA B 1 73 ? 3.125 14 -0.739 1 88.5 73 ALA B N 1
ATOM 2500 C CA . ALA B 1 73 ? 3.928 15.016 -1.417 1 88.5 73 ALA B CA 1
ATOM 2501 C C . ALA B 1 73 ? 3.109 16.281 -1.678 1 88.5 73 ALA B C 1
ATOM 2503 O O . ALA B 1 73 ? 3.578 17.391 -1.428 1 88.5 73 ALA B O 1
ATOM 2504 N N . ASN B 1 74 ? 1.896 16.109 -2.086 1 91.62 74 ASN B N 1
ATOM 2505 C CA . ASN B 1 74 ? 1.017 17.234 -2.354 1 91.62 74 ASN B CA 1
ATOM 2506 C C . ASN B 1 74 ? 0.705 18.016 -1.081 1 91.62 74 ASN B C 1
ATOM 2508 O O . ASN B 1 74 ? 0.675 19.25 -1.096 1 91.62 74 ASN B O 1
ATOM 2512 N N . SER B 1 75 ? 0.459 17.297 -0.031 1 91.5 75 SER B N 1
ATOM 2513 C CA . SER B 1 75 ? 0.136 17.953 1.236 1 91.5 75 SER B CA 1
ATOM 2514 C C . SER B 1 75 ? 1.292 18.812 1.728 1 91.5 75 SER B C 1
ATOM 2516 O O . SER B 1 75 ? 1.085 19.953 2.156 1 91.5 75 SER B O 1
ATOM 2518 N N . TYR B 1 76 ? 2.463 18.328 1.615 1 90.75 76 TYR B N 1
ATOM 2519 C CA . TYR B 1 76 ? 3.631 19.125 2 1 90.75 76 TYR B CA 1
ATOM 2520 C C . TYR B 1 76 ? 3.85 20.281 1.036 1 90.75 76 TYR B C 1
ATOM 2522 O O . TYR B 1 76 ? 4.195 21.391 1.457 1 90.75 76 TYR B O 1
ATOM 2530 N N . SER B 1 77 ? 3.719 19.938 -0.248 1 91.69 77 SER B N 1
ATOM 2531 C CA . SER B 1 77 ? 3.881 20.984 -1.251 1 91.69 77 SER B CA 1
ATOM 2532 C C . SER B 1 77 ? 2.961 22.172 -0.969 1 91.69 77 SER B C 1
ATOM 2534 O O . SER B 1 77 ? 3.393 23.328 -1.023 1 91.69 77 SER B O 1
ATOM 2536 N N . GLU B 1 78 ? 1.739 21.922 -0.607 1 91.94 78 GLU B N 1
ATOM 2537 C CA . GLU B 1 78 ? 0.766 22.969 -0.297 1 91.94 78 GLU B CA 1
ATOM 2538 C C . GLU B 1 78 ? 1.157 23.734 0.965 1 91.94 78 GLU B C 1
ATOM 2540 O O . GLU B 1 78 ? 0.987 24.953 1.039 1 91.94 78 GLU B O 1
ATOM 2545 N N . ALA B 1 79 ? 1.709 23.016 1.922 1 91.25 79 ALA B N 1
ATOM 2546 C CA . ALA B 1 79 ? 2.109 23.625 3.184 1 91.25 79 ALA B CA 1
ATOM 2547 C C . ALA B 1 79 ? 3.275 24.594 2.979 1 91.25 79 ALA B C 1
ATOM 2549 O O . ALA B 1 79 ? 3.408 25.578 3.705 1 91.25 79 ALA B O 1
ATOM 2550 N N . PHE B 1 80 ? 4.09 24.359 1.938 1 90.5 80 PHE B N 1
ATOM 2551 C CA . PHE B 1 80 ? 5.316 25.125 1.736 1 90.5 80 PHE B CA 1
ATOM 2552 C C . PHE B 1 80 ? 5.133 26.156 0.636 1 90.5 80 PHE B C 1
ATOM 2554 O O . PHE B 1 80 ? 6.031 26.969 0.375 1 90.5 80 PHE B O 1
ATOM 2561 N N . GLU B 1 81 ? 3.996 26.125 -0.073 1 89.19 81 GLU B N 1
ATOM 2562 C CA . GLU B 1 81 ? 3.791 26.891 -1.304 1 89.19 81 GLU B CA 1
ATOM 2563 C C . GLU B 1 81 ? 4.066 28.375 -1.088 1 89.19 81 GLU B C 1
ATOM 2565 O O . GLU B 1 81 ? 4.707 29.016 -1.92 1 89.19 81 GLU B O 1
ATOM 2570 N N . ASN B 1 82 ? 3.68 28.906 0.027 1 81.75 82 ASN B N 1
ATOM 2571 C CA . ASN B 1 82 ? 3.803 30.344 0.252 1 81.75 82 ASN B CA 1
ATOM 2572 C C . ASN B 1 82 ? 4.895 30.656 1.271 1 81.75 82 ASN B C 1
ATOM 2574 O O . ASN B 1 82 ? 4.883 31.734 1.885 1 81.75 82 ASN B O 1
ATOM 2578 N N . SER B 1 83 ? 5.824 29.75 1.383 1 84.69 83 SER B N 1
ATOM 2579 C CA . SER B 1 83 ? 6.906 29.922 2.346 1 84.69 83 SER B CA 1
ATOM 2580 C C . SER B 1 83 ? 8.117 30.594 1.701 1 84.69 83 SER B C 1
ATOM 2582 O O . SER B 1 83 ? 8.086 30.938 0.519 1 84.69 83 SER B O 1
ATOM 2584 N N . GLU B 1 84 ? 9.086 30.859 2.572 1 79.88 84 GLU B N 1
ATOM 2585 C CA . GLU B 1 84 ? 10.312 31.484 2.111 1 79.88 84 GLU B CA 1
ATOM 2586 C C . GLU B 1 84 ? 11.016 30.641 1.058 1 79.88 84 GLU B C 1
ATOM 2588 O O . GLU B 1 84 ? 10.562 29.531 0.746 1 79.88 84 GLU B O 1
ATOM 2593 N N . ASP B 1 85 ? 12.008 31.047 0.571 1 77.81 85 ASP B N 1
ATOM 2594 C CA . ASP B 1 85 ? 12.633 30.594 -0.666 1 77.81 85 ASP B CA 1
ATOM 2595 C C . ASP B 1 85 ? 12.984 29.109 -0.589 1 77.81 85 ASP B C 1
ATOM 2597 O O . ASP B 1 85 ? 12.523 28.312 -1.415 1 77.81 85 ASP B O 1
ATOM 2601 N N . ASP B 1 86 ? 13.711 28.734 0.493 1 78 86 ASP B N 1
ATOM 2602 C CA . ASP B 1 86 ? 14.156 27.344 0.559 1 78 86 ASP B CA 1
ATOM 2603 C C . ASP B 1 86 ? 12.961 26.391 0.641 1 78 86 ASP B C 1
ATOM 2605 O O . ASP B 1 86 ? 12.938 25.359 -0.024 1 78 86 ASP B O 1
ATOM 2609 N N . LEU B 1 87 ? 11.922 26.766 1.313 1 86.56 87 LEU B N 1
ATOM 2610 C CA . LEU B 1 87 ? 10.742 25.922 1.483 1 86.56 87 LEU B CA 1
ATOM 2611 C C . LEU B 1 87 ? 9.852 25.984 0.248 1 86.56 87 LEU B C 1
ATOM 2613 O O . LEU B 1 87 ? 9.203 25 -0.101 1 86.56 87 LEU B O 1
ATOM 2617 N N . HIS B 1 88 ? 9.93 27.094 -0.407 1 88.69 88 HIS B N 1
ATOM 2618 C CA . HIS B 1 88 ? 9.195 27.172 -1.666 1 88.69 88 HIS B CA 1
ATOM 2619 C C . HIS B 1 88 ? 9.82 26.281 -2.73 1 88.69 88 HIS B C 1
ATOM 2621 O O . HIS B 1 88 ? 9.109 25.625 -3.488 1 88.69 88 HIS B O 1
ATOM 2627 N N . GLU B 1 89 ? 11.109 26.312 -2.746 1 85 89 GLU B N 1
ATOM 2628 C CA . GLU B 1 89 ? 11.805 25.406 -3.662 1 85 89 GLU B CA 1
ATOM 2629 C C . GLU B 1 89 ? 11.461 23.953 -3.369 1 85 89 GLU B C 1
ATOM 2631 O O . GLU B 1 89 ? 11.25 23.156 -4.293 1 85 89 GLU B O 1
ATOM 2636 N N . MET B 1 90 ? 11.344 23.625 -2.119 1 85.19 90 MET B N 1
ATOM 2637 C CA . MET B 1 90 ? 10.938 22.281 -1.722 1 85.19 90 MET B CA 1
ATOM 2638 C C . MET B 1 90 ? 9.523 21.969 -2.207 1 85.19 90 MET B C 1
ATOM 2640 O O . MET B 1 90 ? 9.234 20.844 -2.625 1 85.19 90 MET B O 1
ATOM 2644 N N . SER B 1 91 ? 8.695 22.938 -2.152 1 89.38 91 SER B N 1
ATOM 2645 C CA . SER B 1 91 ? 7.332 22.781 -2.645 1 89.38 91 SER B CA 1
ATOM 2646 C C . SER B 1 91 ? 7.316 22.375 -4.117 1 89.38 91 SER B C 1
ATOM 2648 O O . SER B 1 91 ? 6.59 21.469 -4.512 1 89.38 91 SER B O 1
ATOM 2650 N N . GLU B 1 92 ? 8.211 23.031 -4.887 1 87.62 92 GLU B N 1
ATOM 2651 C CA . GLU B 1 92 ? 8.281 22.719 -6.312 1 87.62 92 GLU B CA 1
ATOM 2652 C C . GLU B 1 92 ? 8.852 21.328 -6.555 1 87.62 92 GLU B C 1
ATOM 2654 O O . GLU B 1 92 ? 8.391 20.609 -7.434 1 87.62 92 GLU B O 1
ATOM 2659 N N . GLN B 1 93 ? 9.812 20.984 -5.746 1 84.75 93 GLN B N 1
ATOM 2660 C CA . GLN B 1 93 ? 10.383 19.641 -5.852 1 84.75 93 GLN B CA 1
ATOM 2661 C C . GLN B 1 93 ? 9.336 18.578 -5.531 1 84.75 93 GLN B C 1
ATOM 2663 O O . GLN B 1 93 ? 9.273 17.547 -6.195 1 84.75 93 GLN B O 1
ATOM 2668 N N . LEU B 1 94 ? 8.547 18.828 -4.57 1 88.31 94 LEU B N 1
ATOM 2669 C CA . LEU B 1 94 ? 7.52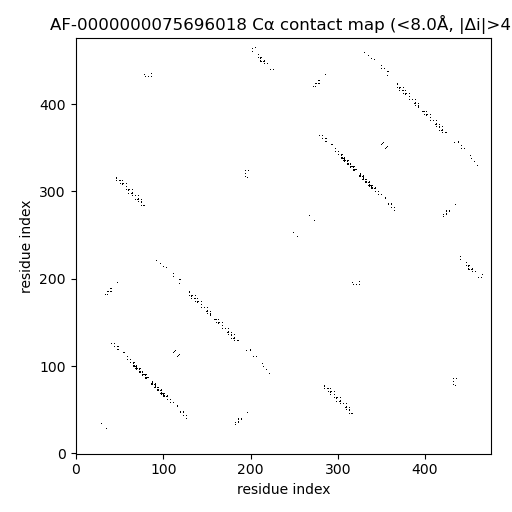3 17.891 -4.145 1 88.31 94 LEU B CA 1
ATOM 2670 C C . LEU B 1 94 ? 6.449 17.734 -5.215 1 88.31 94 LEU B C 1
ATOM 2672 O O . LEU B 1 94 ? 5.887 16.641 -5.383 1 88.31 94 LEU B O 1
ATOM 2676 N N . LYS B 1 95 ? 6.223 18.797 -5.949 1 87.88 95 LYS B N 1
ATOM 2677 C CA . LYS B 1 95 ? 5.312 18.688 -7.086 1 87.88 95 LYS B CA 1
ATOM 2678 C C . LYS B 1 95 ? 5.863 17.734 -8.141 1 87.88 95 LYS B C 1
ATOM 2680 O O . LYS B 1 95 ? 5.113 16.953 -8.727 1 87.88 95 LYS B O 1
ATOM 2685 N N . ASN B 1 96 ? 7.133 17.781 -8.297 1 86.31 96 ASN B N 1
ATOM 2686 C CA . ASN B 1 96 ? 7.781 16.875 -9.242 1 86.31 96 ASN B CA 1
ATOM 2687 C C . ASN B 1 96 ? 7.727 15.43 -8.766 1 86.31 96 ASN B C 1
ATOM 2689 O O . ASN B 1 96 ? 7.52 14.516 -9.562 1 86.31 96 ASN B O 1
ATOM 2693 N N . VAL B 1 97 ? 7.918 15.289 -7.484 1 82.5 97 VAL B N 1
ATOM 2694 C CA . VAL B 1 97 ? 7.824 13.953 -6.902 1 82.5 97 VAL B CA 1
ATOM 2695 C C . VAL B 1 97 ? 6.43 13.383 -7.152 1 82.5 97 VAL B C 1
ATOM 2697 O O . VAL B 1 97 ? 6.293 12.227 -7.562 1 82.5 97 VAL B O 1
ATOM 2700 N N . ALA B 1 98 ? 5.414 14.188 -6.938 1 84.75 98 ALA B N 1
ATOM 2701 C CA . ALA B 1 98 ? 4.039 13.742 -7.145 1 84.75 98 ALA B CA 1
ATOM 2702 C C . ALA B 1 98 ? 3.807 13.336 -8.602 1 84.75 98 ALA B C 1
ATOM 2704 O O . ALA B 1 98 ? 3.141 12.328 -8.867 1 84.75 98 ALA B O 1
ATOM 2705 N N . GLY B 1 99 ? 4.383 14.07 -9.516 1 85.25 99 GLY B N 1
ATOM 2706 C CA . GLY B 1 99 ? 4.293 13.727 -10.93 1 85.25 99 GLY B CA 1
ATOM 2707 C C . GLY B 1 99 ? 5 12.43 -11.273 1 85.25 99 GLY B C 1
ATOM 2708 O O . GLY B 1 99 ? 4.477 11.617 -12.039 1 85.25 99 GLY B O 1
ATOM 2709 N N . ASP B 1 100 ? 6.152 12.203 -10.711 1 82.75 100 ASP B N 1
ATOM 2710 C CA . ASP B 1 100 ? 6.914 10.984 -10.938 1 82.75 100 ASP B CA 1
ATOM 2711 C C . ASP B 1 100 ? 6.16 9.758 -10.422 1 82.75 100 ASP B C 1
ATOM 2713 O O . ASP B 1 100 ? 6.113 8.727 -11.086 1 82.75 100 ASP B O 1
ATOM 2717 N N . VAL B 1 101 ? 5.586 9.93 -9.25 1 81.88 101 VAL B N 1
ATOM 2718 C CA . VAL B 1 101 ? 4.852 8.828 -8.633 1 81.88 101 VAL B CA 1
ATOM 2719 C C . VAL B 1 101 ? 3.662 8.445 -9.516 1 81.88 101 VAL B C 1
ATOM 2721 O O . VAL B 1 101 ? 3.342 7.262 -9.656 1 81.88 101 VAL B O 1
ATOM 2724 N N . GLU B 1 102 ? 3.047 9.43 -10.141 1 81.88 102 GLU B N 1
ATOM 2725 C CA . GLU B 1 102 ? 1.935 9.156 -11.047 1 81.88 102 GLU B CA 1
ATOM 2726 C C . GLU B 1 102 ? 2.387 8.312 -12.234 1 81.88 102 GLU B C 1
ATOM 2728 O O . GLU B 1 102 ? 1.692 7.375 -12.641 1 81.88 102 GLU B O 1
ATOM 2733 N N . ASN B 1 103 ? 3.566 8.555 -12.758 1 81.69 103 ASN B N 1
ATOM 2734 C CA . ASN B 1 103 ? 4.129 7.805 -13.875 1 81.69 103 ASN B CA 1
ATOM 2735 C C . ASN B 1 103 ? 4.484 6.379 -13.477 1 81.69 103 ASN B C 1
ATOM 2737 O O . ASN B 1 103 ? 4.242 5.438 -14.227 1 81.69 103 ASN B O 1
ATOM 2741 N N . ILE B 1 104 ? 5.008 6.262 -12.289 1 79.38 104 ILE B N 1
ATOM 2742 C CA . ILE B 1 104 ? 5.371 4.949 -11.766 1 79.38 104 ILE B CA 1
ATOM 2743 C C . ILE B 1 104 ? 4.121 4.09 -11.609 1 79.38 104 ILE B C 1
ATOM 2745 O O . ILE B 1 104 ? 4.121 2.912 -11.977 1 79.38 104 ILE B O 1
ATOM 2749 N N . THR B 1 105 ? 3.031 4.719 -11.102 1 81.31 105 THR B N 1
ATOM 2750 C CA . THR B 1 105 ? 1.777 4 -10.898 1 81.31 105 THR B CA 1
ATOM 2751 C C . THR B 1 105 ? 1.218 3.508 -12.234 1 81.31 105 THR B C 1
ATOM 2753 O O . THR B 1 105 ? 0.71 2.389 -12.32 1 81.31 105 THR B O 1
ATOM 2756 N N . LYS B 1 106 ? 1.372 4.305 -13.227 1 83 106 LYS B N 1
ATOM 2757 C CA . LYS B 1 106 ? 0.902 3.936 -14.562 1 83 106 LYS B CA 1
ATOM 2758 C C . LYS B 1 106 ? 1.694 2.756 -15.117 1 83 106 LYS B C 1
ATOM 2760 O O . LYS B 1 106 ? 1.119 1.837 -15.703 1 83 106 LYS B O 1
ATOM 2765 N N . GLU B 1 107 ? 2.906 2.803 -14.922 1 76.5 107 GLU B N 1
ATOM 2766 C CA . GLU B 1 107 ? 3.77 1.722 -15.391 1 76.5 107 GLU B CA 1
ATOM 2767 C C . GLU B 1 107 ? 3.447 0.412 -14.672 1 76.5 107 GLU B C 1
ATOM 2769 O O . GLU B 1 107 ? 3.348 -0.64 -15.305 1 76.5 107 GLU B O 1
ATOM 2774 N N . ILE B 1 108 ? 3.27 0.521 -13.406 1 76.31 108 ILE B N 1
ATOM 2775 C CA . ILE B 1 108 ? 2.932 -0.646 -12.594 1 76.31 108 ILE B CA 1
ATOM 2776 C C . ILE B 1 108 ? 1.625 -1.259 -13.094 1 76.31 108 ILE B C 1
ATOM 2778 O O . ILE B 1 108 ? 1.528 -2.477 -13.266 1 76.31 108 ILE B O 1
ATOM 2782 N N . SER B 1 109 ? 0.646 -0.451 -13.398 1 79.38 109 SER B N 1
ATOM 2783 C CA . SER B 1 109 ? -0.692 -0.899 -13.766 1 79.38 109 SER B CA 1
ATOM 2784 C C . SER B 1 109 ? -0.692 -1.562 -15.141 1 79.38 109 SER B C 1
ATOM 2786 O O . SER B 1 109 ? -1.566 -2.379 -15.445 1 79.38 109 SER B O 1
ATOM 2788 N N . THR B 1 110 ? 0.349 -1.256 -15.906 1 82.81 110 THR B N 1
ATOM 2789 C CA . THR B 1 110 ? 0.375 -1.796 -17.266 1 82.81 110 THR B CA 1
ATOM 2790 C C . THR B 1 110 ? 1.308 -3.002 -17.344 1 82.81 110 THR B C 1
ATOM 2792 O O . THR B 1 110 ? 0.978 -4.004 -17.984 1 82.81 110 THR B O 1
ATOM 2795 N N . GLN B 1 111 ? 2.412 -3 -16.703 1 78.12 111 GLN B N 1
ATOM 2796 C CA . GLN B 1 111 ? 3.461 -3.996 -16.891 1 78.12 111 GLN B CA 1
ATOM 2797 C C . GLN B 1 111 ? 3.213 -5.227 -16.016 1 78.12 111 GLN B C 1
ATOM 2799 O O . GLN B 1 111 ? 3.418 -6.359 -16.469 1 78.12 111 GLN B O 1
ATOM 2804 N N . ILE B 1 112 ? 2.666 -5.062 -14.844 1 76.88 112 ILE B N 1
ATOM 2805 C CA . ILE B 1 112 ? 2.537 -6.168 -13.898 1 76.88 112 ILE B CA 1
ATOM 2806 C C . ILE B 1 112 ? 1.502 -7.168 -14.414 1 76.88 112 ILE B C 1
ATOM 2808 O O . ILE B 1 112 ? 1.771 -8.367 -14.484 1 76.88 112 ILE B O 1
ATOM 2812 N N . PRO B 1 113 ? 0.364 -6.723 -14.875 1 80.88 113 PRO B N 1
ATOM 2813 C CA . PRO B 1 113 ? -0.614 -7.688 -15.383 1 80.88 113 PRO B CA 1
ATOM 2814 C C . PRO B 1 113 ? -0.101 -8.477 -16.578 1 80.88 113 PRO B C 1
ATOM 2816 O O . PRO B 1 113 ? -0.276 -9.695 -16.656 1 80.88 113 PRO B O 1
ATOM 2819 N N . GLN B 1 114 ? 0.639 -7.82 -17.438 1 84.56 114 GLN B N 1
ATOM 2820 C CA . GLN B 1 114 ? 1.065 -8.461 -18.688 1 84.56 114 GLN B CA 1
ATOM 2821 C C . GLN B 1 114 ? 2.254 -9.391 -18.453 1 84.56 114 GLN B C 1
ATOM 2823 O O . GLN B 1 114 ? 2.311 -10.484 -19 1 84.56 114 GLN B O 1
ATOM 2828 N N . GLN B 1 115 ? 3.119 -8.969 -17.609 1 81.56 115 GLN B N 1
ATOM 2829 C CA . GLN B 1 115 ? 4.383 -9.688 -17.484 1 81.56 115 GLN B CA 1
ATOM 2830 C C . GLN B 1 115 ? 4.344 -10.695 -16.344 1 81.56 115 GLN B C 1
ATOM 2832 O O . GLN B 1 115 ? 5.066 -11.688 -16.344 1 81.56 115 GLN B O 1
ATOM 2837 N N . VAL B 1 116 ? 3.518 -10.422 -15.398 1 80.81 116 VAL B N 1
ATOM 2838 C CA . VAL B 1 116 ? 3.604 -11.227 -14.188 1 80.81 116 VAL B CA 1
ATOM 2839 C C . VAL B 1 116 ? 2.307 -12.016 -14 1 80.81 116 VAL B C 1
ATOM 2841 O O . VAL B 1 116 ? 2.336 -13.211 -13.711 1 80.81 116 VAL B O 1
ATOM 2844 N N . ILE B 1 117 ? 1.183 -11.477 -14.289 1 87.44 117 ILE B N 1
ATOM 2845 C CA . ILE B 1 117 ? -0.101 -12.109 -14 1 87.44 117 ILE B CA 1
ATOM 2846 C C . ILE B 1 117 ? -0.517 -12.992 -15.172 1 87.44 117 ILE B C 1
ATOM 2848 O O . ILE B 1 117 ? -1.033 -14.094 -14.977 1 87.44 117 ILE B O 1
ATOM 2852 N N . LYS B 1 118 ? -0.209 -12.609 -16.359 1 91.25 118 LYS B N 1
ATOM 2853 C CA . LYS B 1 118 ? -0.667 -13.297 -17.562 1 91.25 118 LYS B CA 1
ATOM 2854 C C . LYS B 1 118 ? -0.109 -14.719 -17.625 1 91.25 118 LYS B C 1
ATOM 2856 O O . LYS B 1 118 ? -0.843 -15.664 -17.906 1 91.25 118 LYS B O 1
ATOM 2861 N N . PRO B 1 119 ? 1.154 -14.906 -17.422 1 90.38 119 PRO B N 1
ATOM 2862 C CA . PRO B 1 119 ? 1.684 -16.266 -17.453 1 90.38 119 PRO B CA 1
ATOM 2863 C C . PRO B 1 119 ? 0.957 -17.219 -16.5 1 90.38 119 PRO B C 1
ATOM 2865 O O . PRO B 1 119 ? 0.774 -18.391 -16.812 1 90.38 119 PRO B O 1
ATOM 2868 N N . LEU B 1 120 ? 0.607 -16.688 -15.391 1 93.56 120 LEU B N 1
ATOM 2869 C CA . LEU B 1 120 ? -0.121 -17.516 -14.422 1 93.56 120 LEU B CA 1
ATOM 2870 C C . LEU B 1 120 ? -1.546 -17.766 -14.898 1 93.56 120 LEU B C 1
ATOM 2872 O O . LEU B 1 120 ? -2.076 -18.875 -14.711 1 93.56 120 LEU B O 1
ATOM 2876 N N . GLU B 1 121 ? -2.174 -16.812 -15.555 1 93.38 121 GLU B N 1
ATOM 2877 C CA . GLU B 1 121 ? -3.49 -17 -16.156 1 93.38 121 GLU B CA 1
ATOM 2878 C C . GLU B 1 121 ? -3.453 -18.062 -17.25 1 93.38 121 GLU B C 1
ATOM 2880 O O . GLU B 1 121 ? -4.348 -18.906 -17.328 1 93.38 121 GLU B O 1
ATOM 2885 N N . ASP B 1 122 ? -2.383 -18.016 -18.047 1 94.75 122 ASP B N 1
ATOM 2886 C CA . ASP B 1 122 ? -2.207 -19 -19.109 1 94.75 122 ASP B CA 1
ATOM 2887 C C . ASP B 1 122 ? -2.035 -20.406 -18.531 1 94.75 122 ASP B C 1
ATOM 2889 O O . ASP B 1 122 ? -2.594 -21.375 -19.047 1 94.75 122 ASP B O 1
ATOM 2893 N N . LEU B 1 123 ? -1.234 -20.438 -17.484 1 96.69 123 LEU B N 1
ATOM 2894 C CA . LEU B 1 123 ? -1.05 -21.719 -16.797 1 96.69 123 LEU B CA 1
ATOM 2895 C C . LEU B 1 123 ? -2.381 -22.25 -16.281 1 96.69 123 LEU B C 1
ATOM 2897 O O . LEU B 1 123 ? -2.689 -23.438 -16.469 1 96.69 123 LEU B O 1
ATOM 2901 N N . LEU B 1 124 ? -3.203 -21.422 -15.711 1 96.81 124 LEU B N 1
ATOM 2902 C CA . LEU B 1 124 ? -4.492 -21.828 -15.164 1 96.81 124 LEU B CA 1
ATOM 2903 C C . LEU B 1 124 ? -5.449 -22.234 -16.281 1 96.81 124 LEU B C 1
ATOM 2905 O O . LEU B 1 124 ? -6.262 -23.141 -16.109 1 96.81 124 LEU B O 1
ATOM 2909 N N . GLN B 1 125 ? -5.328 -21.625 -17.422 1 96.81 125 GLN B N 1
ATOM 2910 C CA . GLN B 1 125 ? -6.121 -22.031 -18.578 1 96.81 125 GLN B CA 1
ATOM 2911 C C . GLN B 1 125 ? -5.707 -23.406 -19.062 1 96.81 125 GLN B C 1
ATOM 2913 O O . GLN B 1 125 ? -6.555 -24.219 -19.438 1 96.81 125 GLN B O 1
ATOM 2918 N N . GLU B 1 126 ? -4.406 -23.609 -19.094 1 97.5 126 GLU B N 1
ATOM 2919 C CA . GLU B 1 126 ? -3.912 -24.922 -19.484 1 97.5 126 GLU B CA 1
ATOM 2920 C C . GLU B 1 126 ? -4.406 -26 -18.516 1 97.5 126 GLU B C 1
ATOM 2922 O O . GLU B 1 126 ? -4.816 -27.078 -18.938 1 97.5 126 GLU B O 1
ATOM 2927 N N . ILE B 1 127 ? -4.387 -25.672 -17.234 1 97.75 127 ILE B N 1
ATOM 2928 C CA . ILE B 1 127 ? -4.863 -26.594 -16.219 1 97.75 127 ILE B CA 1
ATOM 2929 C C . ILE B 1 127 ? -6.352 -26.875 -16.438 1 97.75 127 ILE B C 1
ATOM 2931 O O . ILE B 1 127 ? -6.801 -28.016 -16.297 1 97.75 127 ILE B O 1
ATOM 2935 N N . GLN B 1 128 ? -7.113 -25.875 -16.828 1 97 128 GLN B N 1
ATOM 2936 C CA . GLN B 1 128 ? -8.523 -26.062 -17.141 1 97 128 GLN B CA 1
ATOM 2937 C C . GLN B 1 128 ? -8.719 -27.016 -18.312 1 97 128 GLN B C 1
ATOM 2939 O O . GLN B 1 128 ? -9.617 -27.859 -18.297 1 97 128 GLN B O 1
ATOM 2944 N N . ARG B 1 129 ? -7.879 -26.922 -19.297 1 97.88 129 ARG B N 1
ATOM 2945 C CA . ARG B 1 129 ? -7.934 -27.828 -20.438 1 97.88 129 ARG B CA 1
ATOM 2946 C C . ARG B 1 129 ? -7.629 -29.266 -20.016 1 97.88 129 ARG B C 1
ATOM 2948 O O . ARG B 1 129 ? -8.258 -30.203 -20.5 1 97.88 129 ARG B O 1
ATOM 2955 N N . ILE B 1 130 ? -6.691 -29.375 -19.078 1 98.06 130 ILE B N 1
ATOM 2956 C CA . ILE B 1 130 ? -6.32 -30.703 -18.594 1 98.06 130 ILE B CA 1
ATOM 2957 C C . ILE B 1 130 ? -7.461 -31.297 -17.781 1 98.06 130 ILE B C 1
ATOM 2959 O O . ILE B 1 130 ? -7.707 -32.5 -17.828 1 98.06 130 ILE B O 1
ATOM 2963 N N . HIS B 1 131 ? -8.195 -30.484 -17.047 1 96.81 131 HIS B N 1
ATOM 2964 C CA . HIS B 1 131 ? -9.383 -30.953 -16.344 1 96.81 131 HIS B CA 1
ATOM 2965 C C . HIS B 1 131 ? -10.414 -31.5 -17.312 1 96.81 131 HIS B C 1
ATOM 2967 O O . HIS B 1 131 ? -11.094 -32.5 -17.016 1 96.81 131 HIS B O 1
ATOM 2973 N N . GLN B 1 132 ? -10.5 -30.906 -18.469 1 96.81 132 GLN B N 1
ATOM 2974 C CA . GLN B 1 132 ? -11.422 -31.391 -19.484 1 96.81 132 GLN B CA 1
ATOM 2975 C C . GLN B 1 132 ? -10.992 -32.75 -20.016 1 96.81 132 GLN B C 1
ATOM 2977 O O . GLN B 1 132 ? -11.828 -33.625 -20.266 1 96.81 132 GLN B O 1
ATOM 2982 N N . LEU B 1 133 ? -9.695 -32.875 -20.188 1 97.56 133 LEU B N 1
ATOM 2983 C CA . LEU B 1 133 ? -9.164 -34.188 -20.562 1 97.56 133 LEU B CA 1
ATOM 2984 C C . LEU B 1 133 ? -9.5 -35.219 -19.516 1 97.56 133 LEU B C 1
ATOM 2986 O O . LEU B 1 133 ? -9.82 -36.375 -19.859 1 97.56 133 LEU B O 1
ATOM 2990 N N . SER B 1 134 ? -9.367 -34.812 -18.234 1 96.56 134 SER B N 1
ATOM 2991 C CA . SER B 1 134 ? -9.719 -35.688 -17.141 1 96.56 134 SER B CA 1
ATOM 2992 C C . SER B 1 134 ? -11.18 -36.125 -17.219 1 96.56 134 SER B C 1
ATOM 2994 O O . SER B 1 134 ? -11.492 -37.312 -17.016 1 96.56 134 SER B O 1
ATOM 2996 N N . ALA B 1 135 ? -12.055 -35.25 -17.531 1 94.31 135 ALA B N 1
ATOM 2997 C CA . ALA B 1 135 ? -13.477 -35.531 -17.656 1 94.31 135 ALA B CA 1
ATOM 2998 C C . ALA B 1 135 ? -13.742 -36.531 -18.781 1 94.31 135 ALA B C 1
ATOM 3000 O O . ALA B 1 135 ? -14.531 -37.469 -18.625 1 94.31 135 ALA B O 1
ATOM 3001 N N . GLU B 1 136 ? -13.094 -36.281 -19.922 1 96.44 136 GLU B N 1
ATOM 3002 C CA . GLU B 1 136 ? -13.227 -37.188 -21.047 1 96.44 136 GLU B CA 1
ATOM 3003 C C . GLU B 1 136 ? -12.711 -38.594 -20.703 1 96.44 136 GLU B C 1
ATOM 3005 O O . GLU B 1 136 ? -13.344 -39.594 -21.047 1 96.44 136 GLU B O 1
ATOM 3010 N N . ARG B 1 137 ? -11.547 -38.594 -20.047 1 96.88 137 ARG B N 1
ATOM 3011 C CA . ARG B 1 137 ? -10.992 -39.844 -19.578 1 96.88 137 ARG B CA 1
ATOM 3012 C C . ARG B 1 137 ? -11.984 -40.594 -18.688 1 96.88 137 ARG B C 1
ATOM 3014 O O . ARG B 1 137 ? -12.18 -41.812 -18.844 1 96.88 137 ARG B O 1
ATOM 3021 N N . ARG B 1 138 ? -12.578 -39.906 -17.75 1 94.75 138 ARG B N 1
ATOM 3022 C CA . ARG B 1 138 ? -13.531 -40.531 -16.828 1 94.75 138 ARG B CA 1
ATOM 3023 C C . ARG B 1 138 ? -14.711 -41.125 -17.594 1 94.75 138 ARG B C 1
ATOM 3025 O O . ARG B 1 138 ? -15.156 -42.25 -17.281 1 94.75 138 ARG B O 1
ATOM 3032 N N . LYS B 1 139 ? -15.211 -40.438 -18.547 1 95 139 LYS B N 1
ATOM 3033 C CA . LYS B 1 139 ? -16.297 -40.938 -19.391 1 95 139 LYS B CA 1
ATOM 3034 C C . LYS B 1 139 ? -15.898 -42.219 -20.062 1 95 139 LYS B C 1
ATOM 3036 O O . LYS B 1 139 ? -16.641 -43.219 -20.016 1 95 139 LYS B O 1
ATOM 3041 N N . CYS B 1 140 ? -14.719 -42.25 -20.688 1 95.75 140 CYS B N 1
ATOM 3042 C CA . CYS B 1 140 ? -14.234 -43.438 -21.359 1 95.75 140 CYS B CA 1
ATOM 3043 C C . CYS B 1 140 ? -14.031 -44.594 -20.375 1 95.75 140 CYS B C 1
ATOM 3045 O O . CYS B 1 140 ? -14.312 -45.75 -20.703 1 95.75 140 CYS B O 1
ATOM 3047 N N . PHE B 1 141 ? -13.578 -44.25 -19.141 1 94.81 141 PHE B N 1
ATOM 3048 C CA . PHE B 1 141 ? -13.359 -45.25 -18.094 1 94.81 141 PHE B CA 1
ATOM 3049 C C . PHE B 1 141 ? -14.672 -45.938 -17.734 1 94.81 141 PHE B C 1
ATOM 3051 O O . PHE B 1 141 ? -14.727 -47.156 -17.688 1 94.81 141 PHE B O 1
ATOM 3058 N N . ILE B 1 142 ? -15.664 -45.156 -17.562 1 93.75 142 ILE B N 1
ATOM 3059 C CA . ILE B 1 142 ? -16.984 -45.688 -17.203 1 93.75 142 ILE B CA 1
ATOM 3060 C C . ILE B 1 142 ? -17.516 -46.594 -18.312 1 93.75 142 ILE B C 1
ATOM 3062 O O . ILE B 1 142 ? -18.031 -47.656 -18.062 1 93.75 142 ILE B O 1
ATOM 3066 N N . LEU B 1 143 ? -17.391 -46.156 -19.547 1 95.75 143 LEU B N 1
ATOM 3067 C CA . LEU B 1 143 ? -17.859 -46.938 -20.703 1 95.75 143 LEU B CA 1
ATOM 3068 C C . LEU B 1 143 ? -17.109 -48.25 -20.828 1 95.75 143 LEU B C 1
ATOM 3070 O O . LEU B 1 143 ? -17.703 -49.281 -21.109 1 95.75 143 LEU B O 1
ATOM 3074 N N . ASN B 1 144 ? -15.82 -48.188 -20.594 1 93.44 144 ASN B N 1
ATOM 3075 C CA . ASN B 1 144 ? -15 -49.375 -20.625 1 93.44 144 ASN B CA 1
ATOM 3076 C C . ASN B 1 144 ? -15.414 -50.375 -19.547 1 93.44 144 ASN B C 1
ATOM 3078 O O . ASN B 1 144 ? -15.57 -51.562 -19.828 1 93.44 144 ASN B O 1
ATOM 3082 N N . LYS B 1 145 ? -15.617 -49.844 -18.391 1 93.31 145 LYS B N 1
ATOM 3083 C CA . LYS B 1 145 ? -16.047 -50.719 -17.281 1 93.31 145 LYS B CA 1
ATOM 3084 C C . LYS B 1 145 ? -17.406 -51.344 -17.578 1 93.31 145 LYS B C 1
ATOM 3086 O O . LYS B 1 145 ? -17.641 -52.531 -17.312 1 93.31 145 LYS B O 1
ATOM 3091 N N . ASN B 1 146 ? -18.266 -50.594 -18.078 1 90.44 146 ASN B N 1
ATOM 3092 C CA . ASN B 1 146 ? -19.578 -51.094 -18.469 1 90.44 146 ASN B CA 1
ATOM 3093 C C . ASN B 1 146 ? -19.469 -52.188 -19.531 1 90.44 146 ASN B C 1
ATOM 3095 O O . ASN B 1 146 ? -20.156 -53.219 -19.438 1 90.44 146 ASN B O 1
ATOM 3099 N N . ALA B 1 147 ? -18.609 -51.969 -20.531 1 92.88 147 ALA B N 1
ATOM 3100 C CA . ALA B 1 147 ? -18.406 -52.969 -21.578 1 92.88 147 ALA B CA 1
ATOM 3101 C C . ALA B 1 147 ? -17.812 -54.25 -21 1 92.88 147 ALA B C 1
ATOM 3103 O O . ALA B 1 147 ? -18.203 -55.344 -21.391 1 92.88 147 ALA B O 1
ATOM 3104 N N . GLN B 1 148 ? -16.922 -54.094 -20.047 1 91.88 148 GLN B N 1
ATOM 3105 C CA . GLN B 1 148 ? -16.328 -55.25 -19.375 1 91.88 148 GLN B CA 1
ATOM 3106 C C . GLN B 1 148 ? -17.391 -56.062 -18.625 1 91.88 148 GLN B C 1
ATOM 3108 O O . GLN B 1 148 ? -17.438 -57.281 -18.75 1 91.88 148 GLN B O 1
ATOM 3113 N N . ASN B 1 149 ? -18.219 -55.344 -17.922 1 90.06 149 ASN B N 1
ATOM 3114 C CA . ASN B 1 149 ? -19.281 -56 -17.172 1 90.06 149 ASN B CA 1
ATOM 3115 C C . ASN B 1 149 ? -20.266 -56.719 -18.078 1 90.06 149 ASN B C 1
ATOM 3117 O O . ASN B 1 149 ? -20.672 -57.844 -17.797 1 90.06 149 ASN B O 1
ATOM 3121 N N . LYS B 1 150 ? -20.625 -56.125 -19.203 1 91.31 150 LYS B N 1
ATOM 3122 C CA . LYS B 1 150 ? -21.547 -56.75 -20.156 1 91.31 150 LYS B CA 1
ATOM 3123 C C . LYS B 1 150 ? -20.922 -58 -20.766 1 91.31 150 LYS B C 1
ATOM 3125 O O . LYS B 1 150 ? -21.625 -59 -20.984 1 91.31 150 LYS B O 1
ATOM 3130 N N . PHE B 1 151 ? -19.625 -57.906 -21.109 1 92.06 151 PHE B N 1
ATOM 3131 C CA . PHE B 1 151 ? -18.906 -59.031 -21.703 1 92.06 151 PHE B CA 1
ATOM 3132 C C . PHE B 1 151 ? -18.859 -60.219 -20.75 1 92.06 151 PHE B C 1
ATOM 3134 O O . PHE B 1 151 ? -19.203 -61.344 -21.125 1 92.06 151 PHE B O 1
ATOM 3141 N N . VAL B 1 152 ? -18.516 -59.969 -19.406 1 91.31 152 VAL B N 1
ATOM 3142 C CA . VAL B 1 152 ? -18.406 -61 -18.375 1 91.31 152 VAL B CA 1
ATOM 3143 C C . VAL B 1 152 ? -19.781 -61.625 -18.156 1 91.31 152 VAL B C 1
ATOM 3145 O O . VAL B 1 152 ? -19.906 -62.844 -18.109 1 91.31 152 VAL B O 1
ATOM 3148 N N . LYS B 1 153 ? -20.828 -60.812 -18.109 1 91.31 153 LYS B N 1
ATOM 3149 C CA . LYS B 1 153 ? -22.188 -61.312 -17.875 1 91.31 153 LYS B CA 1
ATOM 3150 C C . LYS B 1 153 ? -22.656 -62.188 -19.031 1 91.31 153 LYS B C 1
ATOM 3152 O O . LYS B 1 153 ? -23.328 -63.188 -18.828 1 91.31 153 LYS B O 1
ATOM 3157 N N . ALA B 1 154 ? -22.312 -61.844 -20.25 1 89.38 154 ALA B N 1
ATOM 3158 C CA . ALA B 1 154 ? -22.688 -62.625 -21.406 1 89.38 154 ALA B CA 1
ATOM 3159 C C . ALA B 1 154 ? -21.969 -64 -21.406 1 89.38 154 ALA B C 1
ATOM 3161 O O . ALA B 1 154 ? -22.562 -65 -21.734 1 89.38 154 ALA B O 1
ATOM 3162 N N . GLN B 1 155 ? -20.734 -64.062 -20.953 1 88.12 155 GLN B N 1
ATOM 3163 C CA . GLN B 1 155 ? -19.969 -65.312 -20.844 1 88.12 155 GLN B CA 1
ATOM 3164 C C . GLN B 1 155 ? -20.594 -66.25 -19.828 1 88.12 155 GLN B C 1
ATOM 3166 O O . GLN B 1 155 ? -20.688 -67.438 -20.062 1 88.12 155 GLN B O 1
ATOM 3171 N N . GLU B 1 156 ? -21.062 -65.688 -18.781 1 88.5 156 GLU B N 1
ATOM 3172 C CA . GLU B 1 156 ? -21.656 -66.5 -17.719 1 88.5 156 GLU B CA 1
ATOM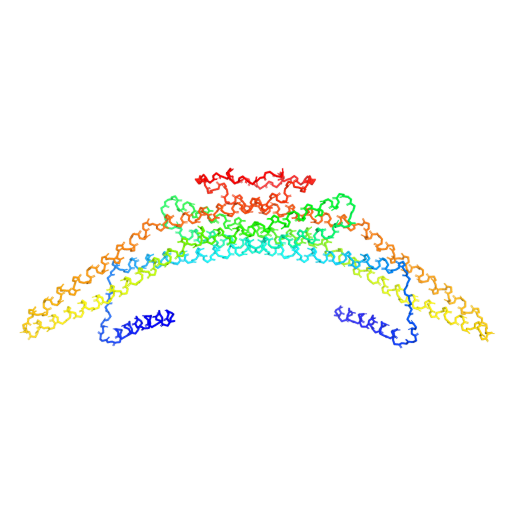 3173 C C . GLU B 1 156 ? -22.969 -67.125 -18.172 1 88.5 156 GLU B C 1
ATOM 3175 O O . GLU B 1 156 ? -23.312 -68.25 -17.703 1 88.5 156 GLU B O 1
ATOM 3180 N N . LYS B 1 157 ? -23.547 -66.438 -19.047 1 91.12 157 LYS B N 1
ATOM 3181 C CA . LYS B 1 157 ? -24.859 -66.938 -19.484 1 91.12 157 LYS B CA 1
ATOM 3182 C C . LYS B 1 157 ? -24.734 -67.812 -20.75 1 91.12 157 LYS B C 1
ATOM 3184 O O . LYS B 1 157 ? -25.75 -68.188 -21.344 1 91.12 157 LYS B O 1
ATOM 3189 N N . GLY B 1 158 ? -23.469 -68.062 -21.25 1 87.44 158 GLY B N 1
ATOM 3190 C CA . GLY B 1 158 ? -23.203 -68.938 -22.391 1 87.44 158 GLY B CA 1
ATOM 3191 C C . GLY B 1 158 ? -23.688 -68.312 -23.703 1 87.44 158 GLY B C 1
ATOM 3192 O O . GLY B 1 158 ? -24.031 -69 -24.641 1 87.44 158 GLY B O 1
ATOM 3193 N N . LYS B 1 159 ? -23.844 -67.062 -23.797 1 84.88 159 LYS B N 1
ATOM 3194 C CA . LYS B 1 159 ? -24.297 -66.375 -25 1 84.88 159 LYS B CA 1
ATOM 3195 C C . LYS B 1 159 ? -23.125 -66.062 -25.938 1 84.88 159 LYS B C 1
ATOM 3197 O O . LYS B 1 159 ? -21.969 -66.125 -25.516 1 84.88 159 LYS B O 1
ATOM 3202 N N . ASN B 1 160 ? -23.375 -65.938 -27.281 1 82.69 160 ASN B N 1
ATOM 3203 C CA . ASN B 1 160 ? -22.359 -65.438 -28.219 1 82.69 160 ASN B CA 1
ATOM 3204 C C . ASN B 1 160 ? -21.781 -64.125 -27.828 1 82.69 160 ASN B C 1
ATOM 3206 O O . ASN B 1 160 ? -22.531 -63.125 -27.672 1 82.69 160 ASN B O 1
ATOM 3210 N N . THR B 1 161 ? -20.484 -64.125 -27.703 1 85.38 161 THR B N 1
ATOM 3211 C CA . THR B 1 161 ? -19.844 -63 -27.094 1 85.38 161 THR B CA 1
ATOM 3212 C C . THR B 1 161 ? -19.016 -62.219 -28.125 1 85.38 161 THR B C 1
ATOM 3214 O O . THR B 1 161 ? -18.281 -61.312 -27.781 1 85.38 161 THR B O 1
ATOM 3217 N N . GLU B 1 162 ? -19.188 -62.625 -29.359 1 88.06 162 GLU B N 1
ATOM 3218 C CA . GLU B 1 162 ? -18.328 -62 -30.391 1 88.06 162 GLU B CA 1
ATOM 3219 C C . GLU B 1 162 ? -18.562 -60.5 -30.453 1 88.06 162 GLU B C 1
ATOM 3221 O O . GLU B 1 162 ? -17.609 -59.719 -30.375 1 88.06 162 GLU B O 1
ATOM 3226 N N . SER B 1 163 ? -19.844 -60.062 -30.625 1 89.25 163 SER B N 1
ATOM 3227 C CA . SER B 1 163 ? -20.156 -58.656 -30.719 1 89.25 163 SER B CA 1
ATOM 3228 C C . SER B 1 163 ? -19.781 -57.906 -29.438 1 89.25 163 SER B C 1
ATOM 3230 O O . SER B 1 163 ? -19.25 -56.812 -29.5 1 89.25 163 SER B O 1
ATOM 3232 N N . ARG B 1 164 ? -19.969 -58.5 -28.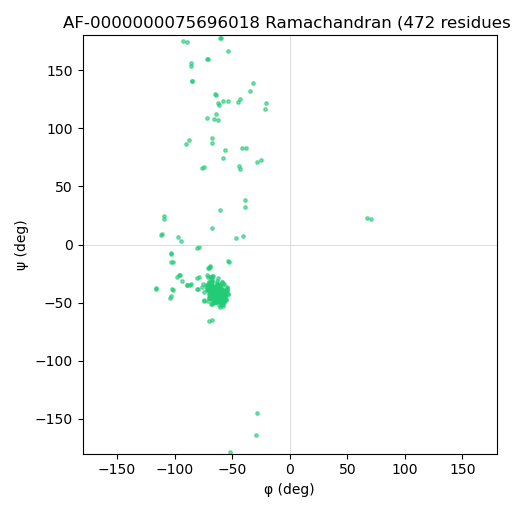297 1 90.44 164 ARG B N 1
ATOM 3233 C CA . ARG B 1 164 ? -19.609 -57.906 -27.016 1 90.44 164 ARG B CA 1
ATOM 3234 C C . ARG B 1 164 ? -18.094 -57.812 -26.844 1 90.44 164 ARG B C 1
ATOM 3236 O O . ARG B 1 164 ? -17.578 -56.875 -26.234 1 90.44 164 ARG B O 1
ATOM 3243 N N . GLY B 1 165 ? -17.359 -58.781 -27.375 1 91.5 165 GLY B N 1
ATOM 3244 C CA . GLY B 1 165 ? -15.898 -58.781 -27.375 1 91.5 165 GLY B CA 1
ATOM 3245 C C . GLY B 1 165 ? -15.32 -57.625 -28.188 1 91.5 165 GLY B C 1
ATOM 3246 O O . GLY B 1 165 ? -14.367 -56.969 -27.766 1 91.5 165 GLY B O 1
ATOM 3247 N N . GLN B 1 166 ? -15.961 -57.406 -29.344 1 93.62 166 GLN B N 1
ATOM 3248 C CA . GLN B 1 166 ? -15.523 -56.312 -30.203 1 93.62 166 GLN B CA 1
ATOM 3249 C C . GLN B 1 166 ? -15.773 -54.969 -29.531 1 93.62 166 GLN B C 1
ATOM 3251 O O . GLN B 1 166 ? -14.938 -54.062 -29.609 1 93.62 166 GLN B O 1
ATOM 3256 N N . GLU B 1 167 ? -16.906 -54.75 -28.922 1 94.12 167 GLU B N 1
ATOM 3257 C CA . GLU B 1 167 ? -17.234 -53.531 -28.188 1 94.12 167 GLU B CA 1
ATOM 3258 C C . GLU B 1 167 ? -16.234 -53.281 -27.062 1 94.12 167 GLU B C 1
ATOM 3260 O O . GLU B 1 167 ? -15.781 -52.156 -26.859 1 94.12 167 GLU B O 1
ATOM 3265 N N . LEU B 1 168 ? -15.836 -54.281 -26.297 1 94.31 168 LEU B N 1
ATOM 3266 C CA . LEU B 1 168 ? -14.883 -54.188 -25.203 1 94.31 168 LEU B CA 1
ATOM 3267 C C . LEU B 1 168 ? -13.516 -53.719 -25.703 1 94.31 168 LEU B C 1
ATOM 3269 O O . LEU B 1 168 ? -12.883 -52.875 -25.094 1 94.31 168 LEU B O 1
ATOM 3273 N N . VAL B 1 169 ? -13.078 -54.375 -26.859 1 94.62 169 VAL B N 1
ATOM 3274 C CA . VAL B 1 169 ? -11.797 -54 -27.438 1 94.62 169 VAL B CA 1
ATOM 3275 C C . VAL B 1 169 ? -11.82 -52.531 -27.828 1 94.62 169 VAL B C 1
ATOM 3277 O O . VAL B 1 169 ? -10.875 -51.781 -27.547 1 94.62 169 VAL B O 1
ATOM 3280 N N . SER B 1 170 ? -12.93 -52.094 -28.406 1 96.12 170 SER B N 1
ATOM 3281 C CA . SER B 1 170 ? -13.055 -50.688 -28.828 1 96.12 170 SER B CA 1
ATOM 3282 C C . SER B 1 170 ? -13.078 -49.75 -27.641 1 96.12 170 SER B C 1
ATOM 3284 O O . SER B 1 170 ? -12.352 -48.75 -27.625 1 96.12 170 SER B O 1
ATOM 3286 N N . LYS B 1 171 ? -13.914 -50 -26.594 1 96.12 171 LYS B N 1
ATOM 3287 C CA . LYS B 1 171 ? -14.016 -49.125 -25.422 1 96.12 171 LYS B CA 1
ATOM 3288 C C . LYS B 1 171 ? -12.695 -49.062 -24.656 1 96.12 171 LYS B C 1
ATOM 3290 O O . LYS B 1 171 ? -12.32 -48.031 -24.125 1 96.12 171 LYS B O 1
ATOM 3295 N N . LYS B 1 172 ? -12 -50.156 -24.578 1 95.56 172 LYS B N 1
ATOM 3296 C CA . LYS B 1 172 ? -10.695 -50.188 -23.922 1 95.56 172 LYS B CA 1
ATOM 3297 C C . LYS B 1 172 ? -9.695 -49.312 -24.656 1 95.56 172 LYS B C 1
ATOM 3299 O O . LYS B 1 172 ? -8.922 -48.594 -24.016 1 95.56 172 LYS B O 1
ATOM 3304 N N . ALA B 1 173 ? -9.758 -49.438 -26 1 96.44 173 ALA B N 1
ATOM 3305 C CA . ALA B 1 173 ? -8.867 -48.594 -26.812 1 96.44 173 ALA B CA 1
ATOM 3306 C C . ALA B 1 173 ? -9.141 -47.125 -26.578 1 96.44 173 ALA B C 1
ATOM 3308 O O . ALA B 1 173 ? -8.203 -46.312 -26.453 1 96.44 173 ALA B O 1
ATOM 3309 N N . ASP B 1 174 ? -10.422 -46.75 -26.531 1 97.12 174 ASP B N 1
ATOM 3310 C CA . ASP B 1 174 ? -10.805 -45.375 -26.25 1 97.12 174 ASP B CA 1
ATOM 3311 C C . ASP B 1 174 ? -10.305 -44.906 -24.875 1 97.12 174 ASP B C 1
ATOM 3313 O O . ASP B 1 174 ? -9.742 -43.812 -24.75 1 97.12 174 ASP B O 1
ATOM 3317 N N . TYR B 1 175 ? -10.445 -45.719 -23.891 1 97.25 175 TYR B N 1
ATOM 3318 C CA . TYR B 1 175 ? -10.008 -45.406 -22.531 1 97.25 175 TYR B CA 1
ATOM 3319 C C . TYR B 1 175 ? -8.484 -45.281 -22.469 1 97.25 175 TYR B C 1
ATOM 3321 O O . TYR B 1 175 ? -7.973 -44.312 -21.906 1 97.25 175 TYR B O 1
ATOM 3329 N N . ASP B 1 176 ? -7.809 -46.312 -23.047 1 96.56 176 ASP B N 1
ATOM 3330 C CA . ASP B 1 176 ? -6.352 -46.281 -23.016 1 96.56 176 ASP B CA 1
ATOM 3331 C C . ASP B 1 176 ? -5.816 -45 -23.656 1 96.56 176 ASP B C 1
ATOM 3333 O O . ASP B 1 176 ? -4.922 -44.344 -23.094 1 96.56 176 ASP B O 1
ATOM 3337 N N . LYS B 1 177 ? -6.434 -44.594 -24.703 1 97.88 177 LYS B N 1
ATOM 3338 C CA . LYS B 1 177 ? -6.012 -43.375 -25.391 1 97.88 177 LYS B CA 1
ATOM 3339 C C . LYS B 1 177 ? -6.281 -42.156 -24.531 1 97.88 177 LYS B C 1
ATOM 3341 O O . LYS B 1 177 ? -5.414 -41.281 -24.406 1 97.88 177 LYS B O 1
ATOM 3346 N N . ALA B 1 178 ? -7.469 -42 -24.031 1 97.31 178 ALA B N 1
ATOM 3347 C CA . ALA B 1 178 ? -7.844 -40.875 -23.203 1 97.31 178 ALA B CA 1
ATOM 3348 C C . ALA B 1 178 ? -6.98 -40.781 -21.938 1 97.31 178 ALA B C 1
ATOM 3350 O O . ALA B 1 178 ? -6.574 -39.719 -21.516 1 97.31 178 ALA B O 1
ATOM 3351 N N . HIS B 1 179 ? -6.719 -41.969 -21.328 1 97.69 179 HIS B N 1
ATOM 3352 C CA . HIS B 1 179 ? -5.902 -42.062 -20.125 1 97.69 179 HIS B CA 1
ATOM 3353 C C . HIS B 1 179 ? -4.469 -41.594 -20.391 1 97.69 179 HIS B C 1
ATOM 3355 O O . HIS B 1 179 ? -3.932 -40.75 -19.672 1 97.69 179 HIS B O 1
ATOM 3361 N N . GLU B 1 180 ? -3.928 -42.125 -21.484 1 97.44 180 GLU B N 1
ATOM 3362 C CA . GLU B 1 180 ? -2.566 -41.781 -21.859 1 97.44 180 GLU B CA 1
ATOM 3363 C C . GLU B 1 180 ? -2.459 -40.281 -22.141 1 97.44 180 GLU B C 1
ATOM 3365 O O . GLU B 1 180 ? -1.496 -39.625 -21.734 1 97.44 180 GLU B O 1
ATOM 3370 N N . THR B 1 181 ? -3.426 -39.719 -22.812 1 98.12 181 THR B N 1
ATOM 3371 C CA . THR B 1 181 ? -3.438 -38.312 -23.141 1 98.12 181 THR B CA 1
ATOM 3372 C C . THR B 1 181 ? -3.439 -37.469 -21.859 1 98.12 181 THR B C 1
ATOM 3374 O O . THR B 1 181 ? -2.695 -36.469 -21.766 1 98.12 181 THR B O 1
ATOM 3377 N N . TYR B 1 182 ? -4.258 -37.844 -20.906 1 98.25 182 TYR B N 1
ATOM 3378 C CA . TYR B 1 182 ? -4.352 -37.125 -19.656 1 98.25 182 TYR B CA 1
ATOM 3379 C C . TYR B 1 182 ? -3.041 -37.219 -18.875 1 98.25 182 TYR B C 1
ATOM 3381 O O . TYR B 1 182 ? -2.508 -36.188 -18.422 1 98.25 182 TYR B O 1
ATOM 3389 N N . ILE B 1 183 ? -2.559 -38.438 -18.75 1 97.94 183 ILE B N 1
ATOM 3390 C CA . ILE B 1 183 ? -1.338 -38.656 -17.984 1 97.94 183 ILE B CA 1
ATOM 3391 C C . ILE B 1 183 ? -0.19 -37.844 -18.594 1 97.94 183 ILE B C 1
ATOM 3393 O O . ILE B 1 183 ? 0.542 -37.156 -17.875 1 97.94 183 ILE B O 1
ATOM 3397 N N . LYS B 1 184 ? -0.109 -37.875 -19.906 1 98 184 LYS B N 1
ATOM 3398 C CA . LYS B 1 184 ? 0.956 -37.156 -20.594 1 98 184 LYS B CA 1
ATOM 3399 C C . LYS B 1 184 ? 0.833 -35.656 -20.375 1 98 184 LYS B C 1
ATOM 3401 O O . LYS B 1 184 ? 1.836 -34.969 -20.172 1 98 184 LYS B O 1
ATOM 3406 N N . ALA B 1 185 ? -0.309 -35.156 -20.422 1 97.81 185 ALA B N 1
ATOM 3407 C CA . ALA B 1 185 ? -0.537 -33.719 -20.234 1 97.81 185 ALA B CA 1
ATOM 3408 C C . ALA B 1 185 ? -0.12 -33.281 -18.844 1 97.81 185 ALA B C 1
ATOM 3410 O O . ALA B 1 185 ? 0.512 -32.219 -18.688 1 97.81 185 ALA B O 1
ATOM 3411 N N . VAL B 1 186 ? -0.479 -34.062 -17.797 1 97.31 186 VAL B N 1
ATOM 3412 C CA . VAL B 1 186 ? -0.128 -33.719 -16.422 1 97.31 186 VAL B CA 1
ATOM 3413 C C . VAL B 1 186 ? 1.386 -33.781 -16.25 1 97.31 186 VAL B C 1
ATOM 3415 O O . VAL B 1 186 ? 1.991 -32.906 -15.625 1 97.31 186 VAL B O 1
ATOM 3418 N N . ASP B 1 187 ? 1.984 -34.875 -16.797 1 96.94 187 ASP B N 1
ATOM 3419 C CA . ASP B 1 187 ? 3.43 -35.031 -16.672 1 96.94 187 ASP B CA 1
ATOM 3420 C C . ASP B 1 187 ? 4.176 -33.875 -17.344 1 96.94 187 ASP B C 1
ATOM 3422 O O . ASP B 1 187 ? 5.164 -33.375 -16.812 1 96.94 187 ASP B O 1
ATOM 3426 N N . ASP B 1 188 ? 3.705 -33.5 -18.516 1 97.06 188 ASP B N 1
ATOM 3427 C CA . ASP B 1 188 ? 4.309 -32.375 -19.234 1 97.06 188 ASP B CA 1
ATOM 3428 C C . ASP B 1 188 ? 4.23 -31.109 -18.406 1 97.06 188 ASP B C 1
ATOM 3430 O O . ASP B 1 188 ? 5.207 -30.359 -18.312 1 97.06 188 ASP B O 1
ATOM 3434 N N . LEU B 1 189 ? 3.086 -30.922 -17.828 1 97.19 189 LEU B N 1
ATOM 3435 C CA . LEU B 1 189 ? 2.9 -29.734 -16.984 1 97.19 189 LEU B CA 1
ATOM 3436 C C . LEU B 1 189 ? 3.807 -29.797 -15.766 1 97.19 189 LEU B C 1
ATOM 3438 O O . LEU B 1 189 ? 4.395 -28.781 -15.375 1 97.19 189 LEU B O 1
ATOM 3442 N N . ASN B 1 190 ? 3.844 -30.922 -15.141 1 95 190 ASN B N 1
ATOM 3443 C CA . ASN B 1 190 ? 4.664 -31.109 -13.945 1 95 190 ASN B CA 1
ATOM 3444 C C . ASN B 1 190 ? 6.137 -30.828 -14.227 1 95 190 ASN B C 1
ATOM 3446 O O . ASN B 1 190 ? 6.852 -30.297 -13.375 1 95 190 ASN B O 1
ATOM 3450 N N . LEU B 1 191 ? 6.57 -31.156 -15.453 1 93.94 191 LEU B N 1
ATOM 3451 C CA . LEU B 1 191 ? 7.957 -30.938 -15.852 1 93.94 191 LEU B CA 1
ATOM 3452 C C . LEU B 1 191 ? 8.242 -29.438 -16.016 1 93.94 191 LEU B C 1
ATOM 3454 O O . LEU B 1 191 ? 9.375 -29 -15.789 1 93.94 191 LEU B O 1
ATOM 3458 N N . ARG B 1 192 ? 7.227 -28.547 -16.359 1 93.44 192 ARG B N 1
ATOM 3459 C CA . ARG B 1 192 ? 7.422 -27.141 -16.703 1 93.44 192 ARG B CA 1
ATOM 3460 C C . ARG B 1 192 ? 7.07 -26.234 -15.539 1 93.44 192 ARG B C 1
ATOM 3462 O O . ARG B 1 192 ? 7.422 -25.047 -15.547 1 93.44 192 ARG B O 1
ATOM 3469 N N . LYS B 1 193 ? 6.375 -26.812 -14.578 1 92.25 193 LYS B N 1
ATOM 3470 C CA . LYS B 1 193 ? 5.785 -25.953 -13.547 1 92.25 193 LYS B CA 1
ATOM 3471 C C . LYS B 1 193 ? 6.859 -25.141 -12.828 1 92.25 193 LYS B C 1
ATOM 3473 O O . LYS B 1 193 ? 6.676 -23.953 -12.57 1 92.25 193 LYS B O 1
ATOM 3478 N N . ASN B 1 194 ? 7.922 -25.844 -12.5 1 89.5 194 ASN B N 1
ATOM 3479 C CA . ASN B 1 194 ? 8.984 -25.156 -11.766 1 89.5 194 ASN B CA 1
ATOM 3480 C C . ASN B 1 194 ? 9.578 -24.016 -12.578 1 89.5 194 ASN B C 1
ATOM 3482 O O . ASN B 1 194 ? 9.875 -22.938 -12.039 1 89.5 194 ASN B O 1
ATOM 3486 N N . ASP B 1 195 ? 9.703 -24.234 -13.891 1 89.75 195 ASP B N 1
ATOM 3487 C CA . ASP B 1 195 ? 10.203 -23.188 -14.773 1 89.75 195 ASP B CA 1
ATOM 3488 C C . ASP B 1 195 ? 9.227 -22.016 -14.828 1 89.75 195 ASP B C 1
ATOM 3490 O O . ASP B 1 195 ? 9.641 -20.844 -14.789 1 89.75 195 ASP B O 1
ATOM 3494 N N . ILE B 1 196 ? 7.988 -22.281 -14.875 1 91 196 ILE B N 1
ATOM 3495 C CA . ILE B 1 196 ? 6.957 -21.25 -14.945 1 91 196 ILE B CA 1
ATOM 3496 C C . ILE B 1 196 ? 6.965 -20.422 -13.664 1 91 196 ILE B C 1
ATOM 3498 O O . ILE B 1 196 ? 7.008 -19.188 -13.719 1 91 196 ILE B O 1
ATOM 3502 N N . PHE B 1 197 ? 6.969 -21.094 -12.492 1 90.56 197 PHE B N 1
ATOM 3503 C CA . PHE B 1 197 ? 6.941 -20.406 -11.211 1 90.56 197 PHE B CA 1
ATOM 3504 C C . PHE B 1 197 ? 8.234 -19.609 -11 1 90.56 197 PHE B C 1
ATOM 3506 O O . PHE B 1 197 ? 8.203 -18.484 -10.5 1 90.56 197 PHE B O 1
ATOM 3513 N N . SER B 1 198 ? 9.328 -20.219 -11.383 1 88.75 198 SER B N 1
ATOM 3514 C CA . SER B 1 198 ? 10.609 -19.531 -11.227 1 88.75 198 SER B CA 1
ATOM 3515 C C . SER B 1 198 ? 10.68 -18.281 -12.094 1 88.75 198 SER B C 1
ATOM 3517 O O . SER B 1 198 ? 11.133 -17.234 -11.633 1 88.75 198 SER B O 1
ATOM 3519 N N . GLN B 1 199 ? 10.211 -18.391 -13.281 1 89.06 199 GLN B N 1
ATOM 3520 C CA . GLN B 1 199 ? 10.219 -17.25 -14.18 1 89.06 199 GLN B CA 1
ATOM 3521 C C . GLN B 1 199 ? 9.281 -16.141 -13.672 1 89.06 199 GLN B C 1
ATOM 3523 O O . GLN B 1 199 ? 9.633 -14.961 -13.711 1 89.06 199 GLN B O 1
ATOM 3528 N N . THR B 1 200 ? 8.133 -16.516 -13.219 1 88.19 200 THR B N 1
ATOM 3529 C CA . THR B 1 200 ? 7.188 -15.555 -12.672 1 88.19 200 THR B CA 1
ATOM 3530 C C . THR B 1 200 ? 7.785 -14.844 -11.461 1 88.19 200 THR B C 1
ATOM 3532 O O . THR B 1 200 ? 7.594 -13.641 -11.281 1 88.19 200 THR B O 1
ATOM 3535 N N . PHE B 1 201 ? 8.477 -15.586 -10.641 1 88 201 PHE B N 1
ATOM 3536 C CA . PHE B 1 201 ? 9.141 -15.016 -9.477 1 88 201 PHE B CA 1
ATOM 3537 C C . PHE B 1 201 ? 10.188 -13.992 -9.898 1 88 201 PHE B C 1
ATOM 3539 O O . PHE B 1 201 ? 10.219 -12.875 -9.383 1 88 201 PHE B O 1
ATOM 3546 N N . LYS B 1 202 ? 10.992 -14.383 -10.82 1 84.44 202 LYS B N 1
ATOM 3547 C CA . LYS B 1 202 ? 12.047 -13.492 -11.305 1 84.44 202 LYS B CA 1
ATOM 3548 C C . LYS B 1 202 ? 11.461 -12.219 -11.906 1 84.44 202 LYS B C 1
ATOM 3550 O O . LYS B 1 202 ? 11.938 -11.117 -11.617 1 84.44 202 LYS B O 1
ATOM 3555 N N . ASP B 1 203 ? 10.461 -12.352 -12.734 1 83.62 203 ASP B N 1
ATOM 3556 C CA . ASP B 1 203 ? 9.82 -11.211 -13.367 1 83.62 203 ASP B CA 1
ATOM 3557 C C . ASP B 1 203 ? 9.18 -10.289 -12.328 1 83.62 203 ASP B C 1
ATOM 3559 O O . ASP B 1 203 ? 9.305 -9.062 -12.414 1 83.62 203 ASP B O 1
ATOM 3563 N N . SER B 1 204 ? 8.531 -10.883 -11.383 1 83.25 204 SER B N 1
ATOM 3564 C CA . SER B 1 204 ? 7.898 -10.094 -10.328 1 83.25 204 SER B CA 1
ATOM 3565 C C . SER B 1 204 ? 8.938 -9.375 -9.477 1 83.25 204 SER B C 1
ATOM 3567 O O . SER B 1 204 ? 8.773 -8.195 -9.148 1 83.25 204 SER B O 1
ATOM 3569 N N . SER B 1 205 ? 9.969 -10.07 -9.164 1 79.44 205 SER B N 1
ATOM 3570 C CA . SER B 1 205 ? 11.039 -9.477 -8.359 1 79.44 205 SER B CA 1
ATOM 3571 C C . SER B 1 205 ? 11.703 -8.32 -9.094 1 79.44 205 SER B C 1
ATOM 3573 O O . SER B 1 205 ? 11.992 -7.281 -8.492 1 79.44 205 SER B O 1
ATOM 3575 N N . ALA B 1 206 ? 11.945 -8.492 -10.352 1 78.56 206 ALA B N 1
ATOM 3576 C CA . ALA B 1 206 ? 12.547 -7.438 -11.164 1 78.56 206 ALA B CA 1
ATOM 3577 C C . ALA B 1 206 ? 11.656 -6.199 -11.203 1 78.56 206 ALA B C 1
ATOM 3579 O O . ALA B 1 206 ? 12.141 -5.074 -11.07 1 78.56 206 ALA B O 1
ATOM 3580 N N . LEU B 1 207 ? 10.445 -6.395 -11.359 1 75.44 207 LEU B N 1
ATOM 3581 C CA . LEU B 1 207 ? 9.492 -5.293 -11.438 1 75.44 207 LEU B CA 1
ATOM 3582 C C . LEU B 1 207 ? 9.391 -4.57 -10.102 1 75.44 207 LEU B C 1
ATOM 3584 O O . LEU B 1 207 ? 9.398 -3.338 -10.055 1 75.44 207 LEU B O 1
ATOM 3588 N N . ILE B 1 208 ? 9.273 -5.324 -9.031 1 72.88 208 ILE B N 1
ATOM 3589 C CA . ILE B 1 208 ? 9.203 -4.746 -7.691 1 72.88 208 ILE B CA 1
ATOM 3590 C C . ILE B 1 208 ? 10.477 -3.955 -7.402 1 72.88 208 ILE B C 1
ATOM 3592 O O . ILE B 1 208 ? 10.414 -2.834 -6.891 1 72.88 208 ILE B O 1
ATOM 3596 N N . GLY B 1 209 ? 11.523 -4.578 -7.727 1 72.88 209 GLY B N 1
ATOM 3597 C CA . GLY B 1 209 ? 12.789 -3.881 -7.562 1 72.88 209 GLY B CA 1
ATOM 3598 C C . GLY B 1 209 ? 12.836 -2.555 -8.297 1 72.88 209 GLY B C 1
ATOM 3599 O O . GLY B 1 209 ? 13.289 -1.551 -7.742 1 72.88 209 GLY B O 1
ATOM 3600 N N . LYS B 1 210 ? 12.391 -2.537 -9.469 1 75.06 210 LYS B N 1
ATOM 3601 C CA . LYS B 1 210 ? 12.359 -1.322 -10.281 1 75.06 210 LYS B CA 1
ATOM 3602 C C . LYS B 1 210 ? 11.484 -0.254 -9.633 1 75.06 210 LYS B C 1
ATOM 3604 O O . LYS B 1 210 ? 11.883 0.908 -9.531 1 75.06 210 LYS B O 1
ATOM 3609 N N . VAL B 1 211 ? 10.305 -0.628 -9.203 1 71.12 211 VAL B N 1
ATOM 3610 C CA . VAL B 1 211 ? 9.352 0.304 -8.609 1 71.12 211 VAL B CA 1
ATOM 3611 C C . VAL B 1 211 ? 9.922 0.874 -7.312 1 71.12 211 VAL B C 1
ATOM 3613 O O . VAL B 1 211 ? 9.875 2.086 -7.086 1 71.12 211 VAL B O 1
ATOM 3616 N N . VAL B 1 212 ? 10.492 0.06 -6.562 1 68.19 212 VAL B N 1
ATOM 3617 C CA . VAL B 1 212 ? 11.055 0.467 -5.277 1 68.19 212 VAL B CA 1
ATOM 3618 C C . VAL B 1 212 ? 12.234 1.404 -5.5 1 68.19 212 VAL B C 1
ATOM 3620 O O . VAL B 1 212 ? 12.383 2.404 -4.793 1 68.19 212 VAL B O 1
ATOM 3623 N N . THR B 1 213 ? 13.008 1.082 -6.453 1 70.81 213 THR B N 1
ATOM 3624 C CA . THR B 1 213 ? 14.141 1.939 -6.781 1 70.81 213 THR B CA 1
ATOM 3625 C C . THR B 1 213 ? 13.664 3.314 -7.238 1 70.81 213 THR B C 1
ATOM 3627 O O . THR B 1 213 ? 14.219 4.336 -6.828 1 70.81 213 THR B O 1
ATOM 3630 N N . GLN B 1 214 ? 12.633 3.346 -7.992 1 71.38 214 GLN B N 1
ATOM 3631 C CA . GLN B 1 214 ? 12.086 4.605 -8.477 1 71.38 214 GLN B CA 1
ATOM 3632 C C . GLN B 1 214 ? 11.5 5.426 -7.328 1 71.38 214 GLN B C 1
ATOM 3634 O O . GLN B 1 214 ? 11.672 6.648 -7.281 1 71.38 214 GLN B O 1
ATOM 3639 N N . ILE B 1 215 ? 10.82 4.801 -6.426 1 67.62 215 ILE B N 1
ATOM 3640 C CA . ILE B 1 215 ? 10.25 5.473 -5.266 1 67.62 215 ILE B CA 1
ATOM 3641 C C . ILE B 1 215 ? 11.367 6.043 -4.398 1 67.62 215 ILE B C 1
ATOM 3643 O O . ILE B 1 215 ? 11.258 7.164 -3.893 1 67.62 215 ILE B O 1
ATOM 3647 N N . SER B 1 216 ? 12.469 5.328 -4.238 1 66.88 216 SER B N 1
ATOM 3648 C CA . SER B 1 216 ? 13.578 5.734 -3.389 1 66.88 216 SER B CA 1
ATOM 3649 C C . SER B 1 216 ? 14.289 6.957 -3.961 1 66.88 216 SER B C 1
ATOM 3651 O O . SER B 1 216 ? 14.781 7.805 -3.213 1 66.88 216 SER B O 1
ATOM 3653 N N . LYS B 1 217 ? 14.445 6.996 -5.184 1 69 217 LYS B N 1
ATOM 3654 C CA . LYS B 1 217 ? 15.117 8.117 -5.832 1 69 217 LYS B CA 1
ATOM 3655 C C . LYS B 1 217 ? 14.391 9.43 -5.539 1 69 217 LYS B C 1
ATOM 3657 O O . LYS B 1 217 ? 15.016 10.492 -5.516 1 69 217 LYS B O 1
ATOM 3662 N N . ASN B 1 218 ? 13.086 9.344 -5.387 1 61.28 218 ASN B N 1
ATOM 3663 C CA . ASN B 1 218 ? 12.305 10.539 -5.082 1 61.28 218 ASN B CA 1
ATOM 3664 C C . ASN B 1 218 ? 12.594 11.055 -3.674 1 61.28 218 ASN B C 1
ATOM 3666 O O . ASN B 1 218 ? 12.32 12.219 -3.363 1 61.28 218 ASN B O 1
ATOM 3670 N N . TYR B 1 219 ? 13.141 10.25 -2.758 1 55.97 219 TYR B N 1
ATOM 3671 C CA . TYR B 1 219 ? 13.406 10.664 -1.385 1 55.97 219 TYR B CA 1
ATOM 3672 C C . TYR B 1 219 ? 14.891 10.953 -1.184 1 55.97 219 TYR B C 1
ATOM 3674 O O . TYR B 1 219 ? 15.266 11.719 -0.291 1 55.97 219 TYR B O 1
ATOM 3682 N N . HIS B 1 220 ? 15.938 10.172 -1.651 1 51.66 220 HIS B N 1
ATOM 3683 C CA . HIS B 1 220 ? 17.375 10.352 -1.417 1 51.66 220 HIS B CA 1
ATOM 3684 C C . HIS B 1 220 ? 17.906 11.578 -2.148 1 51.66 220 HIS B C 1
ATOM 3686 O O . HIS B 1 220 ? 18.719 12.328 -1.605 1 51.66 220 HIS B O 1
ATOM 3692 N N . ASP B 1 221 ? 17.922 11.609 -3.32 1 47.91 221 ASP B N 1
ATOM 3693 C CA . ASP B 1 221 ? 18.688 12.641 -4.012 1 47.91 221 ASP B CA 1
ATOM 3694 C C . ASP B 1 221 ? 18.188 14.039 -3.615 1 47.91 221 ASP B C 1
ATOM 3696 O O . ASP B 1 221 ? 18.984 14.984 -3.572 1 47.91 221 ASP B O 1
ATOM 3700 N N . ASP B 1 222 ? 16.969 14.266 -3.471 1 44.47 222 ASP B N 1
ATOM 3701 C CA . ASP B 1 222 ? 16.562 15.664 -3.496 1 44.47 222 ASP B CA 1
ATOM 3702 C C . ASP B 1 222 ? 16.406 16.219 -2.08 1 44.47 222 ASP B C 1
ATOM 3704 O O . ASP B 1 222 ? 16.141 17.406 -1.898 1 44.47 222 ASP B O 1
ATOM 3708 N N . PHE B 1 223 ? 16.078 15.328 -1.143 1 40.72 223 PHE B N 1
ATOM 3709 C CA . PHE B 1 223 ? 16.047 15.992 0.156 1 40.72 223 PHE B CA 1
ATOM 3710 C C . PHE B 1 223 ? 17.422 15.922 0.819 1 40.72 223 PHE B C 1
ATOM 3712 O O . PHE B 1 223 ? 17.906 14.836 1.136 1 40.72 223 PHE B O 1
ATOM 3719 N N . PRO B 1 224 ? 18.359 16.797 0.599 1 36.5 224 PRO B N 1
ATOM 3720 C CA . PRO B 1 224 ? 19.75 16.828 1.08 1 36.5 224 PRO B CA 1
ATOM 3721 C C . PRO B 1 224 ? 19.906 16.125 2.424 1 36.5 224 PRO B C 1
ATOM 3723 O O . PRO B 1 224 ? 18.922 15.75 3.061 1 36.5 224 PRO B O 1
ATOM 3726 N N . SER B 1 225 ? 20.953 16.734 3.438 1 34.09 225 SER B N 1
ATOM 3727 C CA . SER B 1 225 ? 21.891 16.469 4.516 1 34.09 225 SER B CA 1
ATOM 3728 C C . SER B 1 225 ? 21.172 16.016 5.781 1 34.09 225 SER B C 1
ATOM 3730 O O . SER B 1 225 ? 21.172 16.719 6.789 1 34.09 225 SER B O 1
ATOM 3732 N N . SER B 1 226 ? 19.953 15.609 5.957 1 31.8 226 SER B N 1
ATOM 3733 C CA . SER B 1 226 ? 20.078 15.32 7.383 1 31.8 226 SER B CA 1
ATOM 3734 C C . SER B 1 226 ? 20.922 14.07 7.613 1 31.8 226 SER B C 1
ATOM 3736 O O . SER B 1 226 ? 20.688 13.031 6.992 1 31.8 226 SER B O 1
ATOM 3738 N N . PRO B 1 227 ? 22.141 14.188 8.125 1 30.34 227 PRO B N 1
ATOM 3739 C CA . PRO B 1 227 ? 23.062 13.125 8.508 1 30.34 227 PRO B CA 1
ATOM 3740 C C . PRO B 1 227 ? 22.375 11.938 9.172 1 30.34 227 PRO B C 1
ATOM 3742 O O . PRO B 1 227 ? 22.125 11.953 10.383 1 30.34 227 PRO B O 1
ATOM 3745 N N . VAL B 1 228 ? 21.328 11.477 8.883 1 29.91 228 VAL B N 1
ATOM 3746 C CA . VAL B 1 228 ? 21.062 10.297 9.703 1 29.91 228 VAL B CA 1
ATOM 3747 C C . VAL B 1 228 ? 22.047 9.188 9.328 1 29.91 228 VAL B C 1
ATOM 3749 O O . VAL B 1 228 ? 22.047 8.711 8.188 1 29.91 228 VAL B O 1
ATOM 3752 N N . ASP B 1 229 ? 23.156 9.117 9.992 1 28.36 229 ASP B N 1
ATOM 3753 C CA . ASP B 1 229 ? 24.125 8.016 10.016 1 28.36 229 ASP B CA 1
ATOM 3754 C C . ASP B 1 229 ? 23.406 6.668 10.062 1 28.36 229 ASP B C 1
ATOM 3756 O O . ASP B 1 229 ? 22.781 6.324 11.062 1 28.36 229 ASP B O 1
ATOM 3760 N N . THR B 1 230 ? 23.047 6.234 9.102 1 28.22 230 THR B N 1
ATOM 3761 C CA . THR B 1 230 ? 22.547 4.879 8.914 1 28.22 230 THR B CA 1
ATOM 3762 C C . THR B 1 230 ? 23.547 3.855 9.453 1 28.22 230 THR B C 1
ATOM 3764 O O . THR B 1 230 ? 23.297 2.648 9.383 1 28.22 230 THR B O 1
ATOM 3767 N N . SER B 1 231 ? 24.812 4.223 9.719 1 27.69 231 SER B N 1
ATOM 3768 C CA . SER B 1 231 ? 25.828 3.246 10.102 1 27.69 231 SER B CA 1
ATOM 3769 C C . SER B 1 231 ? 25.453 2.539 11.398 1 27.69 231 SER B C 1
ATOM 3771 O O . SER B 1 231 ? 26.031 1.511 11.742 1 27.69 231 SER B O 1
ATOM 3773 N N . GLU B 1 232 ? 24.906 3.217 12.375 1 27 232 GLU B N 1
ATOM 3774 C CA . GLU B 1 232 ? 24.844 2.574 13.688 1 27 232 GLU B CA 1
ATOM 3775 C C . GLU B 1 232 ? 23.672 1.601 13.766 1 27 232 GLU B C 1
ATOM 3777 O O . GLU B 1 232 ? 23.328 1.119 14.844 1 27 232 GLU B O 1
ATOM 3782 N N . CYS B 1 233 ? 22.922 1.508 12.812 1 26.91 233 CYS B N 1
ATOM 3783 C CA . CYS B 1 233 ? 22.047 0.355 12.992 1 26.91 233 CYS B CA 1
ATOM 3784 C C . CYS B 1 233 ? 22.781 -0.944 12.719 1 26.91 233 CYS B C 1
ATOM 3786 O O . CYS B 1 233 ? 23.047 -1.281 11.562 1 26.91 233 CYS B O 1
ATOM 3788 N N . ASN B 1 234 ? 23.75 -1.351 13.477 1 23.44 234 ASN B N 1
ATOM 3789 C CA . ASN B 1 234 ? 24.453 -2.625 13.586 1 23.44 234 ASN B CA 1
ATOM 3790 C C . ASN B 1 234 ? 23.484 -3.803 13.547 1 23.44 234 ASN B C 1
ATOM 3792 O O . ASN B 1 234 ? 22.781 -4.074 14.531 1 23.44 234 ASN B O 1
ATOM 3796 N N . PHE B 1 235 ? 22.797 -4.066 12.531 1 23.11 235 PHE B N 1
ATOM 3797 C CA . PHE B 1 235 ? 22.25 -5.406 12.641 1 23.11 235 PHE B CA 1
ATOM 3798 C C . PHE B 1 235 ? 23.344 -6.453 12.703 1 23.11 235 PHE B C 1
ATOM 3800 O O . PHE B 1 235 ? 24.375 -6.312 12.039 1 23.11 235 PHE B O 1
ATOM 3807 N N . PRO B 1 236 ? 23.422 -7.266 13.727 1 21.67 236 PRO B N 1
ATOM 3808 C CA . PRO B 1 236 ? 24.453 -8.305 13.742 1 21.67 236 PRO B CA 1
ATOM 3809 C C . PRO B 1 236 ? 24.562 -9.039 12.414 1 21.67 236 PRO B C 1
ATOM 3811 O O . PRO B 1 236 ? 23.594 -9.109 11.656 1 21.67 236 PRO B O 1
ATOM 3814 N N . PRO B 1 237 ? 25.703 -9.07 11.773 1 20.8 237 PRO B N 1
ATOM 3815 C CA . PRO B 1 237 ? 25.969 -9.969 10.648 1 20.8 237 PRO B CA 1
ATOM 3816 C C . PRO B 1 237 ? 25.219 -11.297 10.758 1 20.8 237 PRO B C 1
ATOM 3818 O O . PRO B 1 237 ? 24.906 -11.742 11.867 1 20.8 237 PRO B O 1
ATOM 3821 N N . LEU B 1 238 ? 24.656 -11.805 9.617 1 18.34 238 LEU B N 1
ATOM 3822 C CA . LEU B 1 238 ? 24.609 -13.266 9.688 1 18.34 238 LEU B CA 1
ATOM 3823 C C . LEU B 1 238 ? 26.016 -13.828 9.883 1 18.34 238 LEU B C 1
ATOM 3825 O O . LEU B 1 238 ? 26.969 -13.398 9.227 1 18.34 238 LEU B O 1
#

Solvent-accessible surface area (backbone atoms only — not comparable to full-atom values): 24682 Å² total; per-residue (Å²): 109,69,66,62,50,54,54,49,52,51,47,49,52,45,46,54,50,47,53,57,54,70,46,87,59,61,87,74,74,77,59,68,74,55,54,55,46,49,52,51,48,53,51,52,51,52,37,47,50,46,37,45,51,26,47,53,48,28,50,52,23,50,44,47,28,35,53,25,46,26,47,30,29,46,32,49,18,62,63,19,55,85,44,61,66,74,44,25,51,48,15,56,50,24,51,48,44,27,52,50,33,52,53,51,41,53,46,51,68,54,47,43,52,62,66,38,42,38,63,45,52,51,49,52,51,51,51,52,54,49,52,50,38,46,52,53,23,52,54,30,44,52,51,26,52,50,32,47,50,52,38,55,54,34,56,74,68,70,46,90,47,64,71,44,50,52,50,32,55,51,32,42,51,53,20,53,50,34,43,51,54,35,52,51,52,45,52,55,45,64,71,43,45,63,58,52,53,50,50,38,48,52,47,44,39,52,50,49,41,50,52,44,51,56,59,38,55,64,41,58,73,73,51,72,81,71,81,70,72,68,73,76,69,69,67,78,76,132,109,67,67,58,49,54,52,48,52,51,45,48,50,47,46,51,50,46,52,55,57,69,48,85,59,60,86,75,75,79,57,68,72,56,56,56,46,50,51,52,48,51,51,52,50,51,38,46,50,46,36,46,51,24,48,53,50,26,50,52,22,50,43,47,29,36,52,24,47,28,48,32,29,47,32,50,18,62,63,19,57,87,44,61,68,76,43,25,53,48,15,55,51,24,51,50,42,29,52,51,34,53,52,51,42,52,48,51,70,55,48,45,50,63,65,38,42,39,60,46,51,52,49,52,49,51,49,53,52,49,51,50,38,46,52,53,21,50,53,29,44,52,52,25,52,51,34,48,52,52,38,54,54,35,56,74,68,70,47,89,48,64,70,43,49,52,50,30,55,51,31,42,52,53,20,52,51,34,45,51,52,35,52,50,52,43,52,54,46,64,70,43,45,61,57,53,53,49,50,37,49,52,48,42,39,52,51,50,40,51,52,43,50,55,58,39,53,62,42,58,74,72,51,73,82,71,81,69,72,69,73,76,68,70,66,77,76,133

Secondary structure (DSSP, 8-state):
-HHHHHHHHHHHHHHHHHHHHHSS----PPPHHHHHHHHHHHHHHHHHHHHHHHHHHHHHHHHHHHHHHHHHHHHHHHHHTTS-HHHHHHHHHHHHHHHHHHHHHHHHHHHHIIIIIHHHHHHHHHHHHHHHHHHHHHHHHHHHHHHHHHHHHHHHTT---HHHHHHHHHHHHHHHHHHHHHHHHHHHHHHHHHHHHHHHHHHHHHHHHHHHHHHHHHHHTTS------GGG------/-HHHHHHHHHHHHHHHHHHHHHSS----PPPHHHHHHHHHHHHHHHHHHHHHHHHHHHHHHHHHHHHHHHHHHHHHHHHHTTS-HHHHHHHHHHHHHHHHHHHHHHHHHHHHIIIIIHHHHHHHHHHHHHHHHHHHHHHHHHHHHHHHHHHHHHHHTT---HHHHHHHHHHHHHHHHHHHHHHHHHHHHHHHHHHHHHHHHHHHHHHHHHHHHHHHHHHHTTS------GGG------

pLDDT: mean 78.58, std 22.06, range [17.73, 98.25]

Foldseek 3Di:
DVVVVVVVVVVVLVVCVVVLVPPPLDPPDDDPLCVVLVVLLVVLLVVLVVQLVVLVVVLVVLLVVLVVLLVVLQVQLVVQCPPDDVSNVSSVLSNVLSVLSVVLSVCSVPCCCVQQNVLSVVLNVLSVVLVVLVSQLVVLVSQLVVLVVVLVVCVVVVHDNPVSVVSNVVSVVSNVVSVVVSSVSSVVCSVCSVVSVVSSVVRSVVSVVVSVVSNVVSPPPPPDDPPPPPPPPCPDDD/DVVVVVVVVVCVLVVCVVVLVPPPPDPPDDDPLCVVLVVLLVVLLVVLVVQLVVLVVVLVVLLVVLVVLLVVLQVQLVVQCPPDDVSNVSSVLSNVLSVLSVVLSVCSVPCCCVQQNVLSVVLNVLSVVLVVLVSQLVVLVSQLVVLVVVLVVCVVVVHDNVVSVVSNVVSVVSNVVSVVVSSVSSVVCSVCSVVSVVSSVVRSVVSVVVSVVSNVVSPPPPPDDPPPPPPPPCPDDD

InterPro domains:
  IPR015404 Sorting nexin/Vps5-like, C-terminal [PF09325] (19-223)
  IPR027267 AH/BAR domain superfamily [G3DSA:1.20.1270.60] (2-223)
  IPR027267 AH/BAR domain superfamily [SSF103657] (21-189)

Nearest PDB structures (foldseek):
  4avm-assembly1_A-2  TM=8.000E-01  e=1.099E-04  Homo sapiens
  4i1q-assembly1_B  TM=7.713E-01  e=1.933E-04  Homo sapiens
  2fic-assembly3_B  TM=8.484E-01  e=1.052E-03  Homo sapiens
  8afz-assembly1_B  TM=7.357E-01  e=1.933E-04  Homo sapiens
  4atm-assembly1_A-2  TM=7.162E-01  e=1.458E-04  Homo sapiens